Protein AF-0000000080645597 (afdb_homodimer)

Solvent-accessible surface area (backbone atoms only — not comparable to full-atom values): 33703 Å² total; per-residue (Å²): 128,81,54,44,60,58,53,28,8,61,67,39,71,46,52,50,67,54,40,44,36,46,75,49,62,45,82,84,56,52,69,70,58,40,49,38,37,52,50,28,21,60,74,56,63,38,64,78,47,47,56,56,41,21,63,64,55,66,47,58,47,24,31,34,35,38,33,44,50,39,87,51,58,61,46,29,52,44,52,50,30,33,41,57,42,24,50,77,69,70,30,45,57,34,36,27,65,21,68,76,33,64,70,45,35,50,50,46,50,50,48,41,57,36,56,40,41,46,17,38,36,39,34,79,70,78,68,50,46,68,58,49,38,57,47,26,73,78,35,38,34,26,26,34,60,40,81,61,46,87,50,55,33,25,25,36,34,52,45,40,29,58,35,30,24,53,56,48,51,47,45,50,72,49,62,42,67,31,41,34,34,42,35,50,80,54,37,80,42,84,75,33,55,44,20,33,27,51,50,14,38,53,50,41,30,48,74,70,73,41,52,88,39,47,48,77,45,71,47,86,66,60,47,56,58,53,53,53,49,53,35,60,75,65,72,46,62,54,34,24,38,43,24,65,26,37,68,57,26,50,47,40,49,46,41,44,37,74,72,74,44,46,62,6,68,50,30,30,38,27,24,27,57,52,43,73,74,26,64,35,78,83,54,23,35,15,18,26,32,51,44,56,60,61,45,23,40,51,43,50,50,51,30,54,50,35,70,74,66,55,79,54,72,37,50,76,46,77,33,75,44,44,79,44,85,38,49,9,45,48,34,75,72,70,76,128,128,80,53,44,60,58,54,31,7,62,68,40,73,46,51,49,65,54,40,44,36,49,74,47,62,46,82,85,54,52,68,70,59,41,50,37,36,52,50,28,22,61,76,56,62,37,64,77,46,46,57,55,39,22,63,65,54,66,48,59,47,25,32,35,35,39,34,43,51,40,88,52,58,61,46,32,55,44,52,50,31,32,40,56,42,24,49,78,69,69,30,44,56,34,34,29,64,20,68,77,33,64,70,46,36,51,50,48,51,52,49,39,58,38,58,41,40,46,17,38,37,39,32,79,68,78,69,50,46,68,58,51,38,58,48,26,74,75,36,38,34,26,27,35,60,40,83,61,45,88,50,55,33,25,24,36,34,52,44,38,28,59,36,28,22,52,54,49,49,50,44,50,72,50,62,44,67,30,41,35,35,42,35,49,81,53,36,82,41,83,74,32,56,43,20,34,26,52,50,15,38,54,48,41,30,48,75,70,72,40,52,89,38,48,49,77,45,70,48,85,66,61,49,56,59,53,55,52,48,52,34,61,74,64,71,45,62,54,34,25,40,42,24,64,25,36,68,58,26,48,47,40,51,48,39,44,37,74,72,75,44,45,63,7,69,50,31,28,40,26,24,27,57,52,44,73,73,26,66,36,80,84,55,23,33,14,18,24,32,49,43,56,60,60,47,23,40,51,42,50,48,51,32,53,48,35,70,74,67,52,80,54,71,36,51,75,45,79,33,76,44,45,79,45,86,39,49,9,45,49,36,73,74,69,76,127

Nearest PDB structures (foldseek):
  5ysz-assembly1_A-2  TM=7.074E-01  e=6.310E-23  Thermobifida fusca YX
  1efa-assembly1_B  TM=7.890E-01  e=2.434E-20  Escherichia coli
  2pe5-assembly2_C-2  TM=7.748E-01  e=1.812E-18  Escherichia coli
  4rzs-assembly1_B  TM=7.051E-01  e=6.311E-18  Escherichia coli DH1
  3h5o-assembly1_A  TM=8.165E-01  e=1.334E-14  Chromobacterium violaceum

pLDDT: mean 86.82, std 13.73, range [28.69, 98.63]

Sequence (672 aa):
MQPTQQDVADLAGVSRQLVSLVVRGDKHVSPTKRRAVQEAMASLGYRPNAAARALVERRTRTIGLVTPGFSNPFFGDLADAIRVAASERNLTPLIGSSASVLEVERSVIDRFIEMGVDGLILTGSLLSPETIAKIGEQVPVCMLNRPPAKGVVDAVLCDDARGQQLATEHAVEAGYKHIVFLEDEDADIPQTSAHRRQTGFLAAMEAMGRADEAVTITVTGRVSEAVLQAFDIFNSTDVAFICHNDQIAFEAAVEIMSRGMSLGVDVGVTGYDNTALASFYSLELTSIDQGLARMARGAVAMIESRQHGHHEAGRTQMIDPTLVTRRSTRRRVWKKMQPTQQDVADLAGVSRQLVSLVVRGDKHVSPTKRRAVQEAMASLGYRPNAAARALVERRTRTIGLVTPGFSNPFFGDLADAIRVAASERNLTPLIGSSASVLEVERSVIDRFIEMGVDGLILTGSLLSPETIAKIGEQVPVCMLNRPPAKGVVDAVLCDDARGQQLATEHAVEAGYKHIVFLEDEDADIPQTSAHRRQTGFLAAMEAMGRADEAVTITVTGRVSEAVLQAFDIFNSTDVAFICHNDQIAFEAAVEIMSRGMSLGVDVGVTGYDNTALASFYSLELTSIDQGLARMARGAVAMIESRQHGHHEAGRTQMIDPTLVTRRSTRRRVWKK

Organism: NCBI:txid888439

Secondary structure (DSSP, 8-state):
-PPPHHHHHHHHTS-HHHHHHHHTT-TTS-HHHHHHHHHHHHHHT----HHHHHHHH---SEEEEEES-SSSHHHHHHHHHHHHHHHTTT-EEEEEE-TT-HHHHHHHHHHHHHTT-SEEEEES--S-HHHHHHHHTTS-EEEESSPPPSSS-EEEEE-HHHHHHHHHHHHHHTT-SEEEEEE-GGGGSTTSHHHHHHHHHHHHHHHTT-GGGEEEEE-SS-HHHHHHHHHHHHTSS-EEEEESSHHHHHHHHHHHHHTTPPBTTTBEEEEES--GGGG-TTT--EEEE--HHHHHHHHHHHHHHHHTT--PPPPEEEEPPEEE--GGG-------/-PPPHHHHHHHHTS-HHHHHHHHTT-TTS-HHHHHHHHHHHHHHT----HHHHHHHH---SEEEEEES-SSSHHHHHHHHHHHHHHHTTT-EEEEEE-TT-HHHHHHHHHHHHHTT-SEEEEES--S-HHHHHHHHTTS-EEEESSPPPSSS-EEEEE-HHHHHHHHHHHHHHTT-SEEEEEE-GGGGSTTSHHHHHHHHHHHHHHHTT-GGGEEEEE-SS-HHHHHHHHHHHHTSS-EEEEESSHHHHHHHHHHHHHTTPPBTTTBEEEEES--GGGG-TTT--EEEE--HHHHHHHHHHHHHHHHTT--PPPPEEEEPPEEE--GGG-------

Radius of gyration: 28.08 Å; Cα contacts (8 Å, |Δi|>4): 1427; chains: 2; bounding box: 67×92×71 Å

InterPro domains:
  IPR000843 LacI-type HTH domain [PF00356] (6-49)
  IPR000843 LacI-type HTH domain [PS50932] (3-57)
  IPR000843 LacI-type HTH domain [SM00354] (2-72)
  IPR000843 LacI-type HTH domain [cd01392] (6-56)
  IPR010982 Lambda repressor-like, DNA-binding domain superfamily [G3DSA:1.10.260.40] (1-58)
  IPR010982 Lambda repressor-like, DNA-binding domain superfamily [SSF47413] (2-60)
  IPR028082 Periplasmic binding protein-like I [SSF53822] (61-331)
  IPR046335 Transcriptional regulator LacI/GalR-like, sensor domain [PF13377] (169-329)

Structure (mmCIF, N/CA/C/O backbone):
data_AF-0000000080645597-model_v1
#
loop_
_entity.id
_entity.type
_entity.pdbx_description
1 polymer 'HTH lacI-type domain-containing protein'
#
loop_
_atom_site.group_PDB
_atom_site.id
_atom_site.type_symbol
_atom_site.label_atom_id
_atom_site.label_alt_id
_atom_site.label_comp_id
_atom_site.label_asym_id
_atom_site.label_entity_id
_atom_site.label_seq_id
_atom_site.pdbx_PDB_ins_code
_atom_site.Cartn_x
_atom_site.Cartn_y
_atom_site.Cartn_z
_atom_site.occupancy
_atom_site.B_iso_or_equiv
_atom_site.auth_seq_id
_atom_site.auth_comp_id
_atom_site.auth_asym_id
_atom_site.auth_atom_id
_atom_site.pdbx_PDB_model_num
ATOM 1 N N . MET A 1 1 ? 18.147 -38.723 -13.08 1 44.56 1 MET A N 1
ATOM 2 C CA . MET A 1 1 ? 16.706 -38.759 -13.307 1 44.56 1 MET A CA 1
ATOM 3 C C . MET A 1 1 ? 15.944 -38.451 -12.022 1 44.56 1 MET A C 1
ATOM 5 O O . MET A 1 1 ? 16.264 -38.992 -10.961 1 44.56 1 MET A O 1
ATOM 9 N N . GLN A 1 2 ? 15.279 -37.401 -12.004 1 57.14 2 GLN A N 1
ATOM 10 C CA . GLN A 1 2 ? 14.515 -37.129 -10.791 1 57.14 2 GLN A CA 1
ATOM 11 C C . GLN A 1 2 ? 13.492 -38.229 -10.527 1 57.14 2 GLN A C 1
ATOM 13 O O . GLN A 1 2 ? 12.84 -38.714 -11.455 1 57.14 2 GLN A O 1
ATOM 18 N N . PRO A 1 3 ? 13.535 -38.76 -9.365 1 71.42 3 PRO A N 1
ATOM 19 C CA . PRO A 1 3 ? 12.609 -39.859 -9.082 1 71.42 3 PRO A CA 1
ATOM 20 C C . PRO A 1 3 ? 11.156 -39.498 -9.38 1 71.42 3 PRO A C 1
ATOM 22 O O . PRO A 1 3 ? 10.749 -38.349 -9.187 1 71.42 3 PRO A O 1
ATOM 25 N N . THR A 1 4 ? 10.486 -40.359 -10.062 1 70.59 4 THR A N 1
ATOM 26 C CA . THR A 1 4 ? 9.076 -40.204 -10.403 1 70.59 4 THR A CA 1
ATOM 27 C C . THR A 1 4 ? 8.192 -40.921 -9.387 1 70.59 4 THR A C 1
ATOM 29 O O . THR A 1 4 ? 8.69 -41.658 -8.533 1 70.59 4 THR A O 1
ATOM 32 N N . GLN A 1 5 ? 6.88 -40.612 -9.582 1 76.05 5 GLN A N 1
ATOM 33 C CA . GLN A 1 5 ? 5.936 -41.338 -8.739 1 76.05 5 GLN A CA 1
ATOM 34 C C . GLN A 1 5 ? 6.025 -42.842 -8.982 1 76.05 5 GLN A C 1
ATOM 36 O O . GLN A 1 5 ? 5.813 -43.638 -8.065 1 76.05 5 GLN A O 1
ATOM 41 N N . GLN A 1 6 ? 6.369 -43.148 -10.208 1 81.01 6 GLN A N 1
ATOM 42 C CA . GLN A 1 6 ? 6.505 -44.565 -10.526 1 81.01 6 GLN A CA 1
ATOM 43 C C . GLN A 1 6 ? 7.72 -45.172 -9.83 1 81.01 6 GLN A C 1
ATOM 45 O O . GLN A 1 6 ? 7.66 -46.299 -9.335 1 81.01 6 GLN A O 1
ATOM 50 N N . ASP A 1 7 ? 8.76 -44.381 -9.764 1 82.84 7 ASP A N 1
ATOM 51 C CA . ASP A 1 7 ? 9.95 -44.865 -9.071 1 82.84 7 ASP A CA 1
ATOM 52 C C . ASP A 1 7 ? 9.659 -45.122 -7.594 1 82.84 7 ASP A C 1
ATOM 54 O O . ASP A 1 7 ? 10.117 -46.118 -7.031 1 82.84 7 ASP A O 1
ATOM 58 N N . VAL A 1 8 ? 8.892 -44.186 -7.056 1 84.26 8 VAL A N 1
ATOM 59 C CA . VAL A 1 8 ? 8.495 -44.315 -5.658 1 84.26 8 VAL A CA 1
ATOM 60 C C . VAL A 1 8 ? 7.605 -45.543 -5.485 1 84.26 8 VAL A C 1
ATOM 62 O O . VAL A 1 8 ? 7.782 -46.318 -4.541 1 84.26 8 VAL A O 1
ATOM 65 N N . ALA A 1 9 ? 6.741 -45.682 -6.393 1 86.53 9 ALA A N 1
ATOM 66 C CA . ALA A 1 9 ? 5.828 -46.822 -6.362 1 86.53 9 ALA A CA 1
ATOM 67 C C . ALA A 1 9 ? 6.594 -48.14 -6.435 1 86.53 9 ALA A C 1
ATOM 69 O O . ALA A 1 9 ? 6.313 -49.071 -5.676 1 86.53 9 ALA A O 1
ATOM 70 N N . ASP A 1 10 ? 7.497 -48.15 -7.27 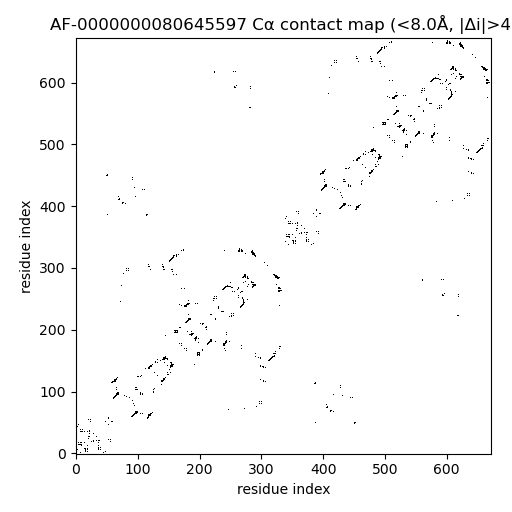1 86.71 10 ASP A N 1
ATOM 71 C CA . ASP A 1 10 ? 8.29 -49.358 -7.476 1 86.71 10 ASP A CA 1
ATOM 72 C C . ASP A 1 10 ? 9.101 -49.702 -6.229 1 86.71 10 ASP A C 1
ATOM 74 O O . ASP A 1 10 ? 9.182 -50.868 -5.836 1 86.71 10 ASP A O 1
ATOM 78 N N . LEU A 1 11 ? 9.585 -48.653 -5.682 1 86.32 11 LEU A N 1
ATOM 79 C CA . LEU A 1 11 ? 10.423 -48.88 -4.51 1 86.32 11 LEU A CA 1
ATOM 80 C C . LEU A 1 11 ? 9.576 -49.272 -3.304 1 86.32 11 LEU A C 1
ATOM 82 O O . LEU A 1 11 ? 9.98 -50.121 -2.506 1 86.32 11 LEU A O 1
ATOM 86 N N . ALA A 1 12 ? 8.454 -48.71 -3.19 1 85.39 12 ALA A N 1
ATOM 87 C CA . ALA A 1 12 ? 7.571 -48.936 -2.049 1 85.39 12 ALA A CA 1
ATOM 88 C C . ALA A 1 12 ? 6.73 -50.194 -2.247 1 85.39 12 ALA A C 1
ATOM 90 O O . ALA A 1 12 ? 6.082 -50.668 -1.311 1 85.39 12 ALA A O 1
ATOM 91 N N . GLY A 1 13 ? 6.746 -50.749 -3.479 1 87.16 13 GLY A N 1
ATOM 92 C CA . GLY A 1 13 ? 5.961 -51.935 -3.785 1 87.16 13 GLY A CA 1
ATOM 93 C C . GLY A 1 13 ? 4.469 -51.666 -3.835 1 87.16 13 GLY A C 1
ATOM 94 O O . GLY A 1 13 ? 3.668 -52.5 -3.409 1 87.16 13 GLY A O 1
ATOM 95 N N . VAL A 1 14 ? 4.152 -50.467 -4.098 1 84.75 14 VAL A N 1
ATOM 96 C CA . VAL A 1 14 ? 2.745 -50.092 -4.185 1 84.75 14 VAL A CA 1
ATOM 97 C C . VAL A 1 14 ? 2.435 -49.565 -5.584 1 84.75 14 VAL A C 1
ATOM 99 O O . VAL A 1 14 ? 3.34 -49.397 -6.405 1 84.75 14 VAL A O 1
ATOM 102 N N . SER A 1 15 ? 1.189 -49.459 -5.858 1 80.45 15 SER A N 1
ATOM 103 C CA . SER A 1 15 ? 0.791 -48.892 -7.143 1 80.45 15 SER A CA 1
ATOM 104 C C . SER A 1 15 ? 1.128 -47.407 -7.219 1 80.45 15 SER A C 1
ATOM 106 O O . SER A 1 15 ? 1.268 -46.743 -6.19 1 80.45 15 SER A O 1
ATOM 108 N N . ARG A 1 16 ? 1.268 -46.885 -8.371 1 79.98 16 ARG A N 1
ATOM 109 C CA . ARG A 1 16 ? 1.468 -45.457 -8.591 1 79.98 16 ARG A CA 1
ATOM 110 C C . ARG A 1 16 ? 0.313 -44.646 -8.013 1 79.98 16 ARG A C 1
ATOM 112 O O . ARG A 1 16 ? 0.521 -43.558 -7.472 1 79.98 16 ARG A O 1
ATOM 119 N N . GLN A 1 17 ? -0.848 -45.245 -8.007 1 78 17 GLN A N 1
ATOM 120 C CA . GLN A 1 17 ? -2.039 -44.606 -7.457 1 78 17 GLN A CA 1
ATOM 121 C C . GLN A 1 17 ? -1.934 -44.456 -5.942 1 78 17 GLN A C 1
ATOM 123 O O . GLN A 1 17 ? -2.32 -43.425 -5.387 1 78 17 GLN A O 1
ATOM 128 N N . LEU A 1 18 ? -1.41 -45.465 -5.355 1 79.17 18 LEU A N 1
ATOM 129 C CA . LEU A 1 18 ? -1.271 -45.427 -3.903 1 79.17 18 LEU A CA 1
ATOM 130 C C . LEU A 1 18 ? -0.219 -44.407 -3.483 1 79.17 18 LEU A C 1
ATOM 132 O O . LEU A 1 18 ? -0.381 -43.722 -2.471 1 79.17 18 LEU A O 1
ATOM 136 N N . VAL A 1 19 ? 0.845 -44.24 -4.291 1 78.53 19 VAL A N 1
ATOM 137 C CA . VAL A 1 19 ? 1.849 -43.213 -4.035 1 78.53 19 VAL A CA 1
ATOM 138 C C . VAL A 1 19 ? 1.209 -41.83 -4.135 1 78.53 19 VAL A C 1
ATOM 140 O O . VAL A 1 19 ? 1.443 -40.968 -3.284 1 78.53 19 VAL A O 1
ATOM 143 N N . SER A 1 20 ? 0.391 -41.738 -4.99 1 73.37 20 SER A N 1
ATOM 144 C CA . SER A 1 20 ? -0.332 -40.484 -5.172 1 73.37 20 SER A CA 1
ATOM 145 C C . SER A 1 20 ? -1.233 -40.187 -3.978 1 73.37 20 SER A C 1
ATOM 147 O O . SER A 1 20 ? -1.291 -39.049 -3.505 1 73.37 20 SER A O 1
ATOM 149 N N . LEU A 1 21 ? -1.805 -41.229 -3.523 1 73.55 21 LEU A N 1
ATOM 150 C CA . LEU A 1 21 ? -2.693 -41.096 -2.373 1 73.55 21 LEU A CA 1
ATOM 151 C C . LEU A 1 21 ? -1.907 -40.719 -1.121 1 73.55 21 LEU A C 1
ATOM 153 O O . LEU A 1 21 ? -2.356 -39.887 -0.329 1 73.55 21 LEU A O 1
ATOM 157 N N . VAL A 1 22 ? -0.774 -41.244 -0.971 1 74.52 22 VAL A N 1
ATOM 158 C CA . VAL A 1 22 ? 0.072 -40.964 0.184 1 74.52 22 VAL A CA 1
ATOM 159 C C . VAL A 1 22 ? 0.61 -39.537 0.097 1 74.52 22 VAL A C 1
ATOM 161 O O . VAL A 1 22 ? 0.618 -38.808 1.092 1 74.52 22 VAL A O 1
ATOM 164 N N . VAL A 1 23 ? 0.955 -39.168 -1.064 1 69.84 23 VAL A N 1
ATOM 165 C CA . VAL A 1 23 ? 1.524 -37.844 -1.296 1 69.84 23 VAL A CA 1
ATOM 166 C C . VAL A 1 23 ? 0.454 -36.777 -1.078 1 69.84 23 VAL A C 1
ATOM 168 O O . VAL A 1 23 ? 0.748 -35.687 -0.582 1 69.84 23 VAL A O 1
ATOM 171 N N . ARG A 1 24 ? -0.814 -37.246 -1.236 1 63.57 24 ARG A N 1
ATOM 172 C CA . ARG A 1 24 ? -1.978 -36.378 -1.085 1 63.57 24 ARG A CA 1
ATOM 173 C C . ARG A 1 24 ? -2.471 -36.368 0.358 1 63.57 24 ARG A C 1
ATOM 175 O O . ARG A 1 24 ? -3.472 -35.722 0.673 1 63.57 24 ARG A O 1
ATOM 182 N N . GLY A 1 25 ? -1.844 -37.042 1.102 1 64.26 25 GLY A N 1
ATOM 183 C CA . GLY A 1 25 ? -2.229 -37.163 2.499 1 64.26 25 GLY A CA 1
ATOM 184 C C . GLY A 1 25 ? -3.561 -37.862 2.693 1 64.26 25 GLY A C 1
ATOM 185 O O . GLY A 1 25 ? -4.276 -37.59 3.66 1 64.26 25 GLY A O 1
ATOM 186 N N . ASP A 1 26 ? -3.967 -38.773 1.848 1 61.95 26 ASP A N 1
ATOM 187 C CA . ASP A 1 26 ? -5.239 -39.487 1.923 1 61.95 26 ASP A CA 1
ATOM 188 C C . ASP A 1 26 ? -5.315 -40.342 3.185 1 61.95 26 ASP A C 1
ATOM 190 O O . ASP A 1 26 ? -4.399 -41.115 3.474 1 61.95 26 ASP A O 1
ATOM 194 N N . LYS A 1 27 ? -6.28 -40.072 3.927 1 65.94 27 LYS A N 1
ATOM 195 C CA . LYS A 1 27 ? -6.451 -40.721 5.223 1 65.94 27 LYS A CA 1
ATOM 196 C C . LYS A 1 27 ? -6.802 -42.197 5.058 1 65.94 27 LYS A C 1
ATOM 198 O O . LYS A 1 27 ? -6.716 -42.972 6.012 1 65.94 27 LYS A O 1
ATOM 203 N N . HIS A 1 28 ? -7.157 -42.61 3.92 1 70.81 28 HIS A N 1
ATOM 204 C CA . HIS A 1 28 ? -7.615 -43.984 3.752 1 70.81 28 HIS A CA 1
ATOM 205 C C . HIS A 1 28 ? -6.452 -44.919 3.441 1 70.81 28 HIS A C 1
ATOM 207 O O . HIS A 1 28 ? -6.634 -46.136 3.35 1 70.81 28 HIS A O 1
ATOM 213 N N . VAL A 1 29 ? -5.331 -44.386 3.399 1 76.58 29 VAL A N 1
ATOM 214 C CA . VAL A 1 29 ? -4.163 -45.225 3.152 1 76.58 29 VAL A CA 1
ATOM 215 C C . VAL A 1 29 ? -3.657 -45.807 4.47 1 76.58 29 VAL A C 1
ATOM 217 O O . VAL A 1 29 ? -3.536 -45.09 5.466 1 76.58 29 VAL A O 1
ATOM 220 N N . SER A 1 30 ? -3.464 -47.076 4.545 1 79.49 30 SER A N 1
ATOM 221 C CA . SER A 1 30 ? -3.005 -47.746 5.757 1 79.49 30 SER A CA 1
ATOM 222 C C . SER A 1 30 ? -1.673 -47.175 6.233 1 79.49 30 SER A C 1
ATOM 224 O O . SER A 1 30 ? -0.839 -46.771 5.42 1 79.49 30 SER A O 1
ATOM 226 N N . PRO A 1 31 ? -1.532 -47.051 7.486 1 80.45 31 PRO A N 1
ATOM 227 C CA . PRO A 1 31 ? -0.292 -46.501 8.037 1 80.45 31 PRO A CA 1
ATOM 228 C C . PRO A 1 31 ? 0.953 -47.221 7.523 1 80.45 31 PRO A C 1
ATOM 230 O O . PRO A 1 31 ? 1.995 -46.592 7.321 1 80.45 31 PRO A O 1
ATOM 233 N N . THR A 1 32 ? 0.85 -48.485 7.331 1 81.06 32 THR A N 1
ATOM 234 C CA . THR A 1 32 ? 1.983 -49.282 6.872 1 81.06 32 THR A CA 1
ATOM 235 C C . THR A 1 32 ? 2.387 -48.882 5.456 1 81.06 32 THR A C 1
ATOM 237 O O . THR A 1 32 ? 3.574 -48.726 5.164 1 81.06 32 THR A O 1
ATOM 240 N N . LYS A 1 33 ? 1.409 -48.621 4.607 1 82.1 33 LYS A N 1
ATOM 241 C CA . LYS A 1 33 ? 1.685 -48.248 3.222 1 82.1 33 LYS A CA 1
ATOM 242 C C . LYS A 1 33 ? 2.179 -46.808 3.128 1 82.1 33 LYS A C 1
ATOM 244 O O . LYS A 1 33 ? 3.081 -46.505 2.344 1 82.1 33 LYS A O 1
ATOM 249 N N . ARG A 1 34 ? 1.666 -45.996 3.951 1 82.26 34 ARG A N 1
ATOM 250 C CA . ARG A 1 34 ? 2.088 -44.6 4.011 1 82.26 34 ARG A CA 1
ATOM 251 C C . ARG A 1 34 ? 3.562 -44.489 4.384 1 82.26 34 ARG A C 1
ATOM 253 O O . ARG A 1 34 ? 4.312 -43.739 3.755 1 82.26 34 ARG A O 1
ATOM 260 N N . ARG A 1 35 ? 3.871 -45.216 5.382 1 81.85 35 ARG A N 1
ATOM 261 C CA . ARG A 1 35 ? 5.261 -45.214 5.828 1 81.85 35 ARG A CA 1
ATOM 262 C C . ARG A 1 35 ? 6.189 -45.722 4.729 1 81.85 35 ARG A C 1
ATOM 264 O O . ARG A 1 35 ? 7.269 -45.167 4.516 1 81.85 35 ARG A O 1
ATOM 271 N N . ALA A 1 36 ? 5.819 -46.805 4.052 1 83.08 36 ALA A N 1
ATOM 272 C CA . ALA A 1 36 ? 6.63 -47.387 2.986 1 83.08 36 ALA A CA 1
ATOM 273 C C . ALA A 1 36 ? 6.863 -46.382 1.862 1 83.08 36 ALA A C 1
ATOM 275 O O . ALA A 1 36 ? 7.979 -46.257 1.354 1 83.08 36 ALA A O 1
ATOM 276 N N . VAL A 1 37 ? 5.806 -45.618 1.582 1 84.3 37 VAL A N 1
ATOM 277 C CA . VAL A 1 37 ? 5.888 -44.632 0.51 1 84.3 37 VAL A CA 1
ATOM 278 C C . VAL A 1 37 ? 6.758 -43.457 0.953 1 84.3 37 VAL A C 1
ATOM 280 O O . VAL A 1 37 ? 7.614 -42.991 0.198 1 84.3 37 VAL A O 1
ATOM 283 N N . GLN A 1 38 ? 6.552 -43.031 2.151 1 80.59 38 GLN A N 1
ATOM 284 C CA . GLN A 1 38 ? 7.316 -41.907 2.682 1 80.59 38 GLN A CA 1
ATOM 285 C C . GLN A 1 38 ? 8.802 -42.243 2.766 1 80.59 38 GLN A C 1
ATOM 287 O O . GLN A 1 38 ? 9.652 -41.406 2.454 1 80.59 38 GLN A O 1
ATOM 292 N N . GLU A 1 39 ? 9.064 -43.451 3.169 1 80.87 39 GLU A N 1
ATOM 293 C CA . GLU A 1 39 ? 10.446 -43.919 3.239 1 80.87 39 GLU A CA 1
ATOM 294 C C . GLU A 1 39 ? 11.07 -44.007 1.849 1 80.87 39 GLU A C 1
ATOM 296 O O . GLU A 1 39 ? 12.232 -43.643 1.661 1 80.87 39 GLU A O 1
ATOM 301 N N . ALA A 1 40 ? 10.323 -44.483 0.887 1 83.53 40 ALA A N 1
ATOM 302 C CA . ALA A 1 40 ? 10.798 -44.573 -0.491 1 83.53 40 ALA A CA 1
ATOM 303 C C . ALA A 1 40 ? 11.058 -43.187 -1.074 1 83.53 40 ALA A C 1
ATOM 305 O O . ALA A 1 40 ? 12.057 -42.974 -1.765 1 83.53 40 ALA A O 1
ATOM 306 N N . MET A 1 41 ? 10.14 -42.272 -0.742 1 78.5 41 MET A N 1
ATOM 307 C CA . MET A 1 41 ? 10.308 -40.896 -1.199 1 78.5 41 MET A CA 1
ATOM 308 C C . MET A 1 41 ? 11.595 -40.292 -0.647 1 78.5 41 MET A C 1
ATOM 310 O O . MET A 1 41 ? 12.349 -39.651 -1.38 1 78.5 41 MET A O 1
ATOM 314 N N . ALA A 1 42 ? 11.819 -40.498 0.554 1 75.77 42 ALA A N 1
ATOM 315 C CA . ALA A 1 42 ? 13.013 -39.998 1.23 1 75.77 42 ALA A CA 1
ATOM 316 C C . ALA A 1 42 ? 14.277 -40.619 0.643 1 75.77 42 ALA A C 1
ATOM 318 O O . ALA A 1 42 ? 15.269 -39.923 0.413 1 75.77 42 ALA A O 1
ATOM 319 N N . SER A 1 43 ? 14.207 -41.904 0.408 1 78.13 43 SER A N 1
ATOM 320 C CA . SER A 1 43 ? 15.365 -42.642 -0.085 1 78.13 43 SER A CA 1
ATOM 321 C C . SER A 1 43 ? 15.727 -42.217 -1.504 1 78.13 43 SER A C 1
ATOM 323 O O . SER A 1 43 ? 16.906 -42.163 -1.86 1 78.13 43 SER A O 1
ATOM 325 N N . LEU A 1 44 ? 14.627 -41.836 -2.247 1 77.11 44 LEU A N 1
ATOM 326 C CA . LEU A 1 44 ? 14.858 -41.483 -3.644 1 77.11 44 LEU A CA 1
ATOM 327 C C . LEU A 1 44 ? 15.037 -39.977 -3.801 1 77.11 44 LEU A C 1
ATOM 329 O O . LEU A 1 44 ? 15.388 -39.499 -4.882 1 77.11 44 LEU A O 1
ATOM 333 N N . GLY A 1 45 ? 14.804 -39.354 -2.665 1 69.92 45 GLY A N 1
ATOM 334 C CA . GLY A 1 45 ? 14.825 -37.902 -2.742 1 69.92 45 GLY A CA 1
ATOM 335 C C . GLY A 1 45 ? 13.681 -37.332 -3.56 1 69.92 45 GLY A C 1
ATOM 336 O O . GLY A 1 45 ? 13.835 -36.3 -4.216 1 69.92 45 GLY A O 1
ATOM 337 N N . TYR A 1 46 ? 12.671 -38.14 -3.612 1 63.1 46 TYR A N 1
ATOM 338 C CA . TYR A 1 46 ? 11.5 -37.738 -4.385 1 63.1 46 TYR A CA 1
ATOM 339 C C . TYR A 1 46 ? 10.727 -36.637 -3.67 1 63.1 46 TYR A C 1
ATOM 341 O O . TYR A 1 46 ? 10.333 -36.797 -2.512 1 63.1 46 TYR A O 1
ATOM 349 N N . ARG A 1 47 ? 10.711 -35.497 -4.244 1 57.04 47 ARG A N 1
ATOM 350 C CA . ARG A 1 47 ? 9.842 -34.412 -3.8 1 57.04 47 ARG A CA 1
ATOM 351 C C . ARG A 1 47 ? 8.633 -34.268 -4.718 1 57.04 47 ARG A C 1
ATOM 353 O O . ARG A 1 47 ? 8.785 -34.088 -5.929 1 57.04 47 ARG A O 1
ATOM 360 N N . PRO A 1 48 ? 7.471 -34.725 -4.19 1 49.44 48 PRO A N 1
ATOM 361 C CA . PRO A 1 48 ? 6.299 -34.564 -5.054 1 49.44 48 PRO A CA 1
ATOM 362 C C . PRO A 1 48 ? 6.224 -33.18 -5.695 1 49.44 48 PRO A C 1
ATOM 364 O O . PRO A 1 48 ? 6.527 -32.177 -5.045 1 49.44 48 PRO A O 1
ATOM 367 N N . ASN A 1 49 ? 6.569 -33.023 -6.895 1 43.67 49 ASN A N 1
ATOM 368 C CA . ASN A 1 49 ? 6.453 -31.733 -7.566 1 43.67 49 ASN A CA 1
ATOM 369 C C . ASN A 1 49 ? 5.142 -31.035 -7.216 1 43.67 49 ASN A C 1
ATOM 371 O O . ASN A 1 49 ? 4.097 -31.681 -7.115 1 43.67 49 ASN A O 1
ATOM 375 N N . ALA A 1 50 ? 5.134 -30.045 -6.553 1 43.13 50 ALA A N 1
ATOM 376 C CA . ALA A 1 50 ? 3.918 -29.315 -6.202 1 43.13 50 ALA A CA 1
ATOM 377 C C . ALA A 1 50 ? 2.907 -29.352 -7.345 1 43.13 50 ALA A C 1
ATOM 379 O O . ALA A 1 50 ? 1.703 -29.478 -7.113 1 43.13 50 ALA A O 1
ATOM 380 N N . ALA A 1 51 ? 3.341 -29.279 -8.611 1 41.72 51 ALA A N 1
ATOM 381 C CA . ALA A 1 51 ? 2.459 -29.372 -9.772 1 41.72 51 ALA A CA 1
ATOM 382 C C . ALA A 1 51 ? 1.843 -30.763 -9.883 1 41.72 51 ALA A C 1
ATOM 384 O O . ALA A 1 51 ? 0.653 -30.9 -10.178 1 41.72 51 ALA A O 1
ATOM 385 N N . ALA A 1 52 ? 2.562 -31.787 -9.625 1 42.78 52 ALA A N 1
ATOM 386 C CA . ALA A 1 52 ? 2.064 -33.159 -9.682 1 42.78 52 ALA A CA 1
ATOM 387 C C . ALA A 1 52 ? 1.187 -33.475 -8.474 1 42.78 52 ALA A C 1
ATOM 389 O O . ALA A 1 52 ? 0.163 -34.149 -8.602 1 42.78 52 ALA A O 1
ATOM 390 N N . ARG A 1 53 ? 1.619 -33.122 -7.342 1 43.41 53 ARG A N 1
ATOM 391 C CA . ARG A 1 53 ? 0.752 -33.286 -6.18 1 43.41 53 ARG A CA 1
ATOM 392 C C . ARG A 1 53 ? -0.551 -32.512 -6.356 1 43.41 53 ARG A C 1
ATOM 394 O O . ARG A 1 53 ? -1.615 -32.973 -5.937 1 43.41 53 ARG A O 1
ATOM 401 N N . ALA A 1 54 ? -0.414 -31.216 -6.815 1 42.41 54 ALA A N 1
ATOM 402 C CA . ALA A 1 54 ? -1.591 -30.446 -7.212 1 42.41 54 ALA A CA 1
ATOM 403 C C . ALA A 1 54 ? -2.437 -31.218 -8.221 1 42.41 54 ALA A C 1
ATOM 405 O O . ALA A 1 54 ? -3.667 -31.134 -8.202 1 42.41 54 ALA A O 1
ATOM 406 N N . LEU A 1 55 ? -1.862 -32.009 -9.082 1 39.29 55 LEU A N 1
ATOM 407 C CA . LEU A 1 55 ? -2.608 -32.87 -9.993 1 39.29 55 LEU A CA 1
ATOM 408 C C . LEU A 1 55 ? -3.377 -33.939 -9.224 1 39.29 55 LEU A C 1
ATOM 410 O O . LEU A 1 55 ? -4.513 -34.266 -9.574 1 39.29 55 LEU A O 1
ATOM 414 N N . VAL A 1 56 ? -2.686 -34.557 -8.303 1 40.86 56 VAL A N 1
ATOM 415 C CA . VAL A 1 56 ? -3.399 -35.61 -7.586 1 40.86 56 VAL A CA 1
ATOM 416 C C . VAL A 1 56 ? -4.328 -34.988 -6.546 1 40.86 56 VAL A C 1
ATOM 418 O O . VAL A 1 56 ? -5.483 -35.399 -6.413 1 40.86 56 VAL A O 1
ATOM 421 N N . GLU A 1 57 ? -3.808 -34.258 -5.573 1 47.02 57 GLU A N 1
ATOM 422 C CA . GLU A 1 57 ? -4.682 -33.683 -4.555 1 47.02 57 GLU A CA 1
ATOM 423 C C . GLU A 1 57 ? -5.437 -32.472 -5.095 1 47.02 57 GLU A C 1
ATOM 425 O O . GLU A 1 57 ? -6.421 -32.03 -4.498 1 47.02 57 GLU A O 1
ATOM 430 N N . ARG A 1 58 ? -5.372 -32.17 -6.329 1 54.68 58 ARG A N 1
ATOM 431 C CA . ARG A 1 58 ? -6.022 -31.128 -7.117 1 54.68 58 ARG A CA 1
ATOM 432 C C . ARG A 1 58 ? -5.982 -29.787 -6.391 1 54.68 58 ARG A C 1
ATOM 434 O O . ARG A 1 58 ? -6.922 -28.995 -6.487 1 54.68 58 ARG A O 1
ATOM 441 N N . ARG A 1 59 ? -4.968 -29.686 -5.126 1 73.3 59 ARG A N 1
ATOM 442 C CA . ARG A 1 59 ? -4.992 -28.422 -4.395 1 73.3 59 ARG A CA 1
ATOM 443 C C . ARG A 1 59 ? -3.596 -27.816 -4.304 1 73.3 59 ARG A C 1
ATOM 445 O O . ARG A 1 59 ? -2.625 -28.519 -4.017 1 73.3 59 ARG A O 1
ATOM 452 N N . THR A 1 60 ? -3.331 -26.594 -4.535 1 80.58 60 THR A N 1
ATOM 453 C CA . THR A 1 60 ? -2.065 -25.871 -4.487 1 80.58 60 THR A CA 1
ATOM 454 C C . THR A 1 60 ? -1.904 -25.151 -3.15 1 80.58 60 THR A C 1
ATOM 456 O O . THR A 1 60 ? -0.826 -24.64 -2.841 1 80.58 60 THR A O 1
ATOM 459 N N . ARG A 1 61 ? -2.943 -25.161 -2.313 1 88.26 61 ARG A N 1
ATOM 460 C CA . ARG A 1 61 ? -2.983 -24.454 -1.037 1 88.26 61 ARG A CA 1
ATOM 461 C C . ARG A 1 61 ? -2.709 -22.966 -1.226 1 88.26 61 ARG A C 1
ATOM 463 O O . ARG A 1 61 ? -2.054 -22.339 -0.391 1 88.26 61 ARG A O 1
ATOM 470 N N . THR A 1 62 ? -3.101 -22.516 -2.339 1 93.01 62 THR A N 1
ATOM 471 C CA . THR A 1 62 ? -2.941 -21.096 -2.634 1 93.01 62 THR A CA 1
ATOM 472 C C . THR A 1 62 ? -4.29 -20.453 -2.943 1 93.01 62 THR A C 1
ATOM 474 O O . THR A 1 62 ? -5.196 -21.114 -3.455 1 93.01 62 THR A O 1
ATOM 477 N N . ILE A 1 63 ? -4.391 -19.242 -2.503 1 95.96 63 ILE A N 1
ATOM 478 C CA . ILE A 1 63 ? -5.548 -18.417 -2.836 1 95.96 63 ILE A CA 1
ATOM 479 C C . ILE A 1 63 ? -5.094 -17.181 -3.61 1 95.96 63 ILE A C 1
ATOM 481 O O . ILE A 1 63 ? -4.098 -16.549 -3.252 1 95.96 63 ILE A O 1
ATOM 485 N N . GLY A 1 64 ? -5.796 -16.889 -4.719 1 97.13 64 GLY A N 1
ATOM 486 C CA . GLY A 1 64 ? -5.524 -15.661 -5.449 1 97.13 64 GLY A CA 1
ATOM 487 C C . GLY A 1 64 ? -6.347 -14.483 -4.963 1 97.13 64 GLY A C 1
ATOM 488 O O . GLY A 1 64 ? -7.572 -14.573 -4.866 1 97.13 64 GLY A O 1
ATOM 489 N N . LEU A 1 65 ? -5.697 -13.473 -4.614 1 97.66 65 LEU A N 1
ATOM 490 C CA . LEU A 1 65 ? -6.345 -12.203 -4.306 1 97.66 65 LEU A CA 1
ATOM 491 C C . LEU A 1 65 ? -6.119 -11.192 -5.425 1 97.66 65 LEU A C 1
ATOM 493 O O . LEU A 1 65 ? -4.976 -10.883 -5.766 1 97.66 65 LEU A O 1
ATOM 497 N N . VAL A 1 66 ? -7.168 -10.698 -6.024 1 97.18 66 VAL A N 1
ATOM 498 C CA . VAL A 1 66 ? -7.065 -9.681 -7.065 1 97.18 66 VAL A CA 1
ATOM 499 C C . VAL A 1 66 ? -7.526 -8.332 -6.517 1 97.18 66 VAL A C 1
ATOM 501 O O . VAL A 1 66 ? -8.667 -8.195 -6.067 1 97.18 66 VAL A O 1
ATOM 504 N N . THR A 1 67 ? -6.624 -7.391 -6.546 1 95.67 67 THR A N 1
ATOM 505 C CA . THR A 1 67 ? -6.911 -6.059 -6.027 1 95.67 67 THR A CA 1
ATOM 506 C C . THR A 1 67 ? -6.669 -4.998 -7.096 1 95.67 67 THR A C 1
ATOM 508 O O . THR A 1 67 ? -5.924 -5.229 -8.051 1 95.67 67 THR A O 1
ATOM 511 N N . PRO A 1 68 ? -7.272 -3.81 -6.986 1 92.6 68 PRO A N 1
ATOM 512 C CA . PRO A 1 68 ? -7.014 -2.724 -7.935 1 92.6 68 PRO A CA 1
ATOM 513 C C . PRO A 1 68 ? -5.576 -2.214 -7.871 1 92.6 68 PRO A C 1
ATOM 515 O O . PRO A 1 68 ? -5.04 -1.739 -8.875 1 92.6 68 PRO A O 1
ATOM 518 N N . GLY A 1 69 ? -5.023 -2.251 -6.711 1 90.89 69 GLY A N 1
ATOM 519 C CA . GLY A 1 69 ? -3.677 -1.751 -6.477 1 90.89 69 GLY A CA 1
ATOM 520 C C . GLY A 1 69 ? -3.403 -1.434 -5.019 1 90.89 69 GLY A C 1
ATOM 521 O O . GLY A 1 69 ? -4.154 -1.854 -4.135 1 90.89 69 GLY A O 1
ATOM 522 N N . PHE A 1 70 ? -2.31 -0.639 -4.802 1 89.48 70 PHE A N 1
ATOM 523 C CA . PHE A 1 70 ? -1.931 -0.444 -3.408 1 89.48 70 PHE A CA 1
ATOM 524 C C . PHE A 1 70 ? -1.766 1.038 -3.093 1 89.48 70 PHE A C 1
ATOM 526 O O . PHE A 1 70 ? -1.175 1.4 -2.073 1 89.48 70 PHE A O 1
ATOM 533 N N . SER A 1 71 ? -2.217 1.886 -4.004 1 84.32 71 SER A N 1
ATOM 534 C CA . SER A 1 71 ? -2.2 3.319 -3.728 1 84.32 71 SER A CA 1
ATOM 535 C C . SER A 1 71 ? -3.143 3.674 -2.583 1 84.32 71 SER A C 1
ATOM 537 O O . SER A 1 71 ? -2.884 4.613 -1.828 1 84.32 71 SER A O 1
ATOM 539 N N . ASN A 1 72 ? -4.208 2.995 -2.529 1 88.28 72 ASN A N 1
ATOM 540 C CA . ASN A 1 72 ? -5.105 3.053 -1.379 1 88.28 72 ASN A CA 1
ATOM 541 C C . ASN A 1 72 ? -4.704 2.046 -0.305 1 88.28 72 ASN A C 1
ATOM 543 O O . ASN A 1 72 ? -4.739 0.837 -0.538 1 88.28 72 ASN A O 1
ATOM 547 N N . PRO A 1 73 ? -4.359 2.586 0.899 1 89.59 73 PRO A N 1
ATOM 548 C CA . PRO A 1 73 ? -3.85 1.703 1.951 1 89.59 73 PRO A CA 1
ATOM 549 C C . PRO A 1 73 ? -4.854 0.624 2.352 1 89.59 73 PRO A C 1
ATOM 551 O O . PRO A 1 73 ? -4.467 -0.411 2.902 1 89.59 73 PRO A O 1
ATOM 554 N N . PHE A 1 74 ? -6.066 0.814 2.036 1 92.52 74 PHE A N 1
ATOM 555 C CA . PHE A 1 74 ? -7.099 -0.165 2.354 1 92.52 74 PHE A CA 1
ATOM 556 C C . PHE A 1 74 ? -6.739 -1.535 1.792 1 92.52 74 PHE A C 1
ATOM 558 O O . PHE A 1 74 ? -6.907 -2.552 2.467 1 92.52 74 PHE A O 1
ATOM 565 N N . PHE A 1 75 ? -6.212 -1.59 0.658 1 94.15 75 PHE A N 1
ATOM 566 C CA . PHE A 1 75 ? -5.974 -2.857 -0.022 1 94.15 75 PHE A CA 1
ATOM 567 C C . PHE A 1 75 ? -4.752 -3.561 0.556 1 94.15 75 PHE A C 1
ATOM 569 O O . PHE A 1 75 ? -4.698 -4.792 0.592 1 94.15 75 PHE A O 1
ATOM 576 N N . GLY A 1 76 ? -3.77 -2.796 0.962 1 93.09 76 GLY A N 1
ATOM 577 C CA . GLY A 1 76 ? -2.677 -3.408 1.7 1 93.09 76 GLY A CA 1
ATOM 578 C C . GLY A 1 76 ? -3.118 -4.033 3.01 1 93.09 76 GLY A C 1
ATOM 579 O O . GLY A 1 76 ? -2.722 -5.155 3.334 1 93.09 76 GLY A O 1
ATOM 580 N N . ASP A 1 77 ? -3.935 -3.299 3.756 1 93.88 77 ASP A N 1
ATOM 581 C CA . ASP A 1 77 ? -4.477 -3.81 5.011 1 93.88 77 ASP A CA 1
ATOM 582 C C . ASP A 1 77 ? -5.31 -5.068 4.778 1 93.88 77 ASP A C 1
ATOM 584 O O . ASP A 1 77 ? -5.244 -6.018 5.562 1 93.88 77 ASP A O 1
ATOM 588 N N . LEU A 1 78 ? -6.047 -5.014 3.728 1 95.06 78 LEU A N 1
ATOM 589 C CA . LEU A 1 78 ? -6.865 -6.168 3.373 1 95.06 78 LEU A CA 1
ATOM 590 C C . LEU A 1 78 ? -5.991 -7.379 3.064 1 95.06 78 LEU A C 1
ATOM 592 O O . LEU A 1 78 ? -6.27 -8.486 3.53 1 95.06 78 LEU A O 1
ATOM 596 N N . ALA A 1 79 ? -4.989 -7.194 2.277 1 95.08 79 ALA A N 1
ATOM 597 C CA . ALA A 1 79 ? -4.059 -8.27 1.942 1 95.08 79 ALA A CA 1
ATOM 598 C C . ALA A 1 79 ? -3.45 -8.88 3.201 1 95.08 79 ALA A C 1
ATOM 600 O O . ALA A 1 79 ? -3.325 -10.102 3.309 1 95.08 79 ALA A O 1
ATOM 601 N N . ASP A 1 80 ? -3.111 -8.053 4.113 1 94.3 80 ASP A N 1
ATOM 602 C CA . ASP A 1 80 ? -2.541 -8.534 5.368 1 94.3 80 ASP A CA 1
ATOM 603 C C . ASP A 1 80 ? -3.563 -9.346 6.16 1 94.3 80 ASP A C 1
ATOM 605 O O . ASP A 1 80 ? -3.231 -10.39 6.726 1 94.3 80 ASP A O 1
ATOM 609 N N . ALA A 1 81 ? -4.752 -8.817 6.245 1 95.76 81 ALA A N 1
ATOM 610 C CA . ALA A 1 81 ? -5.814 -9.529 6.951 1 95.76 81 ALA A CA 1
ATOM 611 C C . ALA A 1 81 ? -6.061 -10.901 6.329 1 95.76 81 ALA A C 1
ATOM 613 O O . ALA A 1 81 ? -6.252 -11.888 7.044 1 95.76 81 ALA A O 1
ATOM 614 N N . ILE A 1 82 ? -6.042 -10.973 5.012 1 96.85 82 ILE A N 1
ATOM 615 C CA . ILE A 1 82 ? -6.259 -12.232 4.308 1 96.85 82 ILE A CA 1
ATOM 616 C C . ILE A 1 82 ? -5.093 -13.181 4.576 1 96.85 82 ILE A C 1
ATOM 618 O O . ILE A 1 82 ? -5.293 -14.386 4.751 1 96.85 82 ILE A O 1
ATOM 622 N N . ARG A 1 83 ? -3.898 -12.629 4.545 1 94.82 83 ARG A N 1
ATOM 623 C CA . ARG A 1 83 ? -2.725 -13.439 4.856 1 94.82 83 ARG A CA 1
ATOM 624 C C . ARG A 1 83 ? -2.868 -14.11 6.218 1 94.82 83 ARG A C 1
ATOM 626 O O . ARG A 1 83 ? -2.635 -15.313 6.351 1 94.82 83 ARG A O 1
ATOM 633 N N . VAL A 1 84 ? -3.259 -13.368 7.218 1 94.78 84 VAL A N 1
ATOM 634 C CA . VAL A 1 84 ? -3.408 -13.88 8.576 1 94.78 84 VAL A CA 1
ATOM 635 C C . VAL A 1 84 ? -4.484 -14.963 8.605 1 94.78 84 VAL A C 1
ATOM 637 O O . VAL A 1 84 ? -4.259 -16.057 9.127 1 94.78 84 VAL A O 1
ATOM 640 N N . ALA A 1 85 ? -5.608 -14.687 7.978 1 96.64 85 ALA A N 1
ATOM 641 C CA . ALA A 1 85 ? -6.713 -15.641 7.947 1 96.64 85 ALA A CA 1
ATOM 642 C C . ALA A 1 85 ? -6.316 -16.915 7.206 1 96.64 85 ALA A C 1
ATOM 644 O O . ALA A 1 85 ? -6.676 -18.02 7.621 1 96.64 85 ALA A O 1
ATOM 645 N N . ALA A 1 86 ? -5.607 -16.764 6.083 1 95.16 86 ALA A N 1
ATOM 646 C CA . ALA A 1 86 ? -5.186 -17.898 5.264 1 95.16 86 ALA A CA 1
ATOM 647 C C . ALA A 1 86 ? -4.172 -18.764 6.007 1 95.16 86 ALA A C 1
ATOM 649 O O . ALA A 1 86 ? -4.215 -19.994 5.919 1 95.16 86 ALA A O 1
ATOM 650 N N . SER A 1 87 ? -3.296 -18.112 6.684 1 91.25 87 SER A N 1
ATOM 651 C CA . SER A 1 87 ? -2.261 -18.834 7.417 1 91.25 87 SER A CA 1
ATOM 652 C C . SER A 1 87 ? -2.871 -19.787 8.439 1 91.25 87 SER A C 1
ATOM 654 O O . SER A 1 87 ? -2.335 -20.87 8.683 1 91.25 87 SER A O 1
ATOM 656 N N . GLU A 1 88 ? -3.949 -19.415 9.007 1 91.63 88 GLU A N 1
ATOM 657 C CA . GLU A 1 88 ? -4.651 -20.24 9.985 1 91.63 88 GLU A CA 1
ATOM 658 C C . GLU A 1 88 ? -5.171 -21.526 9.35 1 91.63 88 GLU A C 1
ATOM 660 O O . GLU A 1 88 ? -5.487 -22.488 10.054 1 91.63 88 GLU A O 1
ATOM 665 N N . ARG A 1 89 ? -5.214 -21.586 8.067 1 89.97 89 ARG A N 1
ATOM 666 C CA . ARG A 1 89 ? -5.757 -22.731 7.344 1 89.97 89 ARG A CA 1
ATOM 667 C C . ARG A 1 89 ? -4.704 -23.35 6.43 1 89.97 89 ARG A C 1
ATOM 669 O O . ARG A 1 89 ? -5.037 -24.106 5.514 1 89.97 89 ARG A O 1
ATOM 676 N N . ASN A 1 90 ? -3.45 -22.924 6.637 1 88.82 90 ASN A N 1
ATOM 677 C CA . ASN A 1 90 ? -2.303 -23.409 5.876 1 88.82 90 ASN A CA 1
ATOM 678 C C . ASN A 1 90 ? -2.442 -23.092 4.39 1 88.82 90 ASN A C 1
ATOM 680 O O . ASN A 1 90 ? -2.161 -23.94 3.541 1 88.82 90 ASN A O 1
ATOM 684 N N . LEU A 1 91 ? -3.062 -21.989 4.125 1 92.43 91 LEU A N 1
ATOM 685 C CA . LEU A 1 91 ? -3.16 -21.447 2.775 1 92.43 91 LEU A CA 1
ATOM 686 C C . LEU A 1 91 ? -2.235 -20.247 2.602 1 92.43 91 LEU A C 1
ATOM 688 O O . LEU A 1 91 ? -1.917 -19.558 3.574 1 92.43 91 LEU A O 1
ATOM 692 N N . THR A 1 92 ? -1.769 -20.052 1.398 1 93.04 92 THR A N 1
ATOM 693 C CA . THR A 1 92 ? -0.93 -18.904 1.073 1 93.04 92 THR A CA 1
ATOM 694 C C . THR A 1 92 ? -1.608 -18.015 0.034 1 93.04 92 THR A C 1
ATOM 696 O O . THR A 1 92 ? -1.871 -18.453 -1.088 1 93.04 92 THR A O 1
ATOM 699 N N . PRO A 1 93 ? -1.843 -16.837 0.415 1 95.78 93 PRO A N 1
ATOM 700 C CA . PRO A 1 93 ? -2.407 -15.933 -0.59 1 95.78 93 PRO A CA 1
ATOM 701 C C . PRO A 1 93 ? -1.346 -15.348 -1.519 1 95.78 93 PRO A C 1
ATOM 703 O O . PRO A 1 93 ? -0.247 -15.01 -1.071 1 95.78 93 PRO A O 1
ATOM 706 N N . LEU A 1 94 ? -1.67 -15.311 -2.765 1 95.69 94 LEU A N 1
ATOM 707 C CA . LEU A 1 94 ? -0.915 -14.601 -3.792 1 95.69 94 LEU A CA 1
ATOM 708 C C . LEU A 1 94 ? -1.73 -13.445 -4.363 1 95.69 94 LEU A C 1
ATOM 710 O O . LEU A 1 94 ? -2.936 -13.578 -4.58 1 95.69 94 LEU A O 1
ATOM 714 N N . ILE A 1 95 ? -1.024 -12.379 -4.593 1 97.26 95 ILE A N 1
ATOM 715 C CA . ILE A 1 95 ? -1.758 -11.167 -4.937 1 97.26 95 ILE A CA 1
ATOM 716 C C . ILE A 1 95 ? -1.468 -10.781 -6.386 1 97.26 95 ILE A C 1
ATOM 718 O O . ILE A 1 95 ? -0.319 -10.834 -6.83 1 97.26 95 ILE A O 1
ATOM 722 N N . GLY A 1 96 ? -2.507 -10.497 -7.111 1 96.06 96 GLY A N 1
ATOM 723 C CA . GLY A 1 96 ? -2.429 -9.853 -8.413 1 96.06 96 GLY A CA 1
ATOM 724 C C . GLY A 1 96 ? -3.12 -8.503 -8.452 1 96.06 96 GLY A C 1
ATOM 725 O O . GLY A 1 96 ? -4.228 -8.352 -7.933 1 96.06 96 GLY A O 1
ATOM 726 N N . SER A 1 97 ? -2.437 -7.582 -9.016 1 94.74 97 SER A N 1
ATOM 727 C CA . SER A 1 97 ? -3.023 -6.253 -9.163 1 94.74 97 SER A CA 1
ATOM 728 C C . SER A 1 97 ? -3.65 -6.075 -10.542 1 94.74 97 SER A C 1
ATOM 730 O O . SER A 1 97 ? -3.004 -6.329 -11.561 1 94.74 97 SER A O 1
ATOM 732 N N . SER A 1 98 ? -4.851 -5.553 -10.57 1 94.01 98 SER A N 1
ATOM 733 C CA . SER A 1 98 ? -5.546 -5.31 -11.83 1 94.01 98 SER A CA 1
ATOM 734 C C . SER A 1 98 ? -5.266 -3.905 -12.353 1 94.01 98 SER A C 1
ATOM 736 O O . SER A 1 98 ? -5.574 -3.593 -13.505 1 94.01 98 SER A O 1
ATOM 738 N N . ALA A 1 99 ? -4.732 -3.005 -11.518 1 89.85 99 ALA A N 1
ATOM 739 C CA . ALA A 1 99 ? -4.509 -1.598 -11.836 1 89.85 99 ALA A CA 1
ATOM 740 C C . ALA A 1 99 ? -5.802 -0.927 -12.292 1 89.85 99 ALA A C 1
ATOM 742 O O . ALA A 1 99 ? -5.773 0.009 -13.095 1 89.85 99 ALA A O 1
ATOM 743 N N . SER A 1 100 ? -6.891 -1.54 -11.939 1 90.29 100 SER A N 1
ATOM 744 C CA . SER A 1 100 ? -8.219 -1.056 -12.303 1 90.29 100 SER A CA 1
ATOM 745 C C . SER A 1 100 ? -8.398 -1.016 -13.817 1 90.29 100 SER A C 1
ATOM 747 O O . SER A 1 100 ? -9.01 -0.089 -14.351 1 90.29 100 SER A O 1
ATOM 749 N N . VAL A 1 101 ? -7.788 -1.938 -14.45 1 91.96 101 VAL A N 1
ATOM 750 C CA . VAL A 1 101 ? -7.935 -2.131 -15.889 1 91.96 101 VAL A CA 1
ATOM 751 C C . VAL A 1 101 ? -8.533 -3.509 -16.166 1 91.96 101 VAL A C 1
ATOM 753 O O . VAL A 1 101 ? -7.997 -4.526 -15.722 1 91.96 101 VAL A O 1
ATOM 756 N N . LEU A 1 102 ? -9.559 -3.557 -16.912 1 93.88 102 LEU A N 1
ATOM 757 C CA . LEU A 1 102 ? -10.338 -4.77 -17.136 1 93.88 102 LEU A CA 1
ATOM 758 C C . LEU A 1 102 ? -9.473 -5.867 -17.748 1 93.88 102 LEU A C 1
ATOM 760 O O . LEU A 1 102 ? -9.491 -7.009 -17.283 1 93.88 102 LEU A O 1
ATOM 764 N N . GLU A 1 103 ? -8.706 -5.519 -18.754 1 92.39 103 GLU A N 1
ATOM 765 C CA . GLU A 1 103 ? -7.888 -6.504 -19.456 1 92.39 103 GLU A CA 1
ATOM 766 C C . GLU A 1 103 ? -6.814 -7.083 -18.541 1 92.39 103 GLU A C 1
ATOM 768 O O . GLU A 1 103 ? -6.504 -8.274 -18.615 1 92.39 103 GLU A O 1
ATOM 773 N N . VAL A 1 104 ? -6.302 -6.246 -17.727 1 92.6 104 VAL A N 1
ATOM 774 C CA . VAL A 1 104 ? -5.28 -6.695 -16.788 1 92.6 104 VAL A CA 1
ATOM 775 C C . VAL A 1 104 ? -5.903 -7.626 -15.751 1 92.6 104 VAL A C 1
ATOM 777 O O . VAL A 1 104 ? -5.33 -8.665 -15.416 1 92.6 104 VAL A O 1
ATOM 780 N N . GLU A 1 105 ? -7.049 -7.228 -15.282 1 94.64 105 GLU A N 1
ATOM 781 C CA . GLU A 1 105 ? -7.757 -8.065 -14.317 1 94.64 105 GLU A CA 1
ATOM 782 C C . GLU A 1 105 ? -8.008 -9.461 -14.878 1 94.64 105 GLU A C 1
ATOM 784 O O . GLU A 1 105 ? -7.751 -10.462 -14.205 1 94.64 105 GLU A O 1
ATOM 789 N N . ARG A 1 106 ? -8.489 -9.513 -16.064 1 93.6 106 ARG A N 1
ATOM 790 C CA . ARG A 1 106 ? -8.756 -10.791 -16.716 1 93.6 106 ARG A CA 1
ATOM 791 C C . ARG A 1 106 ? -7.484 -11.625 -16.828 1 93.6 106 ARG A C 1
ATOM 793 O O . ARG A 1 106 ? -7.496 -12.826 -16.55 1 93.6 106 ARG A O 1
ATOM 800 N N . SER A 1 107 ? -6.48 -10.952 -17.234 1 91.66 107 SER A N 1
ATOM 801 C CA . SER A 1 107 ? -5.209 -11.647 -17.408 1 91.66 107 SER A CA 1
ATOM 802 C C . SER A 1 107 ? -4.72 -12.243 -16.092 1 91.66 107 SER A C 1
ATOM 804 O O . SER A 1 107 ? -4.253 -13.383 -16.056 1 91.66 107 SER A O 1
ATOM 806 N N . VAL A 1 108 ? -4.805 -11.52 -15.041 1 94.79 108 VAL A N 1
ATOM 807 C CA . VAL A 1 108 ? -4.365 -11.972 -13.726 1 94.79 108 VAL A CA 1
ATOM 808 C C . VAL A 1 108 ? -5.203 -13.168 -13.283 1 94.79 108 VAL A C 1
ATOM 810 O O . VAL A 1 108 ? -4.663 -14.174 -12.817 1 94.79 108 VAL A O 1
ATOM 813 N N . ILE A 1 109 ? -6.477 -13.07 -13.456 1 95.61 109 ILE A N 1
ATOM 814 C CA . ILE A 1 109 ? -7.392 -14.134 -13.056 1 95.61 109 ILE A CA 1
ATOM 815 C C . ILE A 1 109 ? -7.096 -15.398 -13.86 1 95.61 109 ILE A C 1
ATOM 817 O O . ILE A 1 109 ? -7.003 -16.491 -13.297 1 95.61 109 ILE A O 1
ATOM 821 N N . ASP A 1 110 ? -6.922 -15.204 -15.135 1 92.06 110 ASP A N 1
ATOM 822 C CA . ASP A 1 110 ? -6.602 -16.339 -15.995 1 92.06 110 ASP A CA 1
ATOM 823 C C . ASP A 1 110 ? -5.315 -17.025 -15.542 1 92.06 110 ASP A C 1
ATOM 825 O O . ASP A 1 110 ? -5.243 -18.255 -15.498 1 92.06 110 ASP A O 1
ATOM 829 N N . ARG A 1 111 ? -4.367 -16.273 -15.189 1 90.97 111 ARG A N 1
ATOM 830 C CA . ARG A 1 111 ? -3.099 -16.831 -14.731 1 90.97 111 ARG A CA 1
ATOM 831 C C . ARG A 1 111 ? -3.281 -17.609 -13.432 1 90.97 111 ARG A C 1
ATOM 833 O O . ARG A 1 111 ? -2.721 -18.695 -13.27 1 90.97 111 ARG A O 1
ATOM 840 N N . PHE A 1 112 ? -4.022 -17.054 -12.516 1 93.34 112 PHE A N 1
ATOM 841 C CA . PHE A 1 112 ? -4.292 -17.743 -11.26 1 93.34 112 PHE A CA 1
ATOM 842 C C . PHE A 1 112 ? -4.959 -19.09 -11.514 1 93.34 112 PHE A C 1
ATOM 844 O O . PHE A 1 112 ? -4.574 -20.1 -10.922 1 93.34 112 PHE A O 1
ATOM 851 N N . ILE A 1 113 ? -5.927 -19.083 -12.392 1 90.4 113 ILE A N 1
ATOM 852 C CA . ILE A 1 113 ? -6.651 -20.31 -12.706 1 90.4 113 ILE A CA 1
ATOM 853 C C . ILE A 1 113 ? -5.704 -21.317 -13.354 1 90.4 113 ILE A C 1
ATOM 855 O O . ILE A 1 113 ? -5.691 -22.493 -12.984 1 90.4 113 ILE A O 1
ATOM 859 N N . GLU A 1 114 ? -4.899 -20.822 -14.257 1 85.82 114 GLU A N 1
ATOM 860 C CA . GLU A 1 114 ? -3.933 -21.673 -14.945 1 85.82 114 GLU A CA 1
ATOM 861 C C . GLU A 1 114 ? -2.934 -22.28 -13.964 1 85.82 114 GLU A C 1
ATOM 863 O O . GLU A 1 114 ? -2.47 -23.405 -14.158 1 85.82 114 GLU A O 1
ATOM 868 N N . MET A 1 115 ? -2.657 -21.567 -12.968 1 86.46 115 MET A N 1
ATOM 869 C CA . MET A 1 115 ? -1.674 -22.015 -11.986 1 86.46 115 MET A CA 1
ATOM 870 C C . MET A 1 115 ? -2.318 -22.928 -10.948 1 86.46 115 MET A C 1
ATOM 872 O O . MET A 1 115 ? -1.626 -23.495 -10.1 1 86.46 115 MET A O 1
ATOM 876 N N . GLY A 1 116 ? -3.633 -22.995 -10.979 1 87.41 116 GLY A N 1
ATOM 877 C CA . GLY A 1 116 ? -4.336 -23.973 -10.165 1 87.41 116 GLY A CA 1
ATOM 878 C C . GLY A 1 116 ? -4.581 -23.503 -8.744 1 87.41 116 GLY A C 1
ATOM 879 O O . GLY A 1 116 ? -4.529 -24.298 -7.803 1 87.41 116 GLY A O 1
ATOM 880 N N . VAL A 1 117 ? -4.829 -22.203 -8.55 1 91.85 117 VAL A N 1
ATOM 881 C CA . VAL A 1 117 ? -5.137 -21.729 -7.205 1 91.85 117 VAL A CA 1
ATOM 882 C C . VAL A 1 117 ? -6.41 -22.403 -6.698 1 91.85 117 VAL A C 1
ATOM 884 O O . VAL A 1 117 ? -7.277 -22.781 -7.49 1 91.85 117 VAL A O 1
ATOM 887 N N . ASP A 1 118 ? -6.503 -22.5 -5.392 1 92.14 118 ASP A N 1
ATOM 888 C CA . ASP A 1 118 ? -7.618 -23.202 -4.765 1 92.14 118 ASP A CA 1
ATOM 889 C C . ASP A 1 118 ? -8.853 -22.308 -4.682 1 92.14 118 ASP A C 1
ATOM 891 O O . ASP A 1 118 ? -9.959 -22.789 -4.427 1 92.14 118 ASP A O 1
ATOM 895 N N . GLY A 1 119 ? -8.741 -21.109 -4.904 1 95.11 119 GLY A N 1
ATOM 896 C CA . GLY A 1 119 ? -9.829 -20.144 -4.886 1 95.11 119 GLY A CA 1
ATOM 897 C C . GLY A 1 119 ? -9.378 -18.731 -5.202 1 95.11 119 GLY A C 1
ATOM 898 O O . GLY A 1 119 ? -8.179 -18.447 -5.229 1 95.11 119 GLY A O 1
ATOM 899 N N . LEU A 1 120 ? -10.392 -17.884 -5.51 1 96.26 120 LEU A N 1
ATOM 900 C CA . LEU A 1 120 ? -10.14 -16.486 -5.842 1 96.26 120 LEU A CA 1
ATOM 901 C C . LEU A 1 120 ? -10.928 -15.558 -4.922 1 96.26 120 LEU A C 1
ATOM 903 O O . LEU A 1 120 ? -12.101 -15.809 -4.638 1 96.26 120 LEU A O 1
ATOM 907 N N . ILE A 1 121 ? -10.248 -14.592 -4.446 1 97.13 121 ILE A N 1
ATOM 908 C CA . ILE A 1 121 ? -10.893 -13.462 -3.786 1 97.13 121 ILE A CA 1
ATOM 909 C C . ILE A 1 121 ? -10.762 -12.213 -4.654 1 97.13 121 ILE A C 1
ATOM 911 O O . ILE A 1 121 ? -9.65 -11.776 -4.96 1 97.13 121 ILE A O 1
ATOM 915 N N . LEU A 1 122 ? -11.868 -11.657 -5.045 1 95.83 122 LEU A N 1
ATOM 916 C CA . LEU A 1 122 ? -11.879 -10.5 -5.933 1 95.83 122 LEU A CA 1
ATOM 917 C C . LEU A 1 122 ? -12.399 -9.264 -5.208 1 95.83 122 LEU A C 1
ATOM 919 O O . LEU A 1 122 ? -13.46 -9.306 -4.582 1 95.83 122 LEU A O 1
ATOM 923 N N . THR A 1 123 ? -11.65 -8.229 -5.27 1 93.12 123 THR A N 1
ATOM 924 C CA . THR A 1 123 ? -12.07 -6.968 -4.669 1 93.12 123 THR A CA 1
ATOM 925 C C . THR A 1 123 ? -12.066 -5.847 -5.705 1 93.12 123 THR A C 1
ATOM 927 O O . THR A 1 123 ? -11.089 -5.674 -6.437 1 93.12 123 THR A O 1
ATOM 930 N N . GLY A 1 124 ? -13.182 -5.095 -5.816 1 85.67 124 GLY A N 1
ATOM 931 C CA . GLY A 1 124 ? -13.274 -4 -6.769 1 85.67 124 GLY A CA 1
ATOM 932 C C . GLY A 1 124 ? -13.237 -4.462 -8.213 1 85.67 124 GLY A C 1
ATOM 933 O O . GLY A 1 124 ? -12.65 -3.795 -9.069 1 85.67 124 GLY A O 1
ATOM 934 N N . SER A 1 125 ? -13.765 -5.576 -8.496 1 89.03 125 SER A N 1
ATOM 935 C CA . SER A 1 125 ? -13.675 -6.162 -9.829 1 89.03 125 SER A CA 1
ATOM 936 C C . SER A 1 125 ? -14.481 -5.357 -10.843 1 89.03 125 SER A C 1
ATOM 938 O O . SER A 1 125 ? -15.583 -4.894 -10.542 1 89.03 125 SER A O 1
ATOM 940 N N . LEU A 1 126 ? -13.942 -5.301 -12.006 1 87.62 126 LEU A N 1
ATOM 941 C CA . LEU A 1 126 ? -14.589 -4.62 -13.122 1 87.62 126 LEU A CA 1
ATOM 942 C C . LEU A 1 126 ? -15.334 -5.613 -14.007 1 87.62 126 LEU A C 1
ATOM 944 O O . LEU A 1 126 ? -16.027 -5.216 -14.947 1 87.62 126 LEU A O 1
ATOM 948 N N . LEU A 1 127 ? -15.227 -6.869 -13.695 1 89.38 127 LEU A N 1
ATOM 949 C CA . LEU A 1 127 ? -15.858 -7.905 -14.505 1 89.38 127 LEU A CA 1
ATOM 950 C C . LEU A 1 127 ? -17.371 -7.903 -14.309 1 89.38 127 LEU A C 1
ATOM 952 O O . LEU A 1 127 ? -17.859 -7.582 -13.223 1 89.38 127 LEU A O 1
ATOM 956 N N . SER A 1 128 ? -18.046 -8.322 -15.286 1 87.9 128 SER A N 1
ATOM 957 C CA . SER A 1 128 ? -19.498 -8.431 -15.192 1 87.9 128 SER A CA 1
ATOM 958 C C . SER A 1 128 ? -19.908 -9.596 -14.299 1 87.9 128 SER A C 1
ATOM 960 O O . SER A 1 128 ? -19.158 -10.563 -14.147 1 87.9 128 SER A O 1
ATOM 962 N N . PRO A 1 129 ? -21.061 -9.513 -13.787 1 87.21 129 PRO A N 1
ATOM 963 C CA . PRO A 1 129 ? -21.558 -10.622 -12.969 1 87.21 129 PRO A CA 1
ATOM 964 C C . PRO A 1 129 ? -21.582 -11.948 -13.725 1 87.21 129 PRO A C 1
ATOM 966 O O . PRO A 1 129 ? -21.311 -13.001 -13.141 1 87.21 129 PRO A O 1
ATOM 969 N N . GLU A 1 130 ? -21.882 -11.903 -14.979 1 86.35 130 GLU A N 1
ATOM 970 C CA . GLU A 1 130 ? -21.924 -13.112 -15.797 1 86.35 130 GLU A CA 1
ATOM 971 C C . GLU A 1 130 ? -20.539 -13.74 -15.925 1 86.35 130 GLU A C 1
ATOM 973 O O . GLU A 1 130 ? -20.394 -14.961 -15.835 1 86.35 130 GLU A O 1
ATOM 978 N N . THR A 1 131 ? -19.611 -12.854 -16.171 1 89.95 131 THR A N 1
ATOM 979 C CA . THR A 1 131 ? -18.241 -13.34 -16.291 1 89.95 131 THR A CA 1
ATOM 980 C C . THR A 1 131 ? -17.764 -13.947 -14.975 1 89.95 131 THR A C 1
ATOM 982 O O . THR A 1 131 ? -17.124 -15 -14.966 1 89.95 131 THR A O 1
ATOM 985 N N . ILE A 1 132 ? -18.114 -13.37 -13.886 1 91.64 132 ILE A N 1
ATOM 986 C CA . ILE A 1 132 ? -17.725 -13.847 -12.563 1 91.64 132 ILE A CA 1
ATOM 987 C C . ILE A 1 132 ? -18.38 -15.198 -12.288 1 91.64 132 ILE A C 1
ATOM 989 O O . ILE A 1 132 ? -17.746 -16.102 -11.738 1 91.64 132 ILE A O 1
ATOM 993 N N . ALA A 1 133 ? -19.594 -15.355 -12.678 1 87.82 133 ALA A N 1
ATOM 994 C CA . ALA A 1 133 ? -20.301 -16.622 -12.506 1 87.82 133 ALA A CA 1
ATOM 995 C C . ALA A 1 133 ? -19.609 -17.744 -13.274 1 87.82 133 ALA A C 1
ATOM 997 O O . ALA A 1 133 ? -19.488 -18.865 -12.774 1 87.82 133 ALA A O 1
ATOM 998 N N . LYS A 1 134 ? -19.187 -17.371 -14.451 1 88.21 134 LYS A N 1
ATOM 999 C CA . LYS A 1 134 ? -18.489 -18.36 -15.268 1 88.21 134 LYS A CA 1
ATOM 1000 C C . LYS A 1 134 ? -17.176 -18.783 -14.617 1 88.21 134 LYS A C 1
ATOM 1002 O O . LYS A 1 134 ? -16.82 -19.964 -14.634 1 88.21 134 LYS A O 1
ATOM 1007 N N . ILE A 1 135 ? -16.536 -17.84 -14.076 1 90.58 135 ILE A N 1
ATOM 1008 C CA . ILE A 1 135 ? -15.296 -18.142 -13.369 1 90.58 135 ILE A CA 1
ATOM 1009 C C . ILE A 1 135 ? -15.594 -19.02 -12.156 1 90.58 135 ILE A C 1
ATOM 1011 O O . ILE A 1 135 ? -14.855 -19.966 -11.87 1 90.58 135 ILE A O 1
ATOM 1015 N N . GLY A 1 136 ? -16.717 -18.702 -11.474 1 89.29 136 GLY A N 1
ATOM 1016 C CA . GLY A 1 136 ? -17.136 -19.437 -10.291 1 89.29 136 GLY A CA 1
ATOM 1017 C C . GLY A 1 136 ? -17.424 -20.9 -10.568 1 89.29 136 GLY A C 1
ATOM 1018 O O . GLY A 1 136 ? -17.466 -21.716 -9.645 1 89.29 136 GLY A O 1
ATOM 1019 N N . GLU A 1 137 ? -17.615 -21.213 -11.784 1 84.38 137 GLU A N 1
ATOM 1020 C CA . GLU A 1 137 ? -17.829 -22.602 -12.179 1 84.38 137 GLU A CA 1
ATOM 1021 C C . GLU A 1 137 ? -16.508 -23.361 -12.271 1 84.38 137 GLU A C 1
ATOM 1023 O O . GLU A 1 137 ? -16.491 -24.593 -12.253 1 84.38 137 GLU A O 1
ATOM 1028 N N . GLN A 1 138 ? -15.453 -22.618 -12.393 1 84.51 138 GLN A N 1
ATOM 1029 C CA . GLN A 1 138 ? -14.145 -23.233 -12.596 1 84.51 138 GLN A CA 1
ATOM 1030 C C . GLN A 1 138 ? -13.36 -23.3 -11.289 1 84.51 138 GLN A C 1
ATOM 1032 O O . GLN A 1 138 ? -12.575 -24.226 -11.077 1 84.51 138 GLN A O 1
ATOM 1037 N N . VAL A 1 139 ? -13.519 -22.318 -10.495 1 90.75 139 VAL A N 1
ATOM 1038 C CA . VAL A 1 139 ? -12.774 -22.18 -9.248 1 90.75 139 VAL A CA 1
ATOM 1039 C C . VAL A 1 139 ? -13.627 -21.447 -8.214 1 90.75 139 VAL A C 1
ATOM 1041 O O . VAL A 1 139 ? -14.388 -20.54 -8.559 1 90.75 139 VAL A O 1
ATOM 1044 N N . PRO A 1 140 ? -13.585 -21.845 -6.936 1 93.07 140 PRO A N 1
ATOM 1045 C CA . PRO A 1 140 ? -14.321 -21.086 -5.922 1 93.07 140 PRO A CA 1
ATOM 1046 C C . PRO A 1 140 ? -13.984 -19.597 -5.939 1 93.07 140 PRO A C 1
ATOM 1048 O O . PRO A 1 140 ? -12.808 -19.228 -5.992 1 93.07 140 PRO A O 1
ATOM 1051 N N . VAL A 1 141 ? -15.041 -18.725 -5.947 1 94.13 141 VAL A N 1
ATOM 1052 C CA . VAL A 1 141 ? -14.854 -17.278 -5.98 1 94.13 141 VAL A CA 1
ATOM 1053 C C . VAL A 1 141 ? -15.599 -16.634 -4.814 1 94.13 141 VAL A C 1
ATOM 1055 O O . VAL A 1 141 ? -16.736 -17.006 -4.513 1 94.13 141 VAL A O 1
ATOM 1058 N N . CYS A 1 142 ? -14.936 -15.769 -4.159 1 95.34 142 CYS A N 1
ATOM 1059 C CA . CYS A 1 142 ? -15.564 -14.911 -3.16 1 95.34 142 CYS A CA 1
ATOM 1060 C C . CYS A 1 142 ? -15.361 -13.44 -3.499 1 95.34 142 CYS A C 1
ATOM 1062 O O . CYS A 1 142 ? -14.225 -12.982 -3.639 1 95.34 142 CYS A O 1
ATOM 1064 N N . MET A 1 143 ? -16.384 -12.684 -3.588 1 94.52 143 MET A N 1
ATOM 1065 C CA . MET A 1 143 ? -16.334 -11.251 -3.864 1 94.52 143 MET A CA 1
ATOM 1066 C C . MET A 1 143 ? -16.306 -10.449 -2.567 1 94.52 143 MET A C 1
ATOM 1068 O O . MET A 1 143 ? -17.014 -10.777 -1.614 1 94.52 143 MET A O 1
ATOM 1072 N N . LEU A 1 144 ? -15.422 -9.449 -2.661 1 92.77 144 LEU A N 1
ATOM 1073 C CA . LEU A 1 144 ? -15.438 -8.482 -1.569 1 92.77 144 LEU A CA 1
ATOM 1074 C C . LEU A 1 144 ? -15.968 -7.134 -2.045 1 92.77 144 LEU A C 1
ATOM 1076 O O . LEU A 1 144 ? -15.6 -6.663 -3.124 1 92.77 144 LEU A O 1
ATOM 1080 N N . ASN A 1 145 ? -16.944 -6.515 -1.42 1 77.19 145 ASN A N 1
ATOM 1081 C CA . ASN A 1 145 ? -17.438 -5.146 -1.515 1 77.19 145 ASN A CA 1
ATOM 1082 C C . ASN A 1 145 ? -18.396 -4.975 -2.69 1 77.19 145 ASN A C 1
ATOM 1084 O O . ASN A 1 145 ? -19.023 -3.925 -2.838 1 77.19 145 ASN A O 1
ATOM 1088 N N . ARG A 1 146 ? -18.466 -6.035 -3.611 1 74.17 146 ARG A N 1
ATOM 1089 C CA . ARG A 1 146 ? -19.462 -5.979 -4.676 1 74.17 146 ARG A CA 1
ATOM 1090 C C . ARG A 1 146 ? -20.32 -7.24 -4.692 1 74.17 146 ARG A C 1
ATOM 1092 O O . ARG A 1 146 ? -19.797 -8.353 -4.606 1 74.17 146 ARG A O 1
ATOM 1099 N N . PRO A 1 147 ? -21.546 -7.023 -4.679 1 65.84 147 PRO A N 1
ATOM 1100 C CA . PRO A 1 147 ? -22.407 -8.208 -4.709 1 65.84 147 PRO A CA 1
ATOM 1101 C C . PRO A 1 147 ? -22.362 -8.936 -6.05 1 65.84 147 PRO A C 1
ATOM 1103 O O . PRO A 1 147 ? -22.274 -8.296 -7.101 1 65.84 147 PRO A O 1
ATOM 1106 N N . PRO A 1 148 ? -22.153 -10.277 -5.864 1 62.81 148 PRO A N 1
ATOM 1107 C CA . PRO A 1 148 ? -22.235 -11.044 -7.109 1 62.81 148 PRO A CA 1
ATOM 1108 C C . PRO A 1 148 ? -23.637 -11.038 -7.714 1 62.81 148 PRO A C 1
ATOM 1110 O O . PRO A 1 148 ? -24.616 -10.777 -7.011 1 62.81 148 PRO A O 1
ATOM 1113 N N . ALA A 1 149 ? -23.575 -11.082 -9.017 1 59.22 149 ALA A N 1
ATOM 1114 C CA . ALA A 1 149 ? -24.866 -11.444 -9.597 1 59.22 149 ALA A CA 1
ATOM 1115 C C . ALA A 1 149 ? -25.336 -12.802 -9.085 1 59.22 149 ALA A C 1
ATOM 1117 O O . ALA A 1 149 ? -24.553 -13.559 -8.507 1 59.22 149 ALA A O 1
ATOM 1118 N N . LYS A 1 150 ? -26.532 -13.202 -9.26 1 60.87 150 LYS A N 1
ATOM 1119 C CA . LYS A 1 150 ? -27.129 -14.507 -8.991 1 60.87 150 LYS A CA 1
ATOM 1120 C C . LYS A 1 150 ? -26.222 -15.636 -9.473 1 60.87 150 LYS A C 1
ATOM 1122 O O . LYS A 1 150 ? -25.437 -15.453 -10.405 1 60.87 150 LYS A O 1
ATOM 1127 N N . GLY A 1 151 ? -25.856 -16.654 -8.484 1 67.21 151 GLY A N 1
ATOM 1128 C CA . GLY A 1 151 ? -25.13 -17.831 -8.933 1 67.21 151 GLY A CA 1
ATOM 1129 C C . GLY A 1 151 ? -24.33 -18.495 -7.829 1 67.21 151 GLY A C 1
ATOM 1130 O O . GLY A 1 151 ? -24.762 -18.527 -6.675 1 67.21 151 GLY A O 1
ATOM 1131 N N . VAL A 1 152 ? -23.177 -19.104 -8.12 1 79.24 152 VAL A N 1
ATOM 1132 C CA . VAL A 1 152 ? -22.399 -19.97 -7.24 1 79.24 152 VAL A CA 1
ATOM 1133 C C . VAL A 1 152 ? -21.262 -19.174 -6.604 1 79.24 152 VAL A C 1
ATOM 1135 O O . VAL A 1 152 ? -20.392 -19.744 -5.941 1 79.24 152 VAL A O 1
ATOM 1138 N N . VAL A 1 153 ? -21.336 -17.801 -6.689 1 89.54 153 VAL A N 1
ATOM 1139 C CA . VAL A 1 153 ? -20.242 -16.975 -6.189 1 89.54 153 VAL A CA 1
ATOM 1140 C C . VAL A 1 153 ? -20.595 -16.432 -4.806 1 89.54 153 VAL A C 1
ATOM 1142 O O . VAL A 1 153 ? -21.701 -15.929 -4.593 1 89.54 153 VAL A O 1
ATOM 1145 N N . ASP A 1 154 ? -19.692 -16.616 -3.841 1 92.57 154 ASP A N 1
ATOM 1146 C CA . ASP A 1 154 ? -19.867 -16.098 -2.488 1 92.57 154 ASP A CA 1
ATOM 1147 C C . ASP A 1 154 ? -19.471 -14.626 -2.407 1 92.57 154 ASP A C 1
ATOM 1149 O O . ASP A 1 154 ? -18.781 -14.114 -3.29 1 92.57 154 ASP A O 1
ATOM 1153 N N . ALA A 1 155 ? -19.98 -13.98 -1.355 1 93.57 155 ALA A N 1
ATOM 1154 C CA . ALA A 1 155 ? -19.631 -12.574 -1.164 1 93.57 155 ALA A CA 1
ATOM 1155 C C . ALA A 1 155 ? -19.553 -12.224 0.319 1 93.57 155 ALA A C 1
ATOM 1157 O O . ALA A 1 155 ? -20.313 -12.758 1.13 1 93.57 155 ALA A O 1
ATOM 1158 N N . VAL A 1 156 ? -18.612 -11.473 0.695 1 94.74 156 VAL A N 1
ATOM 1159 C CA . VAL A 1 156 ? -18.543 -10.787 1.981 1 94.74 156 VAL A CA 1
ATOM 1160 C C . VAL A 1 156 ? -18.591 -9.277 1.764 1 94.74 156 VAL A C 1
ATOM 1162 O O . VAL A 1 156 ? -17.724 -8.712 1.091 1 94.74 156 VAL A O 1
ATOM 1165 N N . LEU A 1 157 ? -19.547 -8.628 2.325 1 93.25 157 LEU A N 1
ATOM 1166 C CA . LEU A 1 157 ? -19.783 -7.205 2.105 1 93.25 157 LEU A CA 1
ATOM 1167 C C . LEU A 1 157 ? -19.791 -6.445 3.427 1 93.25 157 LEU A C 1
ATOM 1169 O O . LEU A 1 157 ? -20.074 -7.023 4.478 1 93.25 157 LEU A O 1
ATOM 1173 N N . CYS A 1 158 ? -19.387 -5.255 3.372 1 94.66 158 CYS A N 1
ATOM 1174 C CA . CYS A 1 158 ? -19.605 -4.312 4.463 1 94.66 158 CYS A CA 1
ATOM 1175 C C . CYS A 1 158 ? -20.806 -3.417 4.178 1 94.66 158 CYS A C 1
ATOM 1177 O O . CYS A 1 158 ? -21.02 -3.004 3.036 1 94.66 158 CYS A O 1
ATOM 1179 N N . ASP A 1 159 ? -21.638 -3.137 5.145 1 95.58 159 ASP A N 1
ATOM 1180 C CA . ASP A 1 159 ? -22.762 -2.223 4.967 1 95.58 159 ASP A CA 1
ATOM 1181 C C . ASP A 1 159 ? -22.281 -0.778 4.853 1 95.58 159 ASP A C 1
ATOM 1183 O O . ASP A 1 159 ? -22.306 -0.031 5.833 1 95.58 159 ASP A O 1
ATOM 1187 N N . ASP A 1 160 ? -21.916 -0.442 3.694 1 95.52 160 ASP A N 1
ATOM 1188 C CA . ASP A 1 160 ? -21.326 0.865 3.423 1 95.52 160 ASP A CA 1
ATOM 1189 C C . ASP A 1 160 ? -22.315 1.988 3.728 1 95.52 160 ASP A C 1
ATOM 1191 O O . ASP A 1 160 ? -21.921 3.064 4.181 1 95.52 160 ASP A O 1
ATOM 1195 N N . ALA A 1 161 ? -23.551 1.76 3.413 1 96.42 161 ALA A N 1
ATOM 1196 C CA . ALA A 1 161 ? -24.564 2.772 3.702 1 96.42 161 ALA A CA 1
ATOM 1197 C C . ALA A 1 161 ? -24.666 3.032 5.202 1 96.42 161 ALA A C 1
ATOM 1199 O O . ALA A 1 161 ? -24.673 4.185 5.64 1 96.42 161 ALA A O 1
ATOM 1200 N N . ARG A 1 162 ? -24.675 2 5.938 1 97.8 162 ARG A N 1
ATOM 1201 C CA . ARG A 1 162 ? -24.736 2.128 7.39 1 97.8 162 ARG A CA 1
ATOM 1202 C C . ARG A 1 162 ? -23.489 2.817 7.933 1 97.8 162 ARG A C 1
ATOM 1204 O O . ARG A 1 162 ? -23.577 3.646 8.841 1 97.8 162 ARG A O 1
ATOM 1211 N N . GLY A 1 163 ? -22.342 2.424 7.414 1 98.27 163 GLY A N 1
ATOM 1212 C CA . GLY A 1 163 ? -21.105 3.058 7.843 1 98.27 163 GLY A CA 1
ATOM 1213 C C . GLY A 1 163 ? -21.115 4.565 7.665 1 98.27 163 GLY A C 1
ATOM 1214 O O . GLY A 1 163 ? -20.741 5.305 8.577 1 98.27 163 GLY A O 1
ATOM 1215 N N . GLN A 1 164 ? -21.574 4.957 6.516 1 97.92 164 GLN A N 1
ATOM 1216 C CA . GLN A 1 164 ? -21.586 6.391 6.246 1 97.92 164 GLN A CA 1
ATOM 1217 C C . GLN A 1 164 ? -22.643 7.1 7.088 1 97.92 164 GLN A C 1
ATOM 1219 O O . GLN A 1 164 ? -22.452 8.247 7.495 1 97.92 164 GLN A O 1
ATOM 1224 N N . GLN A 1 165 ? -23.744 6.436 7.326 1 98.4 165 GLN A N 1
ATOM 1225 C CA . GLN A 1 165 ? -24.758 6.98 8.223 1 98.4 165 GLN A CA 1
ATOM 1226 C C . GLN A 1 165 ? -24.183 7.235 9.613 1 9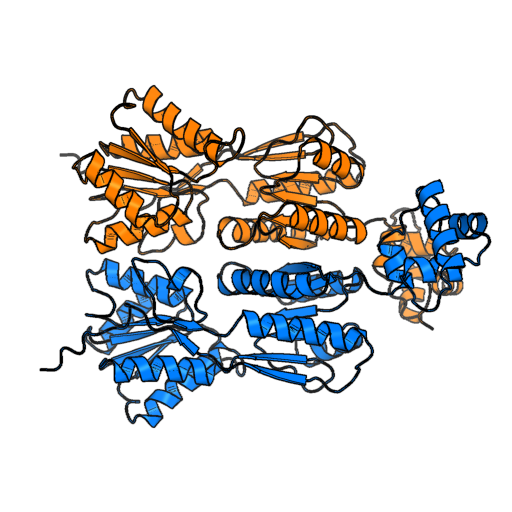8.4 165 GLN A C 1
ATOM 1228 O O . GLN A 1 165 ? -24.408 8.297 10.199 1 98.4 165 GLN A O 1
ATOM 1233 N N . LEU A 1 166 ? -23.422 6.283 10.139 1 98.4 166 LEU A N 1
ATOM 1234 C CA . LEU A 1 166 ? -22.812 6.404 11.459 1 98.4 166 LEU A CA 1
ATOM 1235 C C . LEU A 1 166 ? -21.893 7.619 11.524 1 98.4 166 LEU A C 1
ATOM 1237 O O . LEU A 1 166 ? -21.946 8.391 12.484 1 98.4 166 LEU A O 1
ATOM 1241 N N . ALA A 1 167 ? -21.079 7.767 10.495 1 98.29 167 ALA A N 1
ATOM 1242 C CA . ALA A 1 167 ? -20.144 8.888 10.456 1 98.29 167 ALA A CA 1
ATOM 1243 C C . ALA A 1 167 ? -20.886 10.221 10.409 1 98.29 167 ALA A C 1
ATOM 1245 O O . ALA A 1 167 ? -20.507 11.174 11.093 1 98.29 167 ALA A O 1
ATOM 1246 N N . THR A 1 168 ? -21.901 10.282 9.637 1 98.29 168 THR A N 1
ATOM 1247 C CA . THR A 1 168 ? -22.696 11.492 9.46 1 98.29 168 THR A CA 1
ATOM 1248 C C . THR A 1 168 ? -23.429 11.851 10.75 1 98.29 168 THR A C 1
ATOM 1250 O O . THR A 1 168 ? -23.38 12.998 11.199 1 98.29 168 THR A O 1
ATOM 1253 N N . GLU A 1 169 ? -24.085 10.882 11.308 1 97.74 169 GLU A N 1
ATOM 1254 C CA . GLU A 1 169 ? -24.792 11.082 12.569 1 97.74 169 GLU A CA 1
ATOM 1255 C C . GLU A 1 169 ? -23.847 11.582 13.658 1 97.74 169 GLU A C 1
ATOM 1257 O O . GLU A 1 169 ? -24.193 12.489 14.418 1 97.74 169 GLU A O 1
ATOM 1262 N N . HIS A 1 170 ? -22.724 11.011 13.676 1 97.41 170 HIS A N 1
ATOM 1263 C CA . HIS A 1 170 ? -21.72 11.408 14.656 1 97.41 170 HIS A CA 1
ATOM 1264 C C . HIS A 1 170 ? -21.355 12.881 14.506 1 97.41 170 HIS A C 1
ATOM 1266 O O . HIS A 1 170 ? -21.268 13.607 15.498 1 97.41 170 HIS A O 1
ATOM 1272 N N . ALA A 1 171 ? -21.131 13.311 13.308 1 96.64 171 ALA A N 1
ATOM 1273 C CA . ALA A 1 171 ? -20.751 14.698 13.053 1 96.64 171 ALA A CA 1
ATOM 1274 C C . ALA A 1 171 ? -21.859 15.657 13.479 1 96.64 171 ALA A C 1
ATOM 1276 O O . ALA A 1 171 ? -21.588 16.706 14.069 1 96.64 171 ALA A O 1
ATOM 1277 N N . VAL A 1 172 ? -23.083 15.316 13.213 1 95.82 172 VAL A N 1
ATOM 1278 C CA . VAL A 1 172 ? -24.229 16.139 13.587 1 95.82 172 VAL A CA 1
ATOM 1279 C C . VAL A 1 172 ? -24.358 16.186 15.107 1 95.82 172 VAL A C 1
ATOM 1281 O O . VAL A 1 172 ? -24.553 17.257 15.687 1 95.82 172 VAL A O 1
ATOM 1284 N N . GLU A 1 173 ? -24.192 15.049 15.679 1 94.8 173 GLU A N 1
ATOM 1285 C CA . GLU A 1 173 ? -24.307 14.955 17.131 1 94.8 173 GLU A CA 1
ATOM 1286 C C . GLU A 1 173 ? -23.185 15.721 17.825 1 94.8 173 GLU A C 1
ATOM 1288 O O . GLU A 1 173 ? -23.366 16.231 18.933 1 94.8 173 GLU A O 1
ATOM 1293 N N . ALA A 1 174 ? -22.041 15.799 17.172 1 94.56 174 ALA A N 1
ATOM 1294 C CA . ALA A 1 174 ? -20.901 16.531 17.717 1 94.56 174 ALA A CA 1
ATOM 1295 C C . ALA A 1 174 ? -21.129 18.038 17.639 1 94.56 174 ALA A C 1
ATOM 1297 O O . ALA A 1 174 ? -20.39 18.817 18.245 1 94.56 174 ALA A O 1
ATOM 1298 N N . GLY A 1 175 ? -22.113 18.474 16.799 1 94.13 175 GLY A N 1
ATOM 1299 C CA . GLY A 1 175 ? -22.536 19.864 16.854 1 94.13 175 GLY A CA 1
ATOM 1300 C C . GLY A 1 175 ? -22.125 20.662 15.631 1 94.13 175 GLY A C 1
ATOM 1301 O O . GLY A 1 175 ? -22.29 21.883 15.596 1 94.13 175 GLY A O 1
ATOM 1302 N N . TYR A 1 176 ? -21.645 20.019 14.619 1 95.75 176 TYR A N 1
ATOM 1303 C CA . TYR A 1 176 ? -21.274 20.746 13.41 1 95.75 176 TYR A CA 1
ATOM 1304 C C . TYR A 1 176 ? -22.511 21.191 12.639 1 95.75 176 TYR A C 1
ATOM 1306 O O . TYR A 1 176 ? -23.477 20.435 12.515 1 95.75 176 TYR A O 1
ATOM 1314 N N . LYS A 1 177 ? -22.481 22.321 12.17 1 95.34 177 LYS A N 1
ATOM 1315 C CA . LYS A 1 177 ? -23.644 22.908 11.512 1 95.34 177 LYS A CA 1
ATOM 1316 C C . LYS A 1 177 ? -23.753 22.438 10.065 1 95.34 177 LYS A C 1
ATOM 1318 O O . LYS A 1 177 ? -24.835 22.062 9.609 1 95.34 177 LYS A O 1
ATOM 1323 N N . HIS A 1 178 ? -22.642 22.589 9.323 1 97.36 178 HIS A N 1
ATOM 1324 C CA . HIS A 1 178 ? -22.618 22.212 7.914 1 97.36 178 HIS A CA 1
ATOM 1325 C C . HIS A 1 178 ? -21.861 20.904 7.707 1 97.36 178 HIS A C 1
ATOM 1327 O O . HIS A 1 178 ? -20.8 20.695 8.301 1 97.36 178 HIS A O 1
ATOM 1333 N N . ILE A 1 179 ? -22.441 20.044 6.899 1 98.16 179 ILE A N 1
ATOM 1334 C CA . ILE A 1 179 ? -21.855 18.725 6.687 1 98.16 179 ILE A CA 1
ATOM 1335 C C . ILE A 1 179 ? -21.54 18.531 5.206 1 98.16 179 ILE A C 1
ATOM 1337 O O . ILE A 1 179 ? -22.411 18.711 4.351 1 98.16 179 ILE A O 1
ATOM 1341 N N . VAL A 1 180 ? -20.308 18.193 4.885 1 98.48 180 VAL A N 1
ATOM 1342 C CA . VAL A 1 180 ? -19.864 17.993 3.51 1 98.48 180 VAL A CA 1
ATOM 1343 C C . VAL A 1 180 ? -19.439 16.54 3.309 1 98.48 180 VAL A C 1
ATOM 1345 O O . VAL A 1 180 ? -18.686 15.99 4.116 1 98.48 180 VAL A O 1
ATOM 1348 N N . PHE A 1 181 ? -19.926 15.927 2.281 1 98.58 181 PHE A N 1
ATOM 1349 C CA . PHE A 1 181 ? -19.42 14.62 1.878 1 98.58 181 PHE A CA 1
ATOM 1350 C C . PHE A 1 181 ? -18.456 14.75 0.705 1 98.58 181 PHE A C 1
ATOM 1352 O O . PHE A 1 181 ? -18.845 15.189 -0.379 1 98.58 181 PHE A O 1
ATOM 1359 N N . LEU A 1 182 ? -17.227 14.422 0.983 1 98.01 182 LEU A N 1
ATOM 1360 C CA . LEU A 1 182 ? -16.255 14.339 -0.102 1 98.01 182 LEU A CA 1
ATOM 1361 C C . LEU A 1 182 ? -16.274 12.956 -0.744 1 98.01 182 LEU A C 1
ATOM 1363 O O . LEU A 1 182 ? -15.726 12.001 -0.189 1 98.01 182 LEU A O 1
ATOM 1367 N N . GLU A 1 183 ? -16.857 12.868 -1.871 1 95.84 183 GLU A N 1
ATOM 1368 C CA . GLU A 1 183 ? -17.126 11.566 -2.473 1 95.84 183 GLU A CA 1
ATOM 1369 C C . GLU A 1 183 ? -16.142 11.265 -3.6 1 95.84 183 GLU A C 1
ATOM 1371 O O . GLU A 1 183 ? -15.443 12.162 -4.076 1 95.84 183 GLU A O 1
ATOM 1376 N N . ASP A 1 184 ? -16.068 9.962 -3.912 1 89.81 184 ASP A N 1
ATOM 1377 C CA . ASP A 1 184 ? -15.25 9.458 -5.011 1 89.81 184 ASP A CA 1
ATOM 1378 C C . ASP A 1 184 ? -15.968 9.62 -6.349 1 89.81 184 ASP A C 1
ATOM 1380 O O . ASP A 1 184 ? -17.184 9.82 -6.387 1 89.81 184 ASP A O 1
ATOM 1384 N N . GLU A 1 185 ? -15.256 9.545 -7.454 1 86.21 185 GLU A N 1
ATOM 1385 C CA . GLU A 1 185 ? -15.787 9.765 -8.796 1 86.21 185 GLU A CA 1
ATOM 1386 C C . GLU A 1 185 ? -16.752 8.653 -9.197 1 86.21 185 GLU A C 1
ATOM 1388 O O . GLU A 1 185 ? -17.576 8.834 -10.096 1 86.21 185 GLU A O 1
ATOM 1393 N N . ASP A 1 186 ? -16.734 7.549 -8.465 1 82.75 186 ASP A N 1
ATOM 1394 C CA . ASP A 1 186 ? -17.558 6.405 -8.845 1 82.75 186 ASP A CA 1
ATOM 1395 C C . ASP A 1 186 ? -18.899 6.428 -8.116 1 82.75 186 ASP A C 1
ATOM 1397 O O . ASP A 1 186 ? -19.668 5.468 -8.19 1 82.75 186 ASP A O 1
ATOM 1401 N N . ALA A 1 187 ? -19.243 7.496 -7.498 1 84.87 187 ALA A N 1
ATOM 1402 C CA . ALA A 1 187 ? -20.448 7.578 -6.677 1 84.87 187 ALA A CA 1
ATOM 1403 C C . ALA A 1 187 ? -21.705 7.462 -7.536 1 84.87 187 ALA A C 1
ATOM 1405 O O . ALA A 1 187 ? -22.764 7.064 -7.045 1 84.87 187 ALA A O 1
ATOM 1406 N N . ASP A 1 188 ? -21.585 7.703 -8.805 1 86.29 188 ASP A N 1
ATOM 1407 C CA . ASP A 1 188 ? -22.753 7.677 -9.68 1 86.29 188 ASP A CA 1
ATOM 1408 C C . ASP A 1 188 ? -22.955 6.29 -10.284 1 86.29 188 ASP A C 1
ATOM 1410 O O . ASP A 1 188 ? -23.967 6.034 -10.941 1 86.29 188 ASP A O 1
ATOM 1414 N N . ILE A 1 189 ? -22.049 5.43 -10.099 1 83.04 189 ILE A N 1
ATOM 1415 C CA . ILE A 1 189 ? -22.173 4.065 -10.597 1 83.04 189 ILE A CA 1
ATOM 1416 C C . ILE A 1 189 ? -22.897 3.202 -9.566 1 83.04 189 ILE A C 1
ATOM 1418 O O . ILE A 1 189 ? -22.37 2.949 -8.48 1 83.04 189 ILE A O 1
ATOM 1422 N N . PRO A 1 190 ? -23.988 2.675 -9.937 1 81.51 190 PRO A N 1
ATOM 1423 C CA . PRO A 1 190 ? -24.802 1.934 -8.971 1 81.51 190 PRO A CA 1
ATOM 1424 C C . PRO A 1 190 ? -24.086 0.705 -8.416 1 81.51 190 PRO A C 1
ATOM 1426 O O . PRO A 1 190 ? -23.319 0.056 -9.132 1 81.51 190 PRO A O 1
ATOM 1429 N N . GLN A 1 191 ? -24.318 0.486 -7.134 1 79.35 191 GLN A N 1
ATOM 1430 C CA . GLN A 1 191 ? -23.931 -0.729 -6.425 1 79.35 191 GLN A CA 1
ATOM 1431 C C . GLN A 1 191 ? -22.449 -0.706 -6.062 1 79.35 191 GLN A C 1
ATOM 1433 O O . GLN A 1 191 ? -21.937 -1.651 -5.457 1 79.35 191 GLN A O 1
ATOM 1438 N N . THR A 1 192 ? -21.802 0.36 -6.433 1 84.96 192 THR A N 1
ATOM 1439 C CA . THR A 1 192 ? -20.434 0.502 -5.947 1 84.96 192 THR A CA 1
ATOM 1440 C C . THR A 1 192 ? -20.421 0.923 -4.481 1 84.96 192 THR A C 1
ATOM 1442 O O . THR A 1 192 ? -21.439 1.37 -3.949 1 84.96 192 THR A O 1
ATOM 1445 N N . SER A 1 193 ? -19.342 0.685 -3.838 1 89.9 193 SER A N 1
ATOM 1446 C CA . SER A 1 193 ? -19.177 1.168 -2.471 1 89.9 193 SER A CA 1
ATOM 1447 C C . SER A 1 193 ? -19.37 2.679 -2.392 1 89.9 193 SER A C 1
ATOM 1449 O O . SER A 1 193 ? -19.985 3.183 -1.451 1 89.9 193 SER A O 1
ATOM 1451 N N . ALA A 1 194 ? -18.874 3.368 -3.41 1 91.53 194 ALA A N 1
ATOM 1452 C CA . ALA A 1 194 ? -19.001 4.823 -3.461 1 91.53 194 ALA A CA 1
ATOM 1453 C C . ALA A 1 194 ? -20.467 5.245 -3.485 1 91.53 194 ALA A C 1
ATOM 1455 O O . ALA A 1 194 ? -20.865 6.167 -2.77 1 91.53 194 ALA A O 1
ATOM 1456 N N . HIS A 1 195 ? -21.245 4.559 -4.262 1 92.92 195 HIS A N 1
ATOM 1457 C CA . HIS A 1 195 ? -22.669 4.86 -4.364 1 92.92 195 HIS A CA 1
ATOM 1458 C C . HIS A 1 195 ? -23.382 4.603 -3.04 1 92.92 195 HIS A C 1
ATOM 1460 O O . HIS A 1 195 ? -24.193 5.42 -2.599 1 92.92 195 HIS A O 1
ATOM 1466 N N . ARG A 1 196 ? -23.093 3.566 -2.436 1 94.47 196 ARG A N 1
ATOM 1467 C CA . ARG A 1 196 ? -23.735 3.193 -1.179 1 94.47 196 ARG A CA 1
ATOM 1468 C C . ARG A 1 196 ? -23.357 4.161 -0.063 1 94.47 196 ARG A C 1
ATOM 1470 O O . ARG A 1 196 ? -24.192 4.505 0.776 1 94.47 196 ARG A O 1
ATOM 1477 N N . ARG A 1 197 ? -22.136 4.569 -0.033 1 96.65 197 ARG A N 1
ATOM 1478 C CA . ARG A 1 197 ? -21.695 5.528 0.974 1 96.65 197 ARG A CA 1
ATOM 1479 C C . ARG A 1 197 ? -22.383 6.876 0.787 1 96.65 197 ARG A C 1
ATOM 1481 O O . ARG A 1 197 ? -22.834 7.488 1.757 1 96.65 197 ARG A O 1
ATOM 1488 N N . GLN A 1 198 ? -22.451 7.272 -0.51 1 97.06 198 GLN A N 1
ATOM 1489 C CA . GLN A 1 198 ? -23.169 8.513 -0.781 1 97.06 198 GLN A CA 1
ATOM 1490 C C . GLN A 1 198 ? -24.624 8.416 -0.332 1 97.06 198 GLN A C 1
ATOM 1492 O O . GLN A 1 198 ? -25.15 9.341 0.29 1 97.06 198 GLN A O 1
ATOM 1497 N N . THR A 1 199 ? -25.263 7.315 -0.652 1 96.37 199 THR A N 1
ATOM 1498 C CA . THR A 1 199 ? -26.657 7.091 -0.288 1 96.37 199 THR A CA 1
ATOM 1499 C C . THR A 1 199 ? -26.833 7.12 1.227 1 96.37 199 THR A C 1
ATOM 1501 O O . THR A 1 199 ? -27.811 7.674 1.733 1 96.37 199 THR A O 1
ATOM 1504 N N . GLY A 1 200 ? -25.886 6.513 1.924 1 97.72 200 GLY A N 1
ATOM 1505 C CA . GLY A 1 200 ? -25.929 6.525 3.377 1 97.72 200 GLY A CA 1
ATOM 1506 C C . GLY A 1 200 ? -25.826 7.92 3.965 1 97.72 200 GLY A C 1
ATOM 1507 O O . GLY A 1 200 ? -26.524 8.246 4.928 1 97.72 200 GLY A O 1
ATOM 1508 N N . PHE A 1 201 ? -24.98 8.758 3.352 1 98.33 201 PHE A N 1
ATOM 1509 C CA . PHE A 1 201 ? -24.814 10.141 3.782 1 98.33 201 PHE A CA 1
ATOM 1510 C C . PHE A 1 201 ? -26.107 10.925 3.598 1 98.33 201 PHE A C 1
ATOM 1512 O O . PHE A 1 201 ? -26.596 11.557 4.537 1 98.33 201 PHE A O 1
ATOM 1519 N N . LEU A 1 202 ? -26.631 10.828 2.422 1 97.77 202 LEU A N 1
ATOM 1520 C CA . LEU A 1 202 ? -27.835 11.578 2.081 1 97.77 202 LEU A CA 1
ATOM 1521 C C . LEU A 1 202 ? -29.019 11.119 2.926 1 97.77 202 LEU A C 1
ATOM 1523 O O . LEU A 1 202 ? -29.799 11.943 3.409 1 97.77 202 LEU A O 1
ATOM 1527 N N . ALA A 1 203 ? -29.131 9.867 3.14 1 98.02 203 ALA A N 1
ATOM 1528 C CA . ALA A 1 203 ? -30.22 9.314 3.94 1 98.02 203 ALA A CA 1
ATOM 1529 C C . ALA A 1 203 ? -30.138 9.797 5.385 1 98.02 203 ALA A C 1
ATOM 1531 O O . ALA A 1 203 ? -31.161 10.101 6.004 1 98.02 203 ALA A O 1
ATOM 1532 N N . ALA A 1 204 ? -28.947 9.813 5.935 1 98.4 204 ALA A N 1
ATOM 1533 C CA . ALA A 1 204 ? -28.754 10.265 7.311 1 98.4 204 ALA A CA 1
ATOM 1534 C C . ALA A 1 204 ? -29.166 11.725 7.472 1 98.4 204 ALA A C 1
ATOM 1536 O O . ALA A 1 204 ? -29.878 12.075 8.416 1 98.4 204 ALA A O 1
ATOM 1537 N N . MET A 1 205 ? -28.76 12.544 6.568 1 98.39 205 MET A N 1
ATOM 1538 C CA . MET A 1 205 ? -29.08 13.967 6.643 1 98.39 205 MET A CA 1
ATOM 1539 C C . MET A 1 205 ? -30.581 14.195 6.504 1 98.39 205 MET A C 1
ATOM 1541 O O . MET A 1 205 ? -31.153 15.036 7.2 1 98.39 205 MET A O 1
ATOM 1545 N N . GLU A 1 206 ? -31.176 13.458 5.602 1 97.96 206 GLU A N 1
ATOM 1546 C CA . GLU A 1 206 ? -32.622 13.544 5.426 1 97.96 206 GLU A CA 1
ATOM 1547 C C . GLU A 1 206 ? -33.359 13.106 6.689 1 97.96 206 GLU A C 1
ATOM 1549 O O . GLU A 1 206 ? -34.277 13.79 7.147 1 97.96 206 GLU A O 1
ATOM 1554 N N . ALA A 1 207 ? -32.977 12.035 7.233 1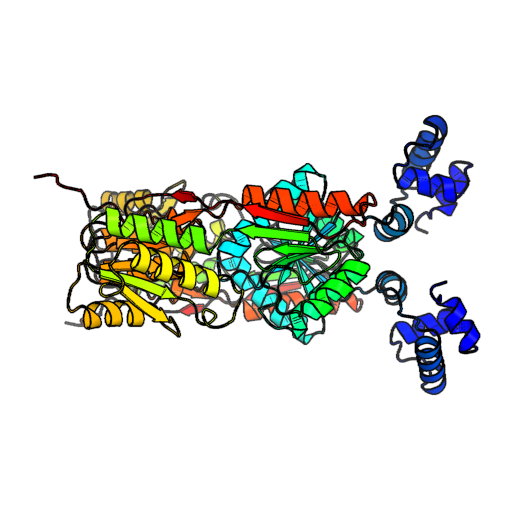 97.78 207 ALA A N 1
ATOM 1555 C CA . ALA A 1 207 ? -33.627 11.468 8.412 1 97.78 207 ALA A CA 1
ATOM 1556 C C . ALA A 1 207 ? -33.531 12.418 9.602 1 97.78 207 ALA A C 1
ATOM 1558 O O . ALA A 1 207 ? -34.432 12.465 10.443 1 97.78 207 ALA A O 1
ATOM 1559 N N . MET A 1 208 ? -32.507 13.16 9.625 1 97.36 208 MET A N 1
ATOM 1560 C CA . MET A 1 208 ? -32.279 14.065 10.748 1 97.36 208 MET A CA 1
ATOM 1561 C C . MET A 1 208 ? -32.864 15.444 10.463 1 97.36 208 MET A C 1
ATOM 1563 O O . MET A 1 208 ? -32.742 16.357 11.283 1 97.36 208 MET A O 1
ATOM 1567 N N . GLY A 1 209 ? -33.475 15.616 9.278 1 97.04 209 GLY A N 1
ATOM 1568 C CA . GLY A 1 209 ? -34.109 16.872 8.909 1 97.04 209 GLY A CA 1
ATOM 1569 C C . GLY A 1 209 ? -33.114 17.977 8.607 1 97.04 209 GLY A C 1
ATOM 1570 O O . GLY A 1 209 ? -33.404 19.156 8.82 1 97.04 209 GLY A O 1
ATOM 1571 N N . ARG A 1 210 ? -31.877 17.618 8.123 1 97.06 210 ARG A N 1
ATOM 1572 C CA . ARG A 1 210 ? -30.815 18.599 7.926 1 97.06 210 ARG A CA 1
ATOM 1573 C C . ARG A 1 210 ? -30.271 18.539 6.503 1 97.06 210 ARG A C 1
ATOM 1575 O O . ARG A 1 210 ? -29.086 18.789 6.274 1 97.06 210 ARG A O 1
ATOM 1582 N N . ALA A 1 211 ? -31.088 18.131 5.548 1 96.48 211 ALA A N 1
ATOM 1583 C CA . ALA A 1 211 ? -30.679 17.971 4.155 1 96.48 211 ALA A CA 1
ATOM 1584 C C . ALA A 1 211 ? -30.167 19.288 3.579 1 96.48 211 ALA A C 1
ATOM 1586 O O . ALA A 1 211 ? -29.257 19.297 2.746 1 96.48 211 ALA A O 1
ATOM 1587 N N . ASP A 1 212 ? -30.645 20.42 4.083 1 95.12 212 ASP A N 1
ATOM 1588 C CA . ASP A 1 212 ? -30.29 21.734 3.556 1 95.12 212 ASP A CA 1
ATOM 1589 C C . ASP A 1 212 ? -28.919 22.177 4.061 1 95.12 212 ASP A C 1
ATOM 1591 O O . ASP A 1 212 ? -28.336 23.127 3.536 1 95.12 212 ASP A O 1
ATOM 1595 N N . GLU A 1 213 ? -28.422 21.483 5.054 1 96.38 213 GLU A N 1
ATOM 1596 C CA . GLU A 1 213 ? -27.131 21.814 5.648 1 96.38 213 GLU A CA 1
ATOM 1597 C C . GLU A 1 213 ? -26.034 20.883 5.141 1 96.38 213 GLU A C 1
ATOM 1599 O O . GLU A 1 213 ? -24.933 20.851 5.695 1 96.38 213 GLU A O 1
ATOM 1604 N N . ALA A 1 214 ? -26.389 20.143 4.059 1 97.34 214 ALA A N 1
ATOM 1605 C CA . ALA A 1 214 ? -25.465 19.135 3.544 1 97.34 214 ALA A CA 1
ATOM 1606 C C . ALA A 1 214 ? -25.126 19.399 2.08 1 97.34 214 ALA A C 1
ATOM 1608 O O . ALA A 1 214 ? -25.963 19.893 1.322 1 97.34 214 ALA A O 1
ATOM 1609 N N . VAL A 1 215 ? -23.893 19.055 1.683 1 97.66 215 VAL A N 1
ATOM 1610 C CA . VAL A 1 215 ? -23.508 19.101 0.276 1 97.66 215 VAL A CA 1
ATOM 1611 C C . VAL A 1 215 ? -22.557 17.948 -0.037 1 97.66 215 VAL A C 1
ATOM 1613 O O . VAL A 1 215 ? -21.824 17.484 0.84 1 97.66 215 VAL A O 1
ATOM 1616 N N . THR A 1 216 ? -22.638 17.444 -1.227 1 97.57 216 THR A N 1
ATOM 1617 C CA . THR A 1 216 ? -21.683 16.469 -1.742 1 97.57 216 THR A CA 1
ATOM 1618 C C . THR A 1 216 ? -20.744 17.114 -2.757 1 97.57 216 THR A C 1
ATOM 1620 O O . THR A 1 216 ? -21.189 17.845 -3.644 1 97.57 216 THR A O 1
ATOM 1623 N N . ILE A 1 217 ? -19.488 16.89 -2.568 1 97.54 217 ILE A N 1
ATOM 1624 C CA . ILE A 1 217 ? -18.494 17.39 -3.511 1 97.54 217 ILE A CA 1
ATOM 1625 C C . ILE A 1 217 ? -17.66 16.227 -4.046 1 97.54 217 ILE A C 1
ATOM 1627 O O . ILE A 1 217 ? -17.021 15.507 -3.275 1 97.54 217 ILE A O 1
ATOM 1631 N N . THR A 1 218 ? -17.651 16.003 -5.343 1 95.61 218 THR A N 1
ATOM 1632 C CA . THR A 1 218 ? -16.845 14.959 -5.966 1 95.61 218 THR A CA 1
ATOM 1633 C C . THR A 1 218 ? -15.384 15.39 -6.062 1 95.61 218 THR A C 1
ATOM 1635 O O . THR A 1 218 ? -15.079 16.454 -6.606 1 95.61 218 THR A O 1
ATOM 1638 N N . VAL A 1 219 ? -14.565 14.535 -5.566 1 93.43 219 VAL A N 1
ATOM 1639 C CA . VAL A 1 219 ? -13.136 14.822 -5.642 1 93.43 219 VAL A CA 1
ATOM 1640 C C . VAL A 1 219 ? -12.586 14.356 -6.988 1 93.43 219 VAL A C 1
ATOM 1642 O O . VAL A 1 219 ? -12.443 13.154 -7.225 1 93.43 219 VAL A O 1
ATOM 1645 N N . THR A 1 220 ? -12.294 15.161 -7.955 1 85.3 220 THR A N 1
ATOM 1646 C CA . THR A 1 220 ? -11.782 14.845 -9.283 1 85.3 220 THR A CA 1
ATOM 1647 C C . THR A 1 220 ? -10.291 15.157 -9.377 1 85.3 220 THR A C 1
ATOM 1649 O O . THR A 1 220 ? -9.601 14.658 -10.268 1 85.3 220 THR A O 1
ATOM 1652 N N . GLY A 1 221 ? -9.821 15.779 -8.463 1 79.43 221 GLY A N 1
ATOM 1653 C CA . GLY A 1 221 ? -8.428 16.191 -8.412 1 79.43 221 GLY A CA 1
ATOM 1654 C C . GLY A 1 221 ? -7.896 16.324 -6.998 1 79.43 221 GLY A C 1
ATOM 1655 O O . GLY A 1 221 ? -8.013 15.395 -6.195 1 79.43 221 GLY A O 1
ATOM 1656 N N . ARG A 1 222 ? -7.47 17.532 -6.828 1 83.61 222 ARG A N 1
ATOM 1657 C CA . ARG A 1 222 ? -6.881 17.787 -5.518 1 83.61 222 ARG A CA 1
ATOM 1658 C C . ARG A 1 222 ? -7.961 17.942 -4.452 1 83.61 222 ARG A C 1
ATOM 1660 O O . ARG A 1 222 ? -8.923 18.688 -4.64 1 83.61 222 ARG A O 1
ATOM 1667 N N . VAL A 1 223 ? -7.776 17.317 -3.371 1 91.62 223 VAL A N 1
ATOM 1668 C CA . VAL A 1 223 ? -8.712 17.378 -2.253 1 91.62 223 VAL A CA 1
ATOM 1669 C C . VAL A 1 223 ? -8.769 18.802 -1.704 1 91.62 223 VAL A C 1
ATOM 1671 O O . VAL A 1 223 ? -9.824 19.261 -1.261 1 91.62 223 VAL A O 1
ATOM 1674 N N . SER A 1 224 ? -7.641 19.538 -1.824 1 89.02 224 SER A N 1
ATOM 1675 C CA . SER A 1 224 ? -7.561 20.908 -1.326 1 89.02 224 SER A CA 1
ATOM 1676 C C . SER A 1 224 ? -8.605 21.799 -1.99 1 89.02 224 SER A C 1
ATOM 1678 O O . SER A 1 224 ? -9.177 22.68 -1.345 1 89.02 224 SER A O 1
ATOM 1680 N N . GLU A 1 225 ? -8.812 21.552 -3.279 1 91.84 225 GLU A N 1
ATOM 1681 C CA . GLU A 1 225 ? -9.802 22.339 -4.008 1 91.84 225 GLU A CA 1
ATOM 1682 C C . GLU A 1 225 ? -11.212 22.071 -3.488 1 91.84 225 GLU A C 1
ATOM 1684 O O . GLU A 1 225 ? -12.022 22.993 -3.37 1 91.84 225 GLU A O 1
ATOM 1689 N N . ALA A 1 226 ? -11.472 20.859 -3.182 1 94.46 226 ALA A N 1
ATOM 1690 C CA . ALA A 1 226 ? -12.78 20.49 -2.646 1 94.46 226 ALA A CA 1
ATOM 1691 C C . ALA A 1 226 ? -13.005 21.114 -1.272 1 94.46 226 ALA A C 1
ATOM 1693 O O . ALA A 1 226 ? -14.115 21.549 -0.955 1 94.46 226 ALA A O 1
ATOM 1694 N N . VAL A 1 227 ? -12.003 21.149 -0.449 1 94.17 227 VAL A N 1
ATOM 1695 C CA . VAL A 1 227 ? -12.083 21.747 0.88 1 94.17 227 VAL A CA 1
ATOM 1696 C C . VAL A 1 227 ? -12.396 23.237 0.758 1 94.17 227 VAL A C 1
ATOM 1698 O O . VAL A 1 227 ? -13.278 23.751 1.45 1 94.17 227 VAL A O 1
ATOM 1701 N N . LEU A 1 228 ? -11.709 23.895 -0.161 1 93.13 228 LEU A N 1
ATOM 1702 C CA . LEU A 1 228 ? -11.939 25.32 -0.379 1 93.13 228 LEU A CA 1
ATOM 1703 C C . LEU A 1 228 ? -13.355 25.57 -0.885 1 93.13 228 LEU A C 1
ATOM 1705 O O . LEU A 1 228 ? -14.014 26.52 -0.454 1 93.13 228 LEU A O 1
ATOM 1709 N N . GLN A 1 229 ? -13.761 24.767 -1.768 1 95.46 229 GLN A N 1
ATOM 1710 C CA . GLN A 1 229 ? -15.109 24.883 -2.316 1 95.46 229 GLN A CA 1
ATOM 1711 C C . GLN A 1 229 ? -16.16 24.779 -1.215 1 95.46 229 GLN A C 1
ATOM 1713 O O . GLN A 1 229 ? -17.146 25.519 -1.219 1 95.46 229 GLN A O 1
ATOM 1718 N N . ALA A 1 230 ? -15.994 23.886 -0.308 1 95.54 230 ALA A N 1
ATOM 1719 C CA . ALA A 1 230 ? -16.936 23.69 0.791 1 95.54 230 ALA A CA 1
ATOM 1720 C C . ALA A 1 230 ? -17.03 24.939 1.663 1 95.54 230 ALA A C 1
ATOM 1722 O O . ALA A 1 230 ? -18.126 25.365 2.032 1 95.54 230 ALA A O 1
ATOM 1723 N N . PHE A 1 231 ? -15.896 25.528 2.014 1 95.19 231 PHE A N 1
ATOM 1724 C CA . PHE A 1 231 ? -15.878 26.736 2.829 1 95.19 231 PHE A CA 1
ATOM 1725 C C . PHE A 1 231 ? -16.58 27.884 2.112 1 95.19 231 PHE A C 1
ATOM 1727 O O . PHE A 1 231 ? -17.283 28.678 2.74 1 95.19 231 PHE A O 1
ATOM 1734 N N . ASP A 1 232 ? -16.395 27.876 0.818 1 95.74 232 ASP A N 1
ATOM 1735 C CA . ASP A 1 232 ? -17.019 28.929 0.023 1 95.74 232 ASP A CA 1
ATOM 1736 C C . ASP A 1 232 ? -18.534 28.751 -0.031 1 95.74 232 ASP A C 1
ATOM 1738 O O . ASP A 1 232 ? -19.282 29.728 0.05 1 95.74 232 ASP A O 1
ATOM 1742 N N . ILE A 1 233 ? -18.998 27.579 -0.196 1 96.38 233 ILE A N 1
ATOM 1743 C CA . ILE A 1 233 ? -20.419 27.274 -0.323 1 96.38 233 ILE A CA 1
ATOM 1744 C C . ILE A 1 233 ? -21.156 27.711 0.941 1 96.38 233 ILE A C 1
ATOM 1746 O O . ILE A 1 233 ? -22.226 28.319 0.864 1 96.38 233 ILE A O 1
ATOM 1750 N N . PHE A 1 234 ? -20.532 27.468 2.095 1 94.93 234 PHE A N 1
ATOM 1751 C CA . PHE A 1 234 ? -21.236 27.71 3.349 1 94.93 234 PHE A CA 1
ATOM 1752 C C . PHE A 1 234 ? -20.829 29.05 3.949 1 94.93 234 PHE A C 1
ATOM 1754 O O . PHE A 1 234 ? -21.455 29.528 4.897 1 94.93 234 PHE A O 1
ATOM 1761 N N . ASN A 1 235 ? -19.756 29.696 3.391 1 94.35 235 ASN A N 1
ATOM 1762 C CA . ASN A 1 235 ? -19.188 30.918 3.953 1 94.35 235 ASN A CA 1
ATOM 1763 C C . ASN A 1 235 ? -18.965 30.792 5.457 1 94.35 235 ASN A C 1
ATOM 1765 O O . ASN A 1 235 ? -19.39 31.656 6.226 1 94.35 235 ASN A O 1
ATOM 1769 N N . SER A 1 236 ? -18.619 29.665 5.906 1 91.16 236 SER A N 1
ATOM 1770 C CA . SER A 1 236 ? -18.392 29.309 7.303 1 91.16 236 SER A CA 1
ATOM 1771 C C . SER A 1 236 ? -17.336 28.216 7.43 1 91.16 236 SER A C 1
ATOM 1773 O O . SER A 1 236 ? -17.16 27.407 6.518 1 91.16 236 SER A O 1
ATOM 1775 N N . THR A 1 237 ? -16.661 28.217 8.623 1 89.72 237 THR A N 1
ATOM 1776 C CA . THR A 1 237 ? -15.693 27.157 8.886 1 89.72 237 THR A CA 1
ATOM 1777 C C . THR A 1 237 ? -16.287 26.101 9.813 1 89.72 237 THR A C 1
ATOM 1779 O O . THR A 1 237 ? -15.631 25.107 10.131 1 89.72 237 THR A O 1
ATOM 1782 N N . ASP A 1 238 ? -17.535 26.387 10.24 1 93.35 238 ASP A N 1
ATOM 1783 C CA . ASP A 1 238 ? -18.203 25.376 11.052 1 93.35 238 ASP A CA 1
ATOM 1784 C C . ASP A 1 238 ? -18.7 24.218 10.189 1 93.35 238 ASP A C 1
ATOM 1786 O O . ASP A 1 238 ? -19.906 24.062 9.985 1 93.35 238 ASP A O 1
ATOM 1790 N N . VAL A 1 239 ? -17.768 23.488 9.658 1 96.49 239 VAL A N 1
ATOM 1791 C CA . VAL A 1 239 ? -18.008 22.443 8.668 1 96.49 239 VAL A CA 1
ATOM 1792 C C . VAL A 1 239 ? -17.406 21.125 9.151 1 96.49 239 VAL A C 1
ATOM 1794 O O . VAL A 1 239 ? -16.355 21.115 9.796 1 96.49 239 VAL A O 1
ATOM 1797 N N . ALA A 1 240 ? -18.115 20.056 8.999 1 97.9 240 ALA A N 1
ATOM 1798 C CA . ALA A 1 240 ? -17.544 18.717 9.124 1 97.9 240 ALA A CA 1
ATOM 1799 C C . ALA A 1 240 ? -17.429 18.04 7.761 1 97.9 240 ALA A C 1
ATOM 1801 O O . ALA A 1 240 ? -18.38 18.045 6.976 1 97.9 240 ALA A O 1
ATOM 1802 N N . PHE A 1 241 ? -16.276 17.554 7.459 1 98.47 241 PHE A N 1
ATOM 1803 C CA . PHE A 1 241 ? -16.03 16.804 6.234 1 98.47 241 PHE A CA 1
ATOM 1804 C C . PHE A 1 241 ? -16.164 15.306 6.48 1 98.47 241 PHE A C 1
ATOM 1806 O O . PHE A 1 241 ? -15.375 14.721 7.225 1 98.47 241 PHE A O 1
ATOM 1813 N N . ILE A 1 242 ? -17.169 14.687 5.914 1 98.62 242 ILE A N 1
ATOM 1814 C CA . ILE A 1 242 ? -17.321 13.238 5.857 1 98.62 242 ILE A CA 1
ATOM 1815 C C . ILE A 1 242 ? -16.684 12.701 4.577 1 98.62 242 ILE A C 1
ATOM 1817 O O . ILE A 1 242 ? -17.214 12.901 3.481 1 98.62 242 ILE A O 1
ATOM 1821 N N . CYS A 1 243 ? -15.612 11.976 4.73 1 98.04 243 CYS A N 1
ATOM 1822 C CA . CYS A 1 243 ? -14.832 11.645 3.542 1 98.04 243 CYS A CA 1
ATOM 1823 C C . CYS A 1 243 ? -15.081 10.205 3.11 1 98.04 243 CYS A C 1
ATOM 1825 O O . CYS A 1 243 ? -15.272 9.324 3.951 1 98.04 243 CYS A O 1
ATOM 1827 N N . HIS A 1 244 ? -14.971 9.966 1.865 1 96.98 244 HIS A N 1
ATOM 1828 C CA . HIS A 1 244 ? -15.21 8.673 1.234 1 96.98 244 HIS A CA 1
ATOM 1829 C C . HIS A 1 244 ? -14.275 7.606 1.793 1 96.98 244 HIS A C 1
ATOM 1831 O O . HIS A 1 244 ? -14.659 6.44 1.915 1 96.98 244 HIS A O 1
ATOM 1837 N N . ASN A 1 245 ? -13.063 7.963 2.074 1 95.35 245 ASN A N 1
ATOM 1838 C CA . ASN A 1 245 ? -12.072 7.055 2.641 1 95.35 245 ASN A CA 1
ATOM 1839 C C . ASN A 1 245 ? -10.993 7.812 3.409 1 95.35 245 ASN A C 1
ATOM 1841 O O . ASN A 1 245 ? -11.009 9.043 3.461 1 95.35 245 ASN A O 1
ATOM 1845 N N . ASP A 1 246 ? -10.123 7.082 3.991 1 93.54 246 ASP A N 1
ATOM 1846 C CA . ASP A 1 246 ? -9.111 7.676 4.861 1 93.54 246 ASP A CA 1
ATOM 1847 C C . ASP A 1 246 ? -8.098 8.483 4.053 1 93.54 246 ASP A C 1
ATOM 1849 O O . ASP A 1 246 ? -7.515 9.443 4.56 1 93.54 246 ASP A O 1
ATOM 1853 N N . GLN A 1 247 ? -7.839 8.102 2.837 1 88.96 247 GLN A N 1
ATOM 1854 C CA . GLN A 1 247 ? -6.908 8.87 2.017 1 88.96 247 GLN A CA 1
ATOM 1855 C C . GLN A 1 247 ? -7.415 10.292 1.794 1 88.96 247 GLN A C 1
ATOM 1857 O O . GLN A 1 247 ? -6.675 11.259 1.986 1 88.96 247 GLN A O 1
ATOM 1862 N N . ILE A 1 248 ? -8.627 10.421 1.394 1 92.67 248 ILE A N 1
ATOM 1863 C CA . ILE A 1 248 ? -9.244 11.725 1.178 1 92.67 248 ILE A CA 1
ATOM 1864 C C . ILE A 1 248 ? -9.307 12.491 2.497 1 92.67 248 ILE A C 1
ATOM 1866 O O . ILE A 1 248 ? -9.023 13.691 2.54 1 92.67 248 ILE A O 1
ATOM 1870 N N . ALA A 1 249 ? -9.651 11.784 3.55 1 95.28 249 ALA A N 1
ATOM 1871 C CA . ALA A 1 249 ? -9.729 12.409 4.868 1 95.28 249 ALA A CA 1
ATOM 1872 C C . ALA A 1 249 ? -8.374 12.97 5.289 1 95.28 249 ALA A C 1
ATOM 1874 O O . ALA A 1 249 ? -8.296 14.066 5.85 1 95.28 249 ALA A O 1
ATOM 1875 N N . PHE A 1 250 ? -7.433 12.186 5.046 1 89.33 250 PHE A N 1
ATOM 1876 C CA . PHE A 1 250 ? -6.078 12.593 5.397 1 89.33 250 PHE A CA 1
ATOM 1877 C C . PHE A 1 250 ? -5.68 13.857 4.646 1 89.33 250 PHE A C 1
ATOM 1879 O O . PHE A 1 250 ? -5.15 14.798 5.24 1 89.33 250 PHE A O 1
ATOM 1886 N N . GLU A 1 251 ? -5.88 13.911 3.399 1 88.04 251 GLU A N 1
ATOM 1887 C CA . GLU A 1 251 ? -5.548 15.074 2.581 1 88.04 251 GLU A CA 1
ATOM 1888 C C . GLU A 1 251 ? -6.348 16.299 3.012 1 88.04 251 GLU A C 1
ATOM 1890 O O . GLU A 1 251 ? -5.815 17.41 3.063 1 88.04 251 GLU A O 1
ATOM 1895 N N . ALA A 1 252 ? -7.56 16.104 3.298 1 93.54 252 ALA A N 1
ATOM 1896 C CA . ALA A 1 252 ? -8.401 17.198 3.777 1 93.54 252 ALA A CA 1
ATOM 1897 C C . ALA A 1 252 ? -7.884 17.746 5.104 1 93.54 252 ALA A C 1
ATOM 1899 O O . ALA A 1 252 ? -7.811 18.963 5.294 1 93.54 252 ALA A O 1
ATOM 1900 N N . ALA A 1 253 ? -7.543 16.825 5.996 1 92.27 253 ALA A N 1
ATOM 1901 C CA . ALA A 1 253 ? -7.037 17.209 7.312 1 92.27 253 ALA A CA 1
ATOM 1902 C C . ALA A 1 253 ? -5.774 18.056 7.188 1 92.27 253 ALA A C 1
ATOM 1904 O O . ALA A 1 253 ? -5.64 19.084 7.857 1 92.27 253 ALA A O 1
ATOM 1905 N N . VAL A 1 254 ? -4.924 17.607 6.359 1 86.95 254 VAL A N 1
ATOM 1906 C CA . VAL A 1 254 ? -3.662 18.317 6.178 1 86.95 254 VAL A CA 1
ATOM 1907 C C . VAL A 1 254 ? -3.928 19.703 5.595 1 86.95 254 VAL A C 1
ATOM 1909 O O . VAL A 1 254 ? -3.323 20.69 6.022 1 86.95 254 VAL A O 1
ATOM 1912 N N . GLU A 1 255 ? -4.782 19.735 4.605 1 87.34 255 GLU A N 1
ATOM 1913 C CA . GLU A 1 255 ? -5.155 21.02 4.02 1 87.34 255 GLU A CA 1
ATOM 1914 C C . GLU A 1 255 ? -5.733 21.959 5.075 1 87.34 255 GLU A C 1
ATOM 1916 O O . GLU A 1 255 ? -5.391 23.143 5.113 1 87.34 255 GLU A O 1
ATOM 1921 N N . ILE A 1 256 ? -6.543 21.512 5.877 1 90.75 256 ILE A N 1
ATOM 1922 C CA . ILE A 1 256 ? -7.2 22.291 6.921 1 90.75 256 ILE A CA 1
ATOM 1923 C C . ILE A 1 256 ? -6.161 22.8 7.917 1 90.75 256 ILE A C 1
ATOM 1925 O O . ILE A 1 256 ? -6.163 23.979 8.279 1 90.75 256 ILE A O 1
ATOM 1929 N N . MET A 1 257 ? -5.302 21.935 8.317 1 85.87 257 MET A N 1
ATOM 1930 C CA . MET A 1 257 ? -4.255 22.308 9.264 1 85.87 257 MET A CA 1
ATOM 1931 C C . MET A 1 257 ? -3.305 23.33 8.65 1 85.87 257 MET A C 1
ATOM 1933 O O . MET A 1 257 ? -2.813 24.222 9.344 1 85.87 257 MET A O 1
ATOM 1937 N N . SER A 1 258 ? -3.047 23.137 7.388 1 81.74 258 SER A N 1
ATOM 1938 C CA . SER A 1 258 ? -2.149 24.062 6.704 1 81.74 258 SER A CA 1
ATOM 1939 C C . SER A 1 258 ? -2.72 25.476 6.689 1 81.74 258 SER A C 1
ATOM 1941 O O . SER A 1 258 ? -1.986 26.445 6.482 1 81.74 258 SER A O 1
ATOM 1943 N N . ARG A 1 259 ? -3.943 25.629 6.967 1 84.46 259 ARG A N 1
ATOM 1944 C CA . ARG A 1 259 ? -4.614 26.924 6.998 1 84.46 259 ARG A CA 1
ATOM 1945 C C . ARG A 1 259 ? -4.723 27.45 8.425 1 84.46 259 ARG A C 1
ATOM 1947 O O . ARG A 1 259 ? -5.392 28.456 8.672 1 84.46 259 ARG A O 1
ATOM 1954 N N . GLY A 1 260 ? -4.168 26.695 9.333 1 83.66 260 GLY A N 1
ATOM 1955 C CA . GLY A 1 260 ? -4.113 27.144 10.715 1 83.66 260 GLY A CA 1
ATOM 1956 C C . GLY A 1 260 ? -5.326 26.73 11.526 1 83.66 260 GLY A C 1
ATOM 1957 O O . GLY A 1 260 ? -5.547 27.24 12.627 1 83.66 260 GLY A O 1
ATOM 1958 N N . MET A 1 261 ? -6.165 25.877 10.982 1 88.87 261 MET A N 1
ATOM 1959 C CA . MET A 1 261 ? -7.365 25.431 11.685 1 88.87 261 MET A CA 1
ATOM 1960 C C . MET A 1 261 ? -7.108 24.122 12.425 1 88.87 261 MET A C 1
ATOM 1962 O O . MET A 1 261 ? -6.341 23.28 11.956 1 88.87 261 MET A O 1
ATOM 1966 N N . SER A 1 262 ? -7.817 23.913 13.506 1 88.52 262 SER A N 1
ATOM 1967 C CA . SER A 1 262 ? -7.65 22.726 14.339 1 88.52 262 SER A CA 1
ATOM 1968 C C . SER A 1 262 ? -8.737 21.694 14.055 1 88.52 262 SER A C 1
ATOM 1970 O O . SER A 1 262 ? -9.925 22.021 14.054 1 88.52 262 SER A O 1
ATOM 1972 N N . LEU A 1 263 ? -8.326 20.537 13.911 1 90.97 263 LEU A N 1
ATOM 1973 C CA . LEU A 1 263 ? -9.273 19.447 13.703 1 90.97 263 LEU A CA 1
ATOM 1974 C C . LEU A 1 263 ? -10.059 19.158 14.979 1 90.97 263 LEU A C 1
ATOM 1976 O O . LEU A 1 263 ? -9.493 19.16 16.074 1 90.97 263 LEU A O 1
ATOM 1980 N N . GLY A 1 264 ? -11.337 18.88 14.813 1 92.45 264 GLY A N 1
ATOM 1981 C CA . GLY A 1 264 ? -12.184 18.554 15.95 1 92.45 264 GLY A CA 1
ATOM 1982 C C . GLY A 1 264 ? -12.663 19.778 16.707 1 92.45 264 GLY A C 1
ATOM 1983 O O . GLY A 1 264 ? -13.641 19.709 17.454 1 92.45 264 GLY A O 1
ATOM 1984 N N . VAL A 1 265 ? -11.99 20.867 16.523 1 90.41 265 VAL A N 1
ATOM 1985 C CA . VAL A 1 265 ? -12.374 22.103 17.197 1 90.41 265 VAL A CA 1
ATOM 1986 C C . VAL A 1 265 ? -13 23.067 16.191 1 90.41 265 VAL A C 1
ATOM 1988 O O . VAL A 1 265 ? -14.18 23.407 16.3 1 90.41 265 VAL A O 1
ATOM 1991 N N . ASP A 1 266 ? -12.216 23.432 15.172 1 91.91 266 ASP A N 1
ATOM 1992 C CA . ASP A 1 266 ? -12.698 24.365 14.158 1 91.91 266 ASP A CA 1
ATOM 1993 C C . ASP A 1 266 ? -13.466 23.633 13.06 1 91.91 266 ASP A C 1
ATOM 1995 O O . ASP A 1 266 ? -14.488 24.126 12.576 1 91.91 266 ASP A O 1
ATOM 1999 N N . VAL A 1 267 ? -12.886 22.492 12.677 1 95.49 267 VAL A N 1
ATOM 2000 C CA . VAL A 1 267 ? -13.411 21.716 11.559 1 95.49 267 VAL A CA 1
ATOM 2001 C C . VAL A 1 267 ? -13.405 20.23 11.913 1 95.49 267 VAL A C 1
ATOM 2003 O O . VAL A 1 267 ? -12.483 19.748 12.575 1 95.49 267 VAL A O 1
ATOM 2006 N N . GLY A 1 268 ? -14.434 19.525 11.58 1 96.83 268 GLY A N 1
ATOM 2007 C CA . GLY A 1 268 ? -14.469 18.082 11.756 1 96.83 268 GLY A CA 1
ATOM 2008 C C . GLY A 1 268 ? -14.07 17.319 10.507 1 96.83 268 GLY A C 1
ATOM 2009 O O . GLY A 1 268 ? -14.365 17.748 9.39 1 96.83 268 GLY A O 1
ATOM 2010 N N . VAL A 1 269 ? -13.391 16.199 10.666 1 97.59 269 VAL A N 1
ATOM 2011 C CA . VAL A 1 269 ? -13.024 15.342 9.543 1 97.59 269 VAL A CA 1
ATOM 2012 C C . VAL A 1 269 ? -13.203 13.876 9.932 1 97.59 269 VAL A C 1
ATOM 2014 O O . VAL A 1 269 ? -12.715 13.44 10.977 1 97.59 269 VAL A O 1
ATOM 2017 N N . THR A 1 270 ? -13.942 13.144 9.173 1 98.08 270 THR A N 1
ATOM 2018 C CA . THR A 1 270 ? -14.052 11.698 9.334 1 98.08 270 THR A CA 1
ATOM 2019 C C . THR A 1 270 ? -13.566 10.975 8.081 1 98.08 270 THR A C 1
ATOM 2021 O O . THR A 1 270 ? -13.704 11.489 6.969 1 98.08 270 THR A O 1
ATOM 2024 N N . GLY A 1 271 ? -12.992 9.858 8.336 1 97.64 271 GLY A N 1
ATOM 2025 C CA . GLY A 1 271 ? -12.597 8.995 7.234 1 97.64 271 GLY A CA 1
ATOM 2026 C C . GLY A 1 271 ? -13.385 7.701 7.177 1 97.64 271 GLY A C 1
ATOM 2027 O O . GLY A 1 271 ? -14.462 7.597 7.769 1 97.64 271 GLY A O 1
ATOM 2028 N N . TYR A 1 272 ? -12.924 6.801 6.376 1 97.64 272 TYR A N 1
ATOM 2029 C CA . TYR A 1 272 ? -13.499 5.479 6.155 1 97.64 272 TYR A CA 1
ATOM 2030 C C . TYR A 1 272 ? -12.409 4.448 5.884 1 97.64 272 TYR A C 1
ATOM 2032 O O . TYR A 1 272 ? -11.463 4.717 5.141 1 97.64 272 TYR A O 1
ATOM 2040 N N . ASP A 1 273 ? -12.532 3.234 6.586 1 96.5 273 ASP A N 1
ATOM 2041 C CA . ASP A 1 273 ? -11.647 2.089 6.396 1 96.5 273 ASP A CA 1
ATOM 2042 C C . ASP A 1 273 ? -10.791 1.844 7.637 1 96.5 273 ASP A C 1
ATOM 2044 O O . ASP A 1 273 ? -10.255 0.749 7.821 1 96.5 273 ASP A O 1
ATOM 2048 N N . ASN A 1 274 ? -10.562 2.935 8.455 1 96.42 274 ASN A N 1
ATOM 2049 C CA . ASN A 1 274 ? -9.763 2.846 9.673 1 96.42 274 ASN A CA 1
ATOM 2050 C C . ASN A 1 274 ? -8.37 2.292 9.39 1 96.42 274 ASN A C 1
ATOM 2052 O O . AS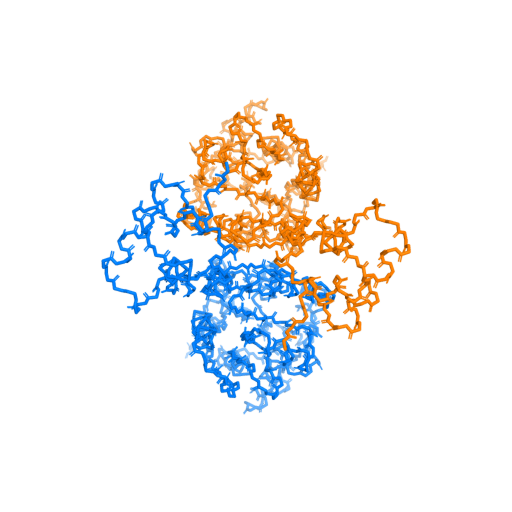N A 1 274 ? -7.931 1.341 10.041 1 96.42 274 ASN A O 1
ATOM 2056 N N . THR A 1 275 ? -7.754 2.867 8.366 1 92.69 275 THR A N 1
ATOM 2057 C CA . THR A 1 275 ? -6.405 2.465 7.984 1 92.69 275 THR A CA 1
ATOM 2058 C C . THR A 1 275 ? -5.373 3.065 8.935 1 92.69 275 THR A C 1
ATOM 2060 O O . THR A 1 275 ? -5.73 3.766 9.885 1 92.69 275 THR A O 1
ATOM 2063 N N . ALA A 1 276 ? -4.154 2.819 8.705 1 82.14 276 ALA A N 1
ATOM 2064 C CA . ALA A 1 276 ? -3.07 3.37 9.515 1 82.14 276 ALA A CA 1
ATOM 2065 C C . ALA A 1 276 ? -3.067 4.895 9.462 1 82.14 276 ALA A C 1
ATOM 2067 O O . ALA A 1 276 ? -2.666 5.555 10.423 1 82.14 276 ALA A O 1
ATOM 2068 N N . LEU A 1 277 ? -3.555 5.449 8.401 1 84.08 277 LEU A N 1
ATOM 2069 C CA . LEU A 1 277 ? -3.633 6.9 8.263 1 84.08 277 LEU A CA 1
ATOM 2070 C C . LEU A 1 277 ? -4.495 7.505 9.365 1 84.08 277 LEU A C 1
ATOM 2072 O O . LEU A 1 277 ? -4.258 8.637 9.793 1 84.08 277 LEU A O 1
ATOM 2076 N N . ALA A 1 278 ? -5.44 6.762 9.818 1 88.87 278 ALA A N 1
ATOM 2077 C CA . ALA A 1 278 ? -6.389 7.265 10.808 1 88.87 278 ALA A CA 1
ATOM 2078 C C . ALA A 1 278 ? -5.743 7.365 12.186 1 88.87 278 ALA A C 1
ATOM 2080 O O . ALA A 1 278 ? -6.167 8.169 13.021 1 88.87 278 ALA A O 1
ATOM 2081 N N . SER A 1 279 ? -4.689 6.601 12.403 1 79.73 279 SER A N 1
ATOM 2082 C CA . SER A 1 279 ? -4.096 6.522 13.734 1 79.73 279 SER A CA 1
ATOM 2083 C C . SER A 1 279 ? -2.869 7.421 13.847 1 79.73 279 SER A C 1
ATOM 2085 O O . SER A 1 279 ? -2.16 7.389 14.855 1 79.73 279 SER A O 1
ATOM 2087 N N . PHE A 1 280 ? -2.645 8.142 12.806 1 77.4 280 PHE A N 1
ATOM 2088 C CA . PHE A 1 280 ? -1.558 9.106 12.929 1 77.4 280 PHE A CA 1
ATOM 2089 C C . PHE A 1 280 ? -1.801 10.048 14.102 1 77.4 280 PHE A C 1
ATOM 2091 O O . PHE A 1 280 ? -2.866 10.661 14.203 1 77.4 280 PHE A O 1
ATOM 2098 N N . TYR A 1 281 ? -0.896 10.191 14.918 1 71.11 281 TYR A N 1
ATOM 2099 C CA . TYR A 1 281 ? -1.055 10.862 16.203 1 71.11 281 TYR A CA 1
ATOM 2100 C C . TYR A 1 281 ? -1.49 12.31 16.012 1 71.11 281 TYR A C 1
ATOM 2102 O O . TYR A 1 281 ? -2.345 12.81 16.747 1 71.11 281 TYR A O 1
ATOM 2110 N N . SER A 1 282 ? -0.928 12.974 15.063 1 75.41 282 SER A N 1
ATOM 2111 C CA . SER A 1 282 ? -1.2 14.4 14.91 1 75.41 282 SER A CA 1
ATOM 2112 C C . SER A 1 282 ? -2.576 14.636 14.295 1 75.41 282 SER A C 1
ATOM 2114 O O . SER A 1 282 ? -3.146 15.721 14.435 1 75.41 282 SER A O 1
ATOM 2116 N N . LEU A 1 283 ? -3.144 13.579 13.689 1 82.48 283 LEU A N 1
ATOM 2117 C CA . LEU A 1 283 ? -4.434 13.765 13.034 1 82.48 283 LEU A CA 1
ATOM 2118 C C . LEU A 1 283 ? -5.553 13.119 13.844 1 82.48 283 LEU A C 1
ATOM 2120 O O . LEU A 1 283 ? -6.608 13.725 14.047 1 82.48 283 LEU A O 1
ATOM 2124 N N . GLU A 1 284 ? -5.191 11.802 14.348 1 88.67 284 GLU A N 1
ATOM 2125 C CA . GLU A 1 284 ? -6.195 11.064 15.11 1 88.67 284 GLU A CA 1
ATOM 2126 C C . GLU A 1 284 ? -7.567 11.155 14.448 1 88.67 284 GLU A C 1
ATOM 2128 O O . GLU A 1 284 ? -8.519 11.658 15.048 1 88.67 284 GLU A O 1
ATOM 2133 N N . LEU A 1 285 ? -7.632 10.623 13.303 1 94.03 285 LEU A N 1
ATOM 2134 C CA . LEU A 1 285 ? -8.802 10.733 12.439 1 94.03 285 LEU A CA 1
ATOM 2135 C C . LEU A 1 285 ? -9.913 9.799 12.908 1 94.03 285 LEU A C 1
ATOM 2137 O O . LEU A 1 285 ? -9.696 8.595 13.057 1 94.03 285 LEU A O 1
ATOM 2141 N N . THR A 1 286 ? -11.049 10.295 13.261 1 97.21 286 THR A N 1
ATOM 2142 C CA . THR A 1 286 ? -12.25 9.473 13.365 1 97.21 286 THR A CA 1
ATOM 2143 C C . THR A 1 286 ? -12.521 8.744 12.052 1 97.21 286 THR A C 1
ATOM 2145 O O . THR A 1 286 ? -12.436 9.339 10.976 1 97.21 286 THR A O 1
ATOM 2148 N N . SER A 1 287 ? -12.791 7.431 12.093 1 98.08 287 SER A N 1
ATOM 2149 C CA . SER A 1 287 ? -12.945 6.663 10.862 1 98.08 287 SER A CA 1
ATOM 2150 C C . SER A 1 287 ? -13.9 5.49 11.058 1 98.08 287 SER A C 1
ATOM 2152 O O . SER A 1 287 ? -14.144 5.065 12.189 1 98.08 287 SER A O 1
ATOM 2154 N N . ILE A 1 288 ? -14.492 5.047 10.018 1 98.52 288 ILE A N 1
ATOM 2155 C CA . ILE A 1 288 ? -15.321 3.847 10.032 1 98.52 288 ILE A CA 1
ATOM 2156 C C . ILE A 1 288 ? -14.441 2.61 9.872 1 98.52 288 ILE A C 1
ATOM 2158 O O . ILE A 1 288 ? -13.587 2.558 8.983 1 98.52 288 ILE A O 1
ATOM 2162 N N . ASP A 1 289 ? -14.574 1.696 10.72 1 98.17 289 ASP A N 1
ATOM 2163 C CA . ASP A 1 289 ? -13.916 0.396 10.629 1 98.17 289 ASP A CA 1
ATOM 2164 C C . ASP A 1 289 ? -14.809 -0.624 9.926 1 98.17 289 ASP A C 1
ATOM 2166 O O . ASP A 1 289 ? -15.903 -0.933 10.404 1 98.17 289 ASP A O 1
ATOM 2170 N N . GLN A 1 290 ? -14.417 -1.184 8.835 1 96.9 290 GLN A N 1
ATOM 2171 C CA . GLN A 1 290 ? -15.215 -2.1 8.026 1 96.9 290 GLN A CA 1
ATOM 2172 C C . GLN A 1 290 ? -15.114 -3.529 8.554 1 96.9 290 GLN A C 1
ATOM 2174 O O . GLN A 1 290 ? -15.789 -4.43 8.052 1 96.9 290 GLN A O 1
ATOM 2179 N N . GLY A 1 291 ? -14.215 -3.739 9.513 1 96.23 291 GLY A N 1
ATOM 2180 C CA . GLY A 1 291 ? -14.048 -5.079 10.053 1 96.23 291 GLY A CA 1
ATOM 2181 C C . GLY A 1 291 ? -13.261 -5.997 9.138 1 96.23 291 GLY A C 1
ATOM 2182 O O . GLY A 1 291 ? -13.707 -7.103 8.825 1 96.23 291 GLY A O 1
ATOM 2183 N N . LEU A 1 292 ? -12.129 -5.567 8.759 1 95.67 292 LEU A N 1
ATOM 2184 C CA . LEU A 1 292 ? -11.309 -6.243 7.76 1 95.67 292 LEU A CA 1
ATOM 2185 C C . LEU A 1 292 ? -10.976 -7.664 8.202 1 95.67 292 LEU A C 1
ATOM 2187 O O . LEU A 1 292 ? -10.952 -8.585 7.382 1 95.67 292 LEU A O 1
ATOM 2191 N N . ALA A 1 293 ? -10.688 -7.82 9.492 1 95.94 293 ALA A N 1
ATOM 2192 C CA . ALA A 1 293 ? -10.361 -9.153 9.992 1 95.94 293 ALA A CA 1
ATOM 2193 C C . ALA A 1 293 ? -11.523 -10.119 9.782 1 95.94 293 ALA A C 1
ATOM 2195 O O . ALA A 1 293 ? -11.326 -11.247 9.324 1 95.94 293 ALA A O 1
ATOM 2196 N N . ARG A 1 294 ? -12.698 -9.677 10.108 1 96.76 294 ARG A N 1
ATOM 2197 C CA . ARG A 1 294 ? -13.893 -10.494 9.919 1 96.76 294 ARG A CA 1
ATOM 2198 C C . ARG A 1 294 ? -14.146 -10.76 8.439 1 96.76 294 ARG A C 1
ATOM 2200 O O . ARG A 1 294 ? -14.53 -11.868 8.059 1 96.76 294 ARG A O 1
ATOM 2207 N N . MET A 1 295 ? -13.981 -9.777 7.671 1 96.39 295 MET A N 1
ATOM 2208 C CA . MET A 1 295 ? -14.151 -9.909 6.226 1 96.39 295 MET A CA 1
ATOM 2209 C C . MET A 1 295 ? -13.197 -10.956 5.66 1 96.39 295 MET A C 1
ATOM 2211 O O . MET A 1 295 ? -13.607 -11.82 4.884 1 96.39 295 MET A O 1
ATOM 2215 N N . ALA A 1 296 ? -11.959 -10.834 6.044 1 97.12 296 ALA A N 1
ATOM 2216 C CA . ALA A 1 296 ? -10.929 -11.754 5.569 1 97.12 296 ALA A CA 1
ATOM 2217 C C . ALA A 1 296 ? -11.226 -13.185 6.009 1 97.12 296 ALA A C 1
ATOM 2219 O O . ALA A 1 296 ? -11.162 -14.115 5.202 1 97.12 296 ALA A O 1
ATOM 2220 N N . ARG A 1 297 ? -11.54 -13.364 7.261 1 97.28 297 ARG A N 1
ATOM 2221 C CA . ARG A 1 297 ? -11.855 -14.69 7.784 1 97.28 297 ARG A CA 1
ATOM 2222 C C . ARG A 1 297 ? -13.047 -15.297 7.052 1 97.28 297 ARG A C 1
ATOM 2224 O O . ARG A 1 297 ? -13.035 -16.482 6.711 1 97.28 297 ARG A O 1
ATOM 2231 N N . GLY A 1 298 ? -14.052 -14.455 6.852 1 96.42 298 GLY A N 1
ATOM 2232 C CA . GLY A 1 298 ? -15.215 -14.921 6.114 1 96.42 298 GLY A CA 1
ATOM 2233 C C . GLY A 1 298 ? -14.886 -15.367 4.701 1 96.42 298 GLY A C 1
ATOM 2234 O O . GLY A 1 298 ? -15.316 -16.438 4.267 1 96.42 298 GLY A O 1
ATOM 2235 N N . ALA A 1 299 ? -14.122 -14.594 3.981 1 96.56 299 ALA A N 1
ATOM 2236 C CA . ALA A 1 299 ? -13.775 -14.885 2.593 1 96.56 299 ALA A CA 1
ATOM 2237 C C . ALA A 1 299 ? -12.977 -16.181 2.487 1 96.56 299 ALA A C 1
ATOM 2239 O O . ALA A 1 299 ? -13.294 -17.047 1.668 1 96.56 299 ALA A O 1
ATOM 2240 N N . VAL A 1 300 ? -11.949 -16.337 3.338 1 96.74 300 VAL A N 1
ATOM 2241 C CA . VAL A 1 300 ? -11.087 -17.515 3.305 1 96.74 300 VAL A CA 1
ATOM 2242 C C . VAL A 1 300 ? -11.891 -18.754 3.693 1 96.74 300 VAL A C 1
ATOM 2244 O O . VAL A 1 300 ? -11.738 -19.816 3.084 1 96.74 300 VAL A O 1
ATOM 2247 N N . ALA A 1 301 ? -12.775 -18.628 4.673 1 95.06 301 ALA A N 1
ATOM 2248 C CA . ALA A 1 301 ? -13.617 -19.742 5.103 1 95.06 301 ALA A CA 1
ATOM 2249 C C . ALA A 1 301 ? -14.53 -20.207 3.972 1 95.06 301 ALA A C 1
ATOM 2251 O O . ALA A 1 301 ? -14.745 -21.408 3.794 1 95.06 301 ALA A O 1
ATOM 2252 N N . MET A 1 302 ? -15.047 -19.284 3.233 1 92.97 302 MET A N 1
ATOM 2253 C CA . MET A 1 302 ? -15.948 -19.615 2.132 1 92.97 302 MET A CA 1
ATOM 2254 C C . MET A 1 302 ? -15.209 -20.374 1.035 1 92.97 302 MET A C 1
ATOM 2256 O O . MET A 1 302 ? -15.73 -21.348 0.489 1 92.97 302 MET A O 1
ATOM 2260 N N . ILE A 1 303 ? -14.012 -19.916 0.691 1 93.01 303 ILE A N 1
ATOM 2261 C CA . ILE A 1 303 ? -13.201 -20.596 -0.312 1 93.01 303 ILE A CA 1
ATOM 2262 C C . ILE A 1 303 ? -12.909 -22.024 0.142 1 93.01 303 ILE A C 1
ATOM 2264 O O . ILE A 1 303 ? -13.048 -22.971 -0.636 1 93.01 303 ILE A O 1
ATOM 2268 N N . GLU A 1 304 ? -12.537 -22.169 1.373 1 89.61 304 GLU A N 1
ATOM 2269 C CA . GLU A 1 304 ? -12.208 -23.484 1.913 1 89.61 304 GLU A CA 1
ATOM 2270 C C . GLU A 1 304 ? -13.419 -24.412 1.884 1 89.61 304 GLU A C 1
ATOM 2272 O O . GLU A 1 304 ? -13.295 -25.593 1.554 1 89.61 304 GLU A O 1
ATOM 2277 N N . SER A 1 305 ? -14.544 -23.87 2.255 1 87.6 305 SER A N 1
ATOM 2278 C CA . SER A 1 305 ? -15.764 -24.669 2.303 1 87.6 305 SER A CA 1
ATOM 2279 C C . SER A 1 305 ? -16.131 -25.201 0.922 1 87.6 305 SER A C 1
ATOM 2281 O O . SER A 1 305 ? -16.648 -26.313 0.797 1 87.6 305 SER A O 1
ATOM 2283 N N . ARG A 1 306 ? -15.892 -24.459 -0.102 1 85.07 306 ARG A N 1
ATOM 2284 C CA . ARG A 1 306 ? -16.244 -24.86 -1.461 1 85.07 306 ARG A CA 1
ATOM 2285 C C . ARG A 1 306 ? -15.282 -25.921 -1.985 1 85.07 306 ARG A C 1
ATOM 2287 O O . ARG A 1 306 ? -15.659 -26.754 -2.812 1 85.07 306 ARG A O 1
ATOM 2294 N N . GLN A 1 307 ? -14.133 -25.864 -1.573 1 76.11 307 GLN A N 1
ATOM 2295 C CA . GLN A 1 307 ? -13.162 -26.884 -1.953 1 76.11 307 GLN A CA 1
ATOM 2296 C C . GLN A 1 307 ? -13.615 -28.271 -1.505 1 76.11 307 GLN A C 1
ATOM 2298 O O . GLN A 1 307 ? -13.277 -29.274 -2.135 1 76.11 307 GLN A O 1
ATOM 2303 N N . HIS A 1 308 ? -14.351 -28.289 -0.485 1 68.05 308 HIS A N 1
ATOM 2304 C CA . HIS A 1 308 ? -14.786 -29.563 0.078 1 68.05 308 HIS A CA 1
ATOM 2305 C C . HIS A 1 308 ? -16.163 -29.956 -0.447 1 68.05 308 HIS A C 1
ATOM 2307 O O . HIS A 1 308 ? -16.831 -30.815 0.132 1 68.05 308 HIS A O 1
ATOM 2313 N N . GLY A 1 309 ? -16.527 -29.367 -1.626 1 65.14 309 GLY A N 1
ATOM 2314 C CA . GLY A 1 309 ? -17.662 -29.904 -2.359 1 65.14 309 GLY A CA 1
ATOM 2315 C C . GLY A 1 309 ? -18.955 -29.16 -2.085 1 65.14 309 GLY A C 1
ATOM 2316 O O . GLY A 1 309 ? -20.04 -29.651 -2.405 1 65.14 309 GLY A O 1
ATOM 2317 N N . HIS A 1 310 ? -18.892 -28.099 -1.363 1 57.59 310 HIS A N 1
ATOM 2318 C CA . HIS A 1 310 ? -20.141 -27.364 -1.195 1 57.59 310 HIS A CA 1
ATOM 2319 C C . HIS A 1 310 ? -20.465 -26.539 -2.436 1 57.59 310 HIS A C 1
ATOM 2321 O O . HIS A 1 310 ? -19.772 -25.565 -2.738 1 57.59 310 HIS A O 1
ATOM 2327 N N . HIS A 1 311 ? -21.088 -27.146 -3.431 1 62.67 311 HIS A N 1
ATOM 2328 C CA . HIS A 1 311 ? -21.429 -26.469 -4.678 1 62.67 311 HIS A CA 1
ATOM 2329 C C . HIS A 1 311 ? -22.783 -25.774 -4.575 1 62.67 311 HIS A C 1
ATOM 2331 O O . HIS A 1 311 ? -23.452 -25.557 -5.588 1 62.67 311 HIS A O 1
ATOM 2337 N N . GLU A 1 312 ? -23.088 -25.413 -3.299 1 66.08 312 GLU A N 1
ATOM 2338 C CA . GLU A 1 312 ? -24.361 -24.752 -3.023 1 66.08 312 GLU A CA 1
ATOM 2339 C C . GLU A 1 312 ? -24.395 -23.349 -3.621 1 66.08 312 GLU A C 1
ATOM 2341 O O . GLU A 1 312 ? -23.441 -22.923 -4.275 1 66.08 312 GLU A O 1
ATOM 2346 N N . ALA A 1 313 ? -25.546 -22.771 -3.592 1 80.65 313 ALA A N 1
ATOM 2347 C CA . ALA A 1 313 ? -25.815 -21.382 -3.954 1 80.65 313 ALA A CA 1
ATOM 2348 C C . ALA A 1 313 ? -24.858 -20.434 -3.238 1 80.65 313 ALA A C 1
ATOM 2350 O O . ALA A 1 313 ? -24.428 -20.707 -2.114 1 80.65 313 ALA A O 1
ATOM 2351 N N . GLY A 1 314 ? -24.435 -19.501 -3.972 1 87.22 314 GLY A N 1
ATOM 2352 C CA . GLY A 1 314 ? -23.575 -18.482 -3.39 1 87.22 314 GLY A CA 1
ATOM 2353 C C . GLY A 1 314 ? -24.127 -17.902 -2.102 1 87.22 314 GLY A C 1
ATOM 2354 O O . GLY A 1 314 ? -25.335 -17.695 -1.975 1 87.22 314 GLY A O 1
ATOM 2355 N N . ARG A 1 315 ? -23.294 -17.789 -1.095 1 88.82 315 ARG A N 1
ATOM 2356 C CA . ARG A 1 315 ? -23.636 -17.186 0.189 1 88.82 315 ARG A CA 1
ATOM 2357 C C . ARG A 1 315 ? -23.102 -15.761 0.285 1 88.82 315 ARG A C 1
ATOM 2359 O O . ARG A 1 315 ? -22.055 -15.445 -0.284 1 88.82 315 ARG A O 1
ATOM 2366 N N . THR A 1 316 ? -23.888 -14.938 0.943 1 91.84 316 THR A N 1
ATOM 2367 C CA . THR A 1 316 ? -23.463 -13.565 1.192 1 91.84 316 THR A CA 1
ATOM 2368 C C . THR A 1 316 ? -23.406 -13.28 2.69 1 91.84 316 THR A C 1
ATOM 2370 O O . THR A 1 316 ? -24.359 -13.566 3.418 1 91.84 316 THR A O 1
ATOM 2373 N N . GLN A 1 317 ? -22.316 -12.846 3.184 1 93.32 317 GLN A N 1
ATOM 2374 C CA . GLN A 1 317 ? -22.142 -12.391 4.559 1 93.32 317 GLN A CA 1
ATOM 2375 C C . GLN A 1 317 ? -22.028 -10.871 4.626 1 93.32 317 GLN A C 1
ATOM 2377 O O . GLN A 1 317 ? -21.264 -10.267 3.871 1 93.32 317 GLN A O 1
ATOM 2382 N N . MET A 1 318 ? -22.799 -10.263 5.465 1 94.69 318 MET A N 1
ATOM 2383 C CA . MET A 1 318 ? -22.76 -8.819 5.676 1 94.69 318 MET A CA 1
ATOM 2384 C C . MET A 1 318 ? -22.046 -8.479 6.98 1 94.69 318 MET A C 1
ATOM 2386 O O . MET A 1 318 ? -22.373 -9.028 8.033 1 94.69 318 MET A O 1
ATOM 2390 N N . ILE A 1 319 ? -21.076 -7.643 6.917 1 96.26 319 ILE A N 1
ATOM 2391 C CA . ILE A 1 319 ? -20.342 -7.189 8.094 1 96.26 319 ILE A CA 1
ATOM 2392 C C . ILE A 1 319 ? -20.861 -5.821 8.529 1 96.26 319 ILE A C 1
ATOM 2394 O O . ILE A 1 319 ? -20.998 -4.912 7.707 1 96.26 319 ILE A O 1
ATOM 2398 N N . ASP A 1 320 ? -21.086 -5.686 9.783 1 96.67 320 ASP A N 1
ATOM 2399 C CA . ASP A 1 320 ? -21.494 -4.404 10.35 1 96.67 320 ASP A CA 1
ATOM 2400 C C . ASP A 1 320 ? -20.283 -3.511 10.615 1 96.67 320 ASP A C 1
ATOM 2402 O O . ASP A 1 320 ? -19.374 -3.893 11.354 1 96.67 320 ASP A O 1
ATOM 2406 N N . PRO A 1 321 ? -20.32 -2.348 10.027 1 97.68 321 PRO A N 1
ATOM 2407 C CA . PRO A 1 321 ? -19.221 -1.422 10.311 1 97.68 321 PRO A CA 1
ATOM 2408 C C . PRO A 1 321 ? -19.334 -0.777 11.69 1 97.68 321 PRO A C 1
ATOM 2410 O O . PRO A 1 321 ? -20.402 -0.812 12.306 1 97.68 321 PRO A O 1
ATOM 2413 N N . THR A 1 322 ? -18.232 -0.279 12.196 1 98.26 322 THR A N 1
ATOM 2414 C CA . THR A 1 322 ? -18.214 0.437 13.467 1 98.26 322 THR A CA 1
ATOM 2415 C C . THR A 1 322 ? -17.512 1.784 13.32 1 98.26 322 THR A C 1
ATOM 2417 O O . THR A 1 322 ? -16.632 1.941 12.47 1 98.26 322 THR A O 1
ATOM 2420 N N . LEU A 1 323 ? -17.925 2.713 14.129 1 98.22 323 LEU A N 1
ATOM 2421 C CA . LEU A 1 323 ? -17.291 4.026 14.177 1 98.22 323 LEU A CA 1
ATOM 2422 C C . LEU A 1 323 ? -16.202 4.065 15.244 1 98.22 323 LEU A C 1
ATOM 2424 O O . LEU A 1 323 ? -16.448 3.716 16.4 1 98.22 323 LEU A O 1
ATOM 2428 N N . VAL A 1 324 ? -15.064 4.42 14.862 1 97.84 324 VAL A N 1
ATOM 2429 C CA . VAL A 1 324 ? -13.97 4.652 15.799 1 97.84 324 VAL A CA 1
ATOM 2430 C C . VAL A 1 324 ? -13.744 6.153 15.968 1 97.84 324 VAL A C 1
ATOM 2432 O O . VAL A 1 324 ? -13.183 6.806 15.085 1 97.84 324 VAL A O 1
ATOM 2435 N N . THR A 1 325 ? -14.088 6.665 17.068 1 96.46 325 THR A N 1
ATOM 2436 C CA . THR A 1 325 ? -14.025 8.1 17.319 1 96.46 325 THR A CA 1
ATOM 2437 C C . THR A 1 325 ? -12.648 8.497 17.843 1 96.46 325 THR A C 1
ATOM 2439 O O . THR A 1 325 ? -12.11 7.849 18.743 1 96.46 325 THR A O 1
ATOM 2442 N N . ARG A 1 326 ? -12.132 9.567 17.225 1 94.5 326 ARG A N 1
ATOM 2443 C CA . ARG A 1 326 ? -10.862 10.133 17.666 1 94.5 326 ARG A CA 1
ATOM 2444 C C . ARG A 1 326 ? -10.936 11.654 17.742 1 94.5 326 ARG A C 1
ATOM 2446 O O . ARG A 1 326 ? -12.025 12.223 17.839 1 94.5 326 ARG A O 1
ATOM 2453 N N . ARG A 1 327 ? -9.836 12.335 17.639 1 91.89 327 ARG A N 1
ATOM 2454 C CA . ARG A 1 327 ? -9.75 13.755 17.962 1 91.89 327 ARG A CA 1
ATOM 2455 C C . ARG A 1 327 ? -10.274 14.611 16.814 1 91.89 327 ARG A C 1
ATOM 2457 O O . ARG A 1 327 ? -10.71 15.744 17.026 1 91.89 327 ARG A O 1
ATOM 2464 N N . SER A 1 328 ? -10.285 14.102 15.628 1 94.58 328 SER A N 1
ATOM 2465 C CA . SER A 1 328 ? -10.578 14.907 14.447 1 94.58 328 SER A CA 1
ATOM 2466 C C . SER A 1 328 ? -12.041 15.335 14.418 1 94.58 328 SER A C 1
ATOM 2468 O O . SER A 1 328 ? -12.452 16.103 13.545 1 94.58 328 SER A O 1
ATOM 2470 N N . THR A 1 329 ? -12.882 14.8 15.396 1 94.29 329 THR A N 1
ATOM 2471 C CA . THR A 1 329 ? -14.286 15.192 15.433 1 94.29 329 THR A CA 1
ATOM 2472 C C . THR A 1 329 ? -14.7 15.586 16.848 1 94.29 329 THR A C 1
ATOM 2474 O O . THR A 1 329 ? -15.891 15.715 17.139 1 94.29 329 THR A O 1
ATOM 2477 N N . ARG A 1 330 ? -13.847 15.581 17.815 1 81.18 330 ARG A N 1
ATOM 2478 C CA . ARG A 1 330 ? -14.216 15.816 19.207 1 81.18 330 ARG A CA 1
ATOM 2479 C C . ARG A 1 330 ? -14.385 17.306 19.485 1 81.18 330 ARG A C 1
ATOM 2481 O O . ARG A 1 330 ? -13.409 18.007 19.759 1 81.18 330 ARG A O 1
ATOM 2488 N N . ARG A 1 331 ? -15.467 17.881 19.041 1 72.98 331 ARG A N 1
ATOM 2489 C CA . ARG A 1 331 ? -15.738 19.233 19.52 1 72.98 331 ARG A CA 1
ATOM 2490 C C . ARG A 1 331 ? -16.001 19.239 21.022 1 72.98 331 ARG A C 1
ATOM 2492 O O . ARG A 1 331 ? -16.535 18.272 21.568 1 72.98 331 ARG A O 1
ATOM 2499 N N . ARG A 1 332 ? -15.028 19.562 21.881 1 50.04 332 ARG A N 1
ATOM 2500 C CA . ARG A 1 332 ? -15.364 19.758 23.287 1 50.04 332 ARG A CA 1
ATOM 2501 C C . ARG A 1 332 ? -16.814 20.205 23.446 1 50.04 332 ARG A C 1
ATOM 2503 O O . ARG A 1 332 ? -17.227 21.209 22.862 1 50.04 332 ARG A O 1
ATOM 2510 N N . VAL A 1 333 ? -17.722 19.399 23.348 1 43.17 333 VAL A N 1
ATOM 2511 C CA . VAL A 1 333 ? -18.965 19.878 23.943 1 43.17 333 VAL A CA 1
ATOM 2512 C C . VAL A 1 333 ? -18.655 20.74 25.164 1 43.17 333 VAL A C 1
ATOM 2514 O O . VAL A 1 333 ? -18.189 20.234 26.188 1 43.17 333 VAL A O 1
ATOM 2517 N N . TRP A 1 334 ? -17.974 21.802 25.104 1 33.27 334 TRP A N 1
ATOM 2518 C CA . TRP A 1 334 ? -18.145 22.681 26.255 1 33.27 334 TRP A CA 1
ATOM 2519 C C . TRP A 1 334 ? -19.623 22.856 26.591 1 33.27 334 TRP A C 1
ATOM 2521 O O . TRP A 1 334 ? -20.397 23.353 25.771 1 33.27 334 TRP A O 1
ATOM 2531 N N . LYS A 1 335 ? -20.384 21.873 27.14 1 35.07 335 LYS A N 1
ATOM 2532 C CA . LYS A 1 335 ? -21.519 22.322 27.942 1 35.07 335 LYS A CA 1
ATOM 2533 C C . LYS A 1 335 ? -21.223 23.661 28.611 1 35.07 335 LYS A C 1
ATOM 2535 O O . LYS A 1 335 ? -20.231 23.796 29.33 1 35.07 335 LYS A O 1
ATOM 2540 N N . LYS A 1 336 ? -21.883 24.762 28.088 1 29.02 336 LYS A N 1
ATOM 2541 C CA . LYS A 1 336 ? -22.273 25.841 28.99 1 29.02 336 LYS A CA 1
ATOM 2542 C C . LYS A 1 336 ? -22.929 25.292 30.254 1 29.02 336 LYS A C 1
ATOM 2544 O O . LYS A 1 336 ? -23.767 24.391 30.183 1 29.02 336 LYS A O 1
ATOM 2549 N N . MET B 1 1 ? -15.14 -35.948 -21.475 1 44.14 1 MET B N 1
ATOM 2550 C CA . MET B 1 1 ? -13.695 -36.061 -21.306 1 44.14 1 MET B CA 1
ATOM 2551 C C . MET B 1 1 ? -12.983 -34.838 -21.873 1 44.14 1 MET B C 1
ATOM 2553 O O . MET B 1 1 ? -13.301 -34.384 -22.974 1 44.14 1 MET B O 1
ATOM 2557 N N . GLN B 1 2 ? -12.348 -34.112 -21.08 1 57.24 2 GLN B N 1
ATOM 2558 C CA . GLN B 1 2 ? -11.631 -32.964 -21.624 1 57.24 2 GLN B CA 1
ATOM 2559 C C . GLN B 1 2 ? -10.557 -33.405 -22.614 1 57.24 2 GLN B C 1
ATOM 2561 O O . GLN B 1 2 ? -9.856 -34.392 -22.379 1 57.24 2 GLN B O 1
ATOM 2566 N N . PRO B 1 3 ? -10.595 -32.845 -23.757 1 71.38 3 PRO B N 1
ATOM 2567 C CA . PRO B 1 3 ? -9.621 -33.28 -24.76 1 71.38 3 PRO B CA 1
ATOM 2568 C C . PRO B 1 3 ? -8.181 -33.196 -24.26 1 71.38 3 PRO B C 1
ATOM 2570 O O . PRO B 1 3 ? -7.842 -32.292 -23.492 1 71.38 3 PRO B O 1
ATOM 2573 N N . THR B 1 4 ? -7.444 -34.225 -24.475 1 70.32 4 THR B N 1
ATOM 2574 C CA . THR B 1 4 ? -6.036 -34.307 -24.105 1 70.32 4 THR B CA 1
ATOM 2575 C C . THR B 1 4 ? -5.143 -33.942 -25.288 1 70.32 4 THR B C 1
ATOM 2577 O O . THR B 1 4 ? -5.626 -33.783 -26.411 1 70.32 4 THR B O 1
ATOM 2580 N N . GLN B 1 5 ? -3.846 -33.817 -24.906 1 75.95 5 GLN B N 1
ATOM 2581 C CA . GLN B 1 5 ? -2.892 -33.581 -25.984 1 75.95 5 GLN B CA 1
ATOM 2582 C C . GLN B 1 5 ? -2.89 -34.737 -26.979 1 75.95 5 GLN B C 1
ATOM 2584 O O . GLN B 1 5 ? -2.664 -34.534 -28.174 1 75.95 5 GLN B O 1
ATOM 2589 N N . GLN B 1 6 ? -3.193 -35.907 -26.436 1 80.89 6 GLN B N 1
ATOM 2590 C CA . GLN B 1 6 ? -3.241 -37.066 -27.321 1 80.89 6 GLN B CA 1
ATOM 2591 C C . GLN B 1 6 ? -4.442 -36.992 -28.259 1 80.89 6 GLN B C 1
ATOM 2593 O O . GLN B 1 6 ? -4.336 -37.33 -29.44 1 80.89 6 GLN B O 1
ATOM 2598 N N . ASP B 1 7 ? -5.527 -36.474 -27.722 1 83.03 7 ASP B N 1
ATOM 2599 C CA . ASP B 1 7 ? -6.71 -36.324 -28.565 1 83.03 7 ASP B CA 1
ATOM 2600 C C . ASP B 1 7 ? -6.451 -35.34 -29.704 1 83.03 7 ASP B C 1
ATOM 2602 O O . ASP B 1 7 ? -6.871 -35.572 -30.839 1 83.03 7 ASP B O 1
ATOM 2606 N N . VAL B 1 8 ? -5.743 -34.287 -29.315 1 84.11 8 VAL B N 1
ATOM 2607 C CA . VAL B 1 8 ? -5.383 -33.276 -30.304 1 84.11 8 VAL B CA 1
ATOM 2608 C C . VAL B 1 8 ? -4.434 -33.879 -31.338 1 84.11 8 VAL B C 1
ATOM 2610 O O . VAL B 1 8 ? -4.597 -33.661 -32.54 1 84.11 8 VAL B O 1
ATOM 2613 N N . ALA B 1 9 ? -3.53 -34.613 -30.844 1 86.39 9 ALA B N 1
ATOM 2614 C CA . ALA B 1 9 ? -2.559 -35.266 -31.718 1 86.39 9 ALA B CA 1
ATOM 2615 C C . ALA B 1 9 ? -3.25 -36.208 -32.699 1 86.39 9 ALA B C 1
ATOM 2617 O O . ALA B 1 9 ? -2.944 -36.205 -33.894 1 86.39 9 ALA B O 1
ATOM 2618 N N . ASP B 1 10 ? -4.142 -36.909 -32.184 1 86.88 10 ASP B N 1
ATOM 2619 C CA . ASP B 1 10 ? -4.862 -37.885 -32.996 1 86.88 10 ASP B CA 1
ATOM 2620 C C . ASP B 1 10 ? -5.692 -37.195 -34.076 1 86.88 10 ASP B C 1
ATOM 2622 O O . ASP B 1 10 ? -5.719 -37.64 -35.226 1 86.88 10 ASP B O 1
ATOM 2626 N N . LEU B 1 11 ? -6.242 -36.117 -33.626 1 86.56 11 LEU B N 1
ATOM 2627 C CA . LEU B 1 11 ? -7.104 -35.414 -34.57 1 86.56 11 LEU B CA 1
ATOM 2628 C C . LEU B 1 11 ? -6.276 -34.691 -35.627 1 86.56 11 LEU B C 1
ATOM 2630 O O . LEU B 1 11 ? -6.659 -34.646 -36.799 1 86.56 11 LEU B O 1
ATOM 2634 N N . ALA B 1 12 ? -5.194 -34.174 -35.248 1 85.44 12 ALA B N 1
ATOM 2635 C CA . ALA B 1 12 ? -4.338 -33.394 -36.138 1 85.44 12 ALA B CA 1
ATOM 2636 C C . ALA B 1 12 ? -3.425 -34.302 -36.956 1 85.44 12 ALA B C 1
ATOM 2638 O O . ALA B 1 12 ? -2.783 -33.852 -37.908 1 85.44 12 ALA B O 1
ATOM 2639 N N . GLY B 1 13 ? -3.378 -35.612 -36.595 1 87.04 13 GLY B N 1
ATOM 2640 C CA . GLY B 1 13 ? -2.524 -36.559 -37.294 1 87.04 13 GLY B CA 1
ATOM 2641 C C . GLY B 1 13 ? -1.047 -36.343 -37.024 1 87.04 13 GLY B C 1
ATOM 2642 O O . GLY B 1 13 ? -0.217 -36.5 -37.922 1 87.04 13 GLY B O 1
ATOM 2643 N N . VAL B 1 14 ? -0.779 -35.762 -35.915 1 84.94 14 VAL B N 1
ATOM 2644 C CA . VAL B 1 14 ? 0.608 -35.509 -35.541 1 84.94 14 VAL B CA 1
ATOM 2645 C C . VAL B 1 14 ? 0.931 -36.229 -34.234 1 84.94 14 VAL B C 1
ATOM 2647 O O . VAL B 1 14 ? 0.044 -36.808 -33.601 1 84.94 14 VAL B O 1
ATOM 2650 N N . SER B 1 15 ? 2.168 -36.297 -33.961 1 80.42 15 SER B N 1
ATOM 2651 C CA . SER B 1 15 ? 2.574 -36.898 -32.695 1 80.42 15 SER B CA 1
ATOM 2652 C C . SER B 1 15 ? 2.167 -36.025 -31.513 1 80.42 15 SER B C 1
ATOM 2654 O O . SER B 1 15 ? 1.965 -34.818 -31.666 1 80.42 15 SER B O 1
ATOM 2656 N N . ARG B 1 16 ? 2.04 -36.57 -30.368 1 79.75 16 ARG B N 1
ATOM 2657 C CA . ARG B 1 16 ? 1.772 -35.836 -29.136 1 79.75 16 ARG B CA 1
ATOM 2658 C C . ARG B 1 16 ? 2.867 -34.811 -28.86 1 79.75 16 ARG B C 1
ATOM 2660 O O . ARG B 1 16 ? 2.587 -33.709 -28.381 1 79.75 16 ARG B O 1
ATOM 2667 N N . GLN B 1 17 ? 4.049 -35.127 -29.316 1 77.83 17 GLN B N 1
ATOM 2668 C CA . GLN B 1 17 ? 5.19 -34.232 -29.156 1 77.83 17 GLN B CA 1
ATOM 2669 C C . GLN B 1 17 ? 5.033 -32.982 -30.016 1 77.83 17 GLN B C 1
ATOM 2671 O O . GLN B 1 17 ? 5.347 -31.875 -29.574 1 77.83 17 GLN B O 1
ATOM 2676 N N . LEU B 1 18 ? 4.542 -33.212 -31.176 1 79.23 18 LEU B N 1
ATOM 2677 C CA . LEU B 1 18 ? 4.357 -32.083 -32.081 1 79.23 18 LEU B CA 1
ATOM 2678 C C . LEU B 1 18 ? 3.24 -31.169 -31.588 1 79.23 18 LEU B C 1
ATOM 2680 O O . LEU B 1 18 ? 3.334 -29.945 -31.711 1 79.23 18 LEU B O 1
ATOM 2684 N N . VAL B 1 19 ? 2.196 -31.735 -30.962 1 78.6 19 VAL B N 1
ATOM 2685 C CA . VAL B 1 19 ? 1.133 -30.938 -30.359 1 78.6 19 VAL B CA 1
ATOM 2686 C C . VAL B 1 19 ? 1.702 -30.094 -29.221 1 78.6 19 VAL B C 1
ATOM 2688 O O . VAL B 1 19 ? 1.399 -28.903 -29.111 1 78.6 19 VAL B O 1
ATOM 2691 N N . SER B 1 20 ? 2.538 -30.646 -28.59 1 73.02 20 SER B N 1
ATOM 2692 C CA . SER B 1 20 ? 3.2 -29.94 -27.498 1 73.02 20 SER B CA 1
ATOM 2693 C C . SER B 1 20 ? 4.05 -28.787 -28.02 1 73.02 20 SER B C 1
ATOM 2695 O O . SER B 1 20 ? 4.038 -27.693 -27.452 1 73.02 20 SER B O 1
ATOM 2697 N N . LEU B 1 21 ? 4.661 -29.068 -29.105 1 73.34 21 LEU B N 1
ATOM 2698 C CA . LEU B 1 21 ? 5.504 -28.053 -29.728 1 73.34 21 LEU B CA 1
ATOM 2699 C C . LEU B 1 21 ? 4.663 -26.898 -30.259 1 73.34 21 LEU B C 1
ATOM 2701 O O . LEU B 1 21 ? 5.043 -25.733 -30.123 1 73.34 21 LEU B O 1
ATOM 2705 N N . VAL B 1 22 ? 3.54 -27.182 -30.773 1 74.44 22 VAL B N 1
ATOM 2706 C CA . VAL B 1 22 ? 2.645 -26.166 -31.316 1 74.44 22 VAL B CA 1
ATOM 2707 C C . VAL B 1 22 ? 2.037 -25.35 -30.178 1 74.44 22 VAL B C 1
ATOM 2709 O O . VAL B 1 22 ? 1.962 -24.122 -30.257 1 74.44 22 VAL B O 1
ATOM 2712 N N . VAL B 1 23 ? 1.714 -26.017 -29.155 1 69.66 23 VAL B N 1
ATOM 2713 C CA . VAL B 1 23 ? 1.084 -25.379 -28.004 1 69.66 23 VAL B CA 1
ATOM 2714 C C . VAL B 1 23 ? 2.09 -24.471 -27.3 1 69.66 23 VAL B C 1
ATOM 2716 O O . VAL B 1 23 ? 1.727 -23.409 -26.789 1 69.66 23 VAL B O 1
ATOM 2719 N N . ARG B 1 24 ? 3.393 -24.812 -27.523 1 63.33 24 ARG B N 1
ATOM 2720 C CA . ARG B 1 24 ? 4.502 -24.075 -26.928 1 63.33 24 ARG B CA 1
ATOM 2721 C C . ARG B 1 24 ? 4.958 -22.94 -27.839 1 63.33 24 ARG B C 1
ATOM 2723 O O . ARG B 1 24 ? 5.913 -22.228 -27.522 1 63.33 24 ARG B O 1
ATOM 2730 N N . GLY B 1 25 ? 4.354 -22.83 -28.878 1 64.01 25 GLY B N 1
ATOM 2731 C CA . GLY B 1 25 ? 4.702 -21.815 -29.86 1 64.01 25 GLY B CA 1
ATOM 2732 C C . GLY B 1 25 ? 6.063 -22.037 -30.491 1 64.01 25 GLY B C 1
ATOM 2733 O O . GLY B 1 25 ? 6.734 -21.081 -30.885 1 64.01 25 GLY B O 1
ATOM 2734 N N . ASP B 1 26 ? 6.533 -23.245 -30.64 1 61.4 26 ASP B N 1
ATOM 2735 C CA . ASP B 1 26 ? 7.837 -23.574 -31.207 1 61.4 26 ASP B CA 1
ATOM 2736 C C . ASP B 1 26 ? 7.922 -23.149 -32.671 1 61.4 26 ASP B C 1
ATOM 2738 O O . ASP B 1 26 ? 7.035 -23.464 -33.467 1 61.4 26 ASP B O 1
ATOM 2742 N N . LYS B 1 27 ? 8.853 -22.343 -32.932 1 65.55 27 LYS B N 1
ATOM 2743 C CA . LYS B 1 27 ? 9.019 -21.753 -34.256 1 65.55 27 LYS B CA 1
ATOM 2744 C C . LYS B 1 27 ? 9.453 -22.802 -35.276 1 65.55 27 LYS B C 1
ATOM 2746 O O . LYS B 1 27 ? 9.391 -22.565 -36.484 1 65.55 27 LYS B O 1
ATOM 2751 N N . HIS B 1 28 ? 9.871 -23.94 -34.852 1 70.13 28 HIS B N 1
ATOM 2752 C CA . HIS B 1 28 ? 10.406 -24.921 -35.789 1 70.13 28 HIS B CA 1
ATOM 2753 C C . HIS B 1 28 ? 9.302 -25.822 -36.332 1 70.13 28 HIS B C 1
ATOM 2755 O O . HIS B 1 28 ? 9.55 -26.659 -37.203 1 70.13 28 HIS B O 1
ATOM 2761 N N . VAL B 1 29 ? 8.149 -25.576 -35.906 1 76.49 29 VAL B N 1
ATOM 2762 C CA . VAL B 1 29 ? 7.033 -26.367 -36.414 1 76.49 29 VAL B CA 1
ATOM 2763 C C . VAL B 1 29 ? 6.517 -25.756 -37.715 1 76.49 29 VAL B C 1
ATOM 2765 O O . VAL B 1 29 ? 6.332 -24.54 -37.806 1 76.49 29 VAL B O 1
ATOM 2768 N N . SER B 1 30 ? 6.377 -26.52 -38.737 1 79.26 30 SER B N 1
ATOM 2769 C CA . SER B 1 30 ? 5.914 -26.044 -40.036 1 79.26 30 SER B CA 1
ATOM 2770 C C . SER B 1 30 ? 4.541 -25.388 -39.927 1 79.26 30 SER B C 1
ATOM 2772 O O . SER B 1 30 ? 3.715 -25.797 -39.107 1 79.26 30 SER B O 1
ATOM 2774 N N . PRO B 1 31 ? 4.326 -24.356 -40.631 1 80.05 31 PRO B N 1
ATOM 2775 C CA . PRO B 1 31 ? 3.041 -23.655 -40.589 1 80.05 31 PRO B CA 1
ATOM 2776 C C . PRO B 1 31 ? 1.854 -24.582 -40.835 1 80.05 31 PRO B C 1
ATOM 2778 O O . PRO B 1 31 ? 0.788 -24.398 -40.242 1 80.05 31 PRO B O 1
ATOM 2781 N N . THR B 1 32 ? 2.033 -25.53 -41.687 1 80.86 32 THR B N 1
ATOM 2782 C CA . THR B 1 32 ? 0.959 -26.456 -42.027 1 80.86 32 THR B CA 1
ATOM 2783 C C . THR B 1 32 ? 0.579 -27.31 -40.82 1 80.86 32 THR B C 1
ATOM 2785 O O . THR B 1 32 ? -0.606 -27.499 -40.535 1 80.86 32 THR B O 1
ATOM 2788 N N . LYS B 1 33 ? 1.58 -27.746 -40.052 1 81.96 33 LYS B N 1
ATOM 2789 C CA . LYS B 1 33 ? 1.329 -28.586 -38.884 1 81.96 33 LYS B CA 1
ATOM 2790 C C . LYS B 1 33 ? 0.766 -27.765 -37.728 1 81.96 33 LYS B C 1
ATOM 2792 O O . LYS B 1 33 ? -0.125 -28.224 -37.01 1 81.96 33 LYS B O 1
ATOM 2797 N N . ARG B 1 34 ? 1.204 -26.575 -37.622 1 82.34 34 ARG B N 1
ATOM 2798 C CA . ARG B 1 34 ? 0.709 -25.661 -36.598 1 82.34 34 ARG B CA 1
ATOM 2799 C C . ARG B 1 34 ? -0.78 -25.388 -36.78 1 82.34 34 ARG B C 1
ATOM 2801 O O . ARG B 1 34 ? -1.548 -25.437 -35.817 1 82.34 34 ARG B O 1
ATOM 2808 N N . ARG B 1 35 ? -1.084 -25.107 -37.985 1 81.75 35 ARG B N 1
ATOM 2809 C CA . ARG B 1 35 ? -2.485 -24.846 -38.295 1 81.75 35 ARG B CA 1
ATOM 2810 C C . ARG B 1 35 ? -3.349 -26.067 -37.996 1 81.75 35 ARG B C 1
ATOM 2812 O O . ARG B 1 35 ? -4.447 -25.939 -37.452 1 81.75 35 ARG B O 1
ATOM 2819 N N . ALA B 1 36 ? -2.906 -27.26 -38.386 1 82.92 36 ALA B N 1
ATOM 2820 C CA . ALA B 1 36 ? -3.651 -28.497 -38.166 1 82.92 36 ALA B CA 1
ATOM 2821 C C . ALA B 1 36 ? -3.898 -28.732 -36.679 1 82.92 36 ALA B C 1
ATOM 2823 O O . ALA B 1 36 ? -5.002 -29.106 -36.277 1 82.92 36 ALA B O 1
ATOM 2824 N N . VAL B 1 37 ? -2.871 -28.394 -35.883 1 84.42 37 VAL B N 1
ATOM 2825 C CA . VAL B 1 37 ? -2.969 -28.592 -34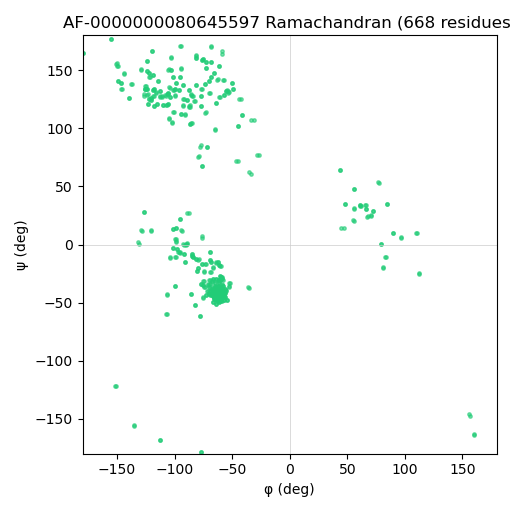.44 1 84.42 37 VAL B CA 1
ATOM 2826 C C . VAL B 1 37 ? -3.911 -27.552 -33.839 1 84.42 37 VAL B C 1
ATOM 2828 O O . VAL B 1 37 ? -4.765 -27.882 -33.013 1 84.42 37 VAL B O 1
ATOM 2831 N N . GLN B 1 38 ? -3.778 -26.336 -34.274 1 80.43 38 GLN B N 1
ATOM 2832 C CA . GLN B 1 38 ? -4.618 -25.257 -33.766 1 80.43 38 GLN B CA 1
ATOM 2833 C C . GLN B 1 38 ? -6.086 -25.495 -34.108 1 80.43 38 GLN B C 1
ATOM 2835 O O . GLN B 1 38 ? -6.969 -25.251 -33.282 1 80.43 38 GLN B O 1
ATOM 2840 N N . GLU B 1 39 ? -6.302 -25.974 -35.309 1 80.8 39 GLU B N 1
ATOM 2841 C CA . GLU B 1 39 ? -7.658 -26.301 -35.74 1 80.8 39 GLU B CA 1
ATOM 2842 C C . GLU B 1 39 ? -8.23 -27.461 -34.931 1 80.8 39 GLU B C 1
ATOM 2844 O O . GLU B 1 39 ? -9.404 -27.443 -34.556 1 80.8 39 GLU B O 1
ATOM 2849 N N . ALA B 1 40 ? -7.417 -28.453 -34.656 1 83.33 40 ALA B N 1
ATOM 2850 C CA . ALA B 1 40 ? -7.842 -29.596 -33.852 1 83.33 40 ALA B CA 1
ATOM 2851 C C . ALA B 1 40 ? -8.154 -29.173 -32.419 1 83.33 40 ALA B C 1
ATOM 2853 O O . ALA B 1 40 ? -9.14 -29.625 -31.833 1 83.33 40 ALA B O 1
ATOM 2854 N N . MET B 1 41 ? -7.295 -28.272 -31.911 1 78.35 41 MET B N 1
ATOM 2855 C CA . MET B 1 41 ? -7.521 -27.751 -30.566 1 78.35 41 MET B CA 1
ATOM 2856 C C . MET B 1 41 ? -8.855 -27.016 -30.484 1 78.35 41 MET B C 1
ATOM 2858 O O . MET B 1 41 ? -9.62 -27.212 -29.538 1 78.35 41 MET B O 1
ATOM 2862 N N . ALA B 1 42 ? -9.118 -26.237 -31.411 1 75.67 42 ALA B N 1
ATOM 2863 C CA . ALA B 1 42 ? -10.358 -25.469 -31.484 1 75.67 42 ALA B CA 1
ATOM 2864 C C . ALA B 1 42 ? -11.568 -26.391 -31.612 1 75.67 42 ALA B C 1
ATOM 2866 O O . ALA B 1 42 ? -12.588 -26.181 -30.951 1 75.67 42 ALA B O 1
ATOM 2867 N N . SER B 1 43 ? -11.424 -27.4 -32.46 1 78.07 43 SER B N 1
ATOM 2868 C CA . SER B 1 43 ? -12.524 -28.317 -32.736 1 78.07 43 SER B CA 1
ATOM 2869 C C . SER B 1 43 ? -12.863 -29.158 -31.51 1 78.07 43 SER B C 1
ATOM 2871 O O . SER B 1 43 ? -14.032 -29.467 -31.267 1 78.07 43 SER B O 1
ATOM 2873 N N . LEU B 1 44 ? -11.749 -29.411 -30.707 1 77.01 44 LEU B N 1
ATOM 2874 C CA . LEU B 1 44 ? -11.957 -30.269 -29.546 1 77.01 44 LEU B CA 1
ATOM 2875 C C . LEU B 1 44 ? -12.208 -29.437 -28.293 1 77.01 44 LEU B C 1
ATOM 2877 O O . LEU B 1 44 ? -12.552 -29.979 -27.241 1 77.01 44 LEU B O 1
ATOM 2881 N N . GLY B 1 45 ? -12.029 -28.167 -28.546 1 69.03 45 GLY B N 1
ATOM 2882 C CA . GLY B 1 45 ? -12.124 -27.297 -27.385 1 69.03 45 GLY B CA 1
ATOM 2883 C C . GLY B 1 45 ? -10.99 -27.494 -26.397 1 69.03 45 GLY B C 1
ATOM 2884 O O . GLY B 1 45 ? -11.182 -27.355 -25.187 1 69.03 45 GLY B O 1
ATOM 2885 N N . TYR B 1 46 ? -9.935 -27.982 -26.957 1 62.82 46 TYR B N 1
ATOM 2886 C CA . TYR B 1 46 ? -8.766 -28.252 -26.127 1 62.82 46 TYR B CA 1
ATOM 2887 C C . TYR B 1 46 ? -8.072 -26.956 -25.725 1 62.82 46 TYR B C 1
ATOM 2889 O O . TYR B 1 46 ? -7.702 -26.15 -26.583 1 62.82 46 TYR B O 1
ATOM 2897 N N . ARG B 1 47 ? -8.101 -26.666 -24.497 1 56.66 47 ARG B N 1
ATOM 2898 C CA . ARG B 1 47 ? -7.302 -25.582 -23.934 1 56.66 47 ARG B CA 1
ATOM 2899 C C . ARG B 1 47 ? -6.076 -26.125 -23.209 1 56.66 47 ARG B C 1
ATOM 2901 O O . ARG B 1 47 ? -6.199 -26.953 -22.304 1 56.66 47 ARG B O 1
ATOM 2908 N N . PRO B 1 48 ? -4.92 -25.969 -23.867 1 49.58 48 PRO B N 1
ATOM 2909 C CA . PRO B 1 48 ? -3.729 -26.463 -23.172 1 49.58 48 PRO B CA 1
ATOM 2910 C C . PRO B 1 48 ? -3.701 -26.067 -21.697 1 49.58 48 PRO B C 1
ATOM 2912 O O . PRO B 1 48 ? -4.069 -24.943 -21.348 1 49.58 48 PRO B O 1
ATOM 2915 N N . ASN B 1 49 ? -4.014 -26.902 -20.823 1 43.96 49 ASN B N 1
ATOM 2916 C CA . ASN B 1 49 ? -3.935 -26.588 -19.401 1 43.96 49 ASN B CA 1
ATOM 2917 C C . ASN B 1 49 ? -2.671 -25.8 -19.07 1 43.96 49 ASN B C 1
ATOM 2919 O O . ASN B 1 49 ? -1.6 -26.08 -19.612 1 43.96 49 ASN B O 1
ATOM 2923 N N . ALA B 1 50 ? -2.739 -24.654 -18.728 1 43.34 50 ALA B N 1
ATOM 2924 C CA . ALA B 1 50 ? -1.575 -23.843 -18.381 1 43.34 50 ALA B CA 1
ATOM 2925 C C . ALA B 1 50 ? -0.521 -24.677 -17.658 1 43.34 50 ALA B C 1
ATOM 2927 O O . ALA B 1 50 ? 0.679 -24.506 -17.886 1 43.34 50 ALA B O 1
ATOM 2928 N N . ALA B 1 51 ? -0.912 -25.635 -16.808 1 42.11 51 ALA B N 1
ATOM 2929 C CA . ALA B 1 51 ? 0.017 -26.529 -16.121 1 42.11 51 ALA B CA 1
ATOM 2930 C C . ALA B 1 51 ? 0.713 -27.461 -17.109 1 42.11 51 ALA B C 1
ATOM 2932 O O . ALA B 1 51 ? 1.919 -27.697 -17.005 1 42.11 51 ALA B O 1
ATOM 2933 N N . ALA B 1 52 ? 0.044 -27.964 -18.062 1 43.19 52 ALA B N 1
ATOM 2934 C CA . ALA B 1 52 ? 0.617 -28.856 -19.067 1 43.19 52 ALA B CA 1
ATOM 2935 C C . ALA B 1 52 ? 1.457 -28.079 -20.076 1 43.19 52 ALA B C 1
ATOM 2937 O O . ALA B 1 52 ? 2.521 -28.542 -20.494 1 43.19 52 ALA B O 1
ATOM 2938 N N . ARG B 1 53 ? 0.961 -27.01 -20.535 1 43.54 53 ARG B N 1
ATOM 2939 C CA . ARG B 1 53 ? 1.788 -26.176 -21.401 1 43.54 53 ARG B CA 1
ATOM 2940 C C . ARG B 1 53 ? 3.06 -25.734 -20.684 1 43.54 53 ARG B C 1
ATOM 2942 O O . ARG B 1 53 ? 4.125 -25.645 -21.297 1 43.54 53 ARG B O 1
ATOM 2949 N N . ALA B 1 54 ? 2.882 -25.261 -19.405 1 42.96 54 ALA B N 1
ATOM 2950 C CA . ALA B 1 54 ? 4.035 -24.994 -18.549 1 42.96 54 ALA B CA 1
ATOM 2951 C C . ALA B 1 54 ? 4.963 -26.204 -18.485 1 42.96 54 ALA B C 1
ATOM 2953 O O . ALA B 1 54 ? 6.185 -26.054 -18.422 1 42.96 54 ALA B O 1
ATOM 2954 N N . LEU B 1 55 ? 4.465 -27.421 -18.543 1 39.66 55 LEU B N 1
ATOM 2955 C CA . LEU B 1 55 ? 5.301 -28.614 -18.614 1 39.66 55 LEU B CA 1
ATOM 2956 C C . LEU B 1 55 ? 6.089 -28.649 -19.918 1 39.66 55 LEU B C 1
ATOM 2958 O O . LEU B 1 55 ? 7.26 -29.037 -19.931 1 39.66 55 LEU B O 1
ATOM 2962 N N . VAL B 1 56 ? 5.386 -28.381 -20.993 1 40.9 56 VAL B N 1
ATOM 2963 C CA . VAL B 1 56 ? 6.121 -28.459 -22.251 1 40.9 56 VAL B CA 1
ATOM 2964 C C . VAL B 1 56 ? 6.975 -27.206 -22.43 1 40.9 56 VAL B C 1
ATOM 2966 O O . VAL B 1 56 ? 8.143 -27.292 -22.815 1 40.9 56 VAL B O 1
ATOM 2969 N N . GLU B 1 57 ? 6.373 -26.028 -22.495 1 47.24 57 GLU B N 1
ATOM 2970 C CA . GLU B 1 57 ? 7.181 -24.827 -22.684 1 47.24 57 GLU B CA 1
ATOM 2971 C C . GLU B 1 57 ? 7.892 -24.431 -21.394 1 47.24 57 GLU B C 1
ATOM 2973 O O . GLU B 1 57 ? 8.831 -23.632 -21.416 1 47.24 57 GLU B O 1
ATOM 2978 N N . ARG B 1 58 ? 7.844 -25.13 -20.369 1 54.28 58 ARG B N 1
ATOM 2979 C CA . ARG B 1 58 ? 8.46 -25.028 -19.05 1 54.28 58 ARG B CA 1
ATOM 2980 C C . ARG B 1 58 ? 8.317 -23.617 -18.487 1 54.28 58 ARG B C 1
ATOM 2982 O O . ARG B 1 58 ? 9.213 -23.125 -17.798 1 54.28 58 ARG B O 1
ATOM 2989 N N . ARG B 1 59 ? 7.269 -22.666 -19.234 1 73.1 59 ARG B N 1
ATOM 2990 C CA . ARG B 1 59 ? 7.19 -21.298 -18.731 1 73.1 59 ARG B CA 1
ATOM 2991 C C . ARG B 1 59 ? 5.756 -20.932 -18.363 1 73.1 59 ARG B C 1
ATOM 2993 O O . ARG B 1 59 ? 4.823 -21.222 -19.114 1 73.1 59 ARG B O 1
ATOM 3000 N N . THR B 1 60 ? 5.422 -20.343 -17.28 1 80.73 60 THR B N 1
ATOM 3001 C CA . THR B 1 60 ? 4.111 -19.926 -16.796 1 80.73 60 THR B CA 1
ATOM 3002 C C . THR B 1 60 ? 3.861 -18.454 -17.112 1 80.73 60 THR B C 1
ATOM 3004 O O . THR B 1 60 ? 2.741 -17.962 -16.96 1 80.73 60 THR B O 1
ATOM 3007 N N . ARG B 1 61 ? 4.88 -17.748 -17.634 1 88.32 61 ARG B N 1
ATOM 3008 C CA . ARG B 1 61 ? 4.835 -16.317 -17.916 1 88.32 61 ARG B CA 1
ATOM 3009 C C . ARG B 1 61 ? 4.467 -15.524 -16.667 1 88.32 61 ARG B C 1
ATOM 3011 O O . ARG B 1 61 ? 3.74 -14.532 -16.746 1 88.32 61 ARG B O 1
ATOM 3018 N N . THR B 1 62 ? 4.863 -16.053 -15.599 1 93.01 62 THR B N 1
ATOM 3019 C CA . THR B 1 62 ? 4.616 -15.379 -14.329 1 93.01 62 THR B CA 1
ATOM 3020 C C . THR B 1 62 ? 5.927 -15.11 -13.596 1 93.01 62 THR B C 1
ATOM 3022 O O . THR B 1 62 ? 6.895 -15.858 -13.748 1 93.01 62 THR B O 1
ATOM 3025 N N . ILE B 1 63 ? 5.93 -13.992 -12.949 1 95.94 63 ILE B N 1
ATOM 3026 C CA . ILE B 1 63 ? 7.039 -13.639 -12.069 1 95.94 63 ILE B CA 1
ATOM 3027 C C . ILE B 1 63 ? 6.53 -13.464 -10.641 1 95.94 63 ILE B C 1
ATOM 3029 O O . ILE B 1 63 ? 5.481 -12.854 -10.42 1 95.94 63 ILE B O 1
ATOM 3033 N N . GLY B 1 64 ? 7.246 -14.072 -9.676 1 97.12 64 GLY B N 1
ATOM 3034 C CA . GLY B 1 64 ? 6.914 -13.857 -8.276 1 97.12 64 GLY B CA 1
ATOM 3035 C C . GLY B 1 64 ? 7.642 -12.675 -7.666 1 97.12 64 GLY B C 1
ATOM 3036 O O . GLY B 1 64 ? 8.867 -12.577 -7.759 1 97.12 64 GLY B O 1
ATOM 3037 N N . LEU B 1 65 ? 6.916 -11.803 -7.14 1 97.66 65 LEU B N 1
ATOM 3038 C CA . LEU B 1 65 ? 7.47 -10.708 -6.349 1 97.66 65 LEU B CA 1
ATOM 3039 C C . LEU B 1 65 ? 7.214 -10.928 -4.862 1 97.66 65 LEU B C 1
ATOM 3041 O O . LEU B 1 65 ? 6.064 -11.069 -4.44 1 97.66 65 LEU B O 1
ATOM 3045 N N . VAL B 1 66 ? 8.247 -10.989 -4.071 1 97.2 66 VAL B N 1
ATOM 3046 C CA . VAL B 1 66 ? 8.111 -11.134 -2.625 1 97.2 66 VAL B CA 1
ATOM 3047 C C . VAL B 1 66 ? 8.469 -9.819 -1.938 1 97.2 66 VAL B C 1
ATOM 3049 O O . VAL B 1 66 ? 9.586 -9.316 -2.088 1 97.2 66 VAL B O 1
ATOM 3052 N N . THR B 1 67 ? 7.511 -9.293 -1.227 1 95.68 67 THR B N 1
ATOM 3053 C CA . THR B 1 67 ? 7.695 -8.019 -0.542 1 95.68 67 THR B CA 1
ATOM 3054 C C . THR B 1 67 ? 7.412 -8.162 0.951 1 95.68 67 THR B C 1
ATOM 3056 O O . THR B 1 67 ? 6.711 -9.085 1.369 1 95.68 67 THR B O 1
ATOM 3059 N N . PRO B 1 68 ? 7.929 -7.278 1.802 1 92.69 68 PRO B N 1
ATOM 3060 C CA . PRO B 1 68 ? 7.628 -7.316 3.235 1 92.69 68 PRO B CA 1
ATOM 3061 C C . PRO B 1 68 ? 6.158 -7.035 3.536 1 92.69 68 PRO B C 1
ATOM 3063 O O . PRO B 1 68 ? 5.62 -7.535 4.528 1 92.69 68 PRO B O 1
ATOM 3066 N N . GLY B 1 69 ? 5.57 -6.208 2.74 1 90.94 69 GLY B N 1
ATOM 3067 C CA . GLY B 1 69 ? 4.188 -5.797 2.929 1 90.94 69 GLY B CA 1
ATOM 3068 C C . GLY B 1 69 ? 3.849 -4.499 2.22 1 90.94 69 GLY B C 1
ATOM 3069 O O . GLY B 1 69 ? 4.603 -4.04 1.36 1 90.94 69 GLY B O 1
ATOM 3070 N N . PHE B 1 70 ? 2.696 -3.908 2.642 1 89.66 70 PHE B N 1
ATOM 3071 C CA . PHE B 1 70 ? 2.261 -2.744 1.879 1 89.66 70 PHE B CA 1
ATOM 3072 C C . PHE B 1 70 ? 1.989 -1.562 2.801 1 89.66 70 PHE B C 1
ATOM 3074 O O . PHE B 1 70 ? 1.349 -0.588 2.399 1 89.66 70 PHE B O 1
ATOM 3081 N N . SER B 1 71 ? 2.406 -1.679 4.051 1 84.4 71 SER B N 1
ATOM 3082 C CA . SER B 1 71 ? 2.287 -0.548 4.966 1 84.4 71 SER B CA 1
ATOM 3083 C C . SER B 1 71 ? 3.167 0.616 4.524 1 84.4 71 SER B C 1
ATOM 3085 O O . SER B 1 71 ? 2.817 1.78 4.733 1 84.4 71 SER B O 1
ATOM 3087 N N . ASN B 1 72 ? 4.279 0.293 4.014 1 88.29 72 ASN B N 1
ATOM 3088 C CA . ASN B 1 72 ? 5.135 1.267 3.345 1 88.29 72 ASN B CA 1
ATOM 3089 C C . ASN B 1 72 ? 4.769 1.415 1.871 1 88.29 72 ASN B C 1
ATOM 3091 O O . ASN B 1 72 ? 4.886 0.461 1.099 1 88.29 72 ASN B O 1
ATOM 3095 N N . PRO B 1 73 ? 4.351 2.651 1.492 1 89.56 73 PRO B N 1
ATOM 3096 C CA . PRO B 1 73 ? 3.871 2.856 0.123 1 89.56 73 PRO B CA 1
ATOM 3097 C C . PRO B 1 73 ? 4.931 2.537 -0.929 1 89.56 73 PRO B C 1
ATOM 3099 O O . PRO B 1 73 ? 4.597 2.265 -2.085 1 89.56 73 PRO B O 1
ATOM 3102 N N . PHE B 1 74 ? 6.133 2.502 -0.542 1 92.56 74 PHE B N 1
ATOM 3103 C CA . PHE B 1 74 ? 7.218 2.184 -1.464 1 92.56 74 PHE B CA 1
ATOM 3104 C C . PHE B 1 74 ? 6.967 0.848 -2.154 1 92.56 74 PHE B C 1
ATOM 3106 O O . PHE B 1 74 ? 7.18 0.718 -3.361 1 92.56 74 PHE B O 1
ATOM 3113 N N . PHE B 1 75 ? 6.481 -0.087 -1.475 1 94.19 75 PHE B N 1
ATOM 3114 C CA . PHE B 1 75 ? 6.349 -1.439 -2.006 1 94.19 75 PHE B CA 1
ATOM 3115 C C . PHE B 1 75 ? 5.16 -1.535 -2.955 1 94.19 75 PHE B C 1
ATOM 3117 O O . PHE B 1 75 ? 5.189 -2.303 -3.919 1 94.19 75 PHE B O 1
ATOM 3124 N N . GLY B 1 76 ? 4.119 -0.799 -2.67 1 93.04 76 GLY B N 1
ATOM 3125 C CA . GLY B 1 76 ? 3.049 -0.705 -3.649 1 93.04 76 GLY B CA 1
ATOM 3126 C C . GLY B 1 76 ? 3.491 -0.079 -4.959 1 93.04 76 GLY B C 1
ATOM 3127 O O . GLY B 1 76 ? 3.162 -0.581 -6.035 1 93.04 76 GLY B O 1
ATOM 3128 N N . ASP B 1 77 ? 4.234 1.018 -4.853 1 93.84 77 ASP B N 1
ATOM 3129 C CA . ASP B 1 77 ? 4.771 1.682 -6.037 1 93.84 77 ASP B CA 1
ATOM 3130 C C . ASP B 1 77 ? 5.693 0.749 -6.818 1 93.84 77 ASP B C 1
ATOM 3132 O O . ASP B 1 77 ? 5.668 0.731 -8.051 1 93.84 77 ASP B O 1
ATOM 3136 N N . LEU B 1 78 ? 6.454 0.032 -6.076 1 95.06 78 LEU B N 1
ATOM 3137 C CA . LEU B 1 78 ? 7.358 -0.928 -6.701 1 95.06 78 LEU B CA 1
ATOM 3138 C C . LEU B 1 78 ? 6.577 -2.001 -7.451 1 95.06 78 LEU B C 1
ATOM 3140 O O . LEU B 1 78 ? 6.915 -2.341 -8.587 1 95.06 78 LEU B O 1
ATOM 3144 N N . ALA B 1 79 ? 5.59 -2.548 -6.834 1 95.06 79 ALA B N 1
ATOM 3145 C CA . ALA B 1 79 ? 4.744 -3.558 -7.466 1 95.06 79 ALA B CA 1
ATOM 3146 C C . ALA B 1 79 ? 4.138 -3.031 -8.764 1 95.06 79 ALA B C 1
ATOM 3148 O O . ALA B 1 79 ? 4.09 -3.745 -9.768 1 95.06 79 ALA B O 1
ATOM 3149 N N . ASP B 1 80 ? 3.717 -1.829 -8.735 1 94.23 80 ASP B N 1
ATOM 3150 C CA . ASP B 1 80 ? 3.142 -1.22 -9.93 1 94.23 80 ASP B CA 1
ATOM 3151 C C . ASP B 1 80 ? 4.192 -1.07 -11.029 1 94.23 80 ASP B C 1
ATOM 3153 O O . ASP B 1 80 ? 3.913 -1.334 -12.201 1 94.23 80 ASP B O 1
ATOM 3157 N N . ALA B 1 81 ? 5.34 -0.583 -10.645 1 95.73 81 ALA B N 1
ATOM 3158 C CA . ALA B 1 81 ? 6.425 -0.432 -11.611 1 95.73 81 ALA B CA 1
ATOM 3159 C C . ALA B 1 81 ? 6.782 -1.772 -12.248 1 95.73 81 ALA B C 1
ATOM 3161 O O . ALA B 1 81 ? 7.014 -1.85 -13.457 1 95.73 81 ALA B O 1
ATOM 3162 N N . ILE B 1 82 ? 6.806 -2.824 -11.453 1 96.82 82 ILE B N 1
ATOM 3163 C CA . ILE B 1 82 ? 7.127 -4.157 -11.951 1 96.82 82 ILE B CA 1
ATOM 3164 C C . ILE B 1 82 ? 6.02 -4.64 -12.885 1 96.82 82 ILE B C 1
ATOM 3166 O O . ILE B 1 82 ? 6.293 -5.269 -13.909 1 96.82 82 ILE B O 1
ATOM 3170 N N . ARG B 1 83 ? 4.79 -4.39 -12.479 1 94.83 83 ARG B N 1
ATOM 3171 C CA . ARG B 1 83 ? 3.664 -4.751 -13.334 1 94.83 83 ARG B CA 1
ATOM 3172 C C . ARG B 1 83 ? 3.81 -4.134 -14.721 1 94.83 83 ARG B C 1
ATOM 3174 O O . ARG B 1 83 ? 3.653 -4.822 -15.732 1 94.83 83 ARG B O 1
ATOM 3181 N N . VAL B 1 84 ? 4.121 -2.869 -14.788 1 94.78 84 VAL B N 1
ATOM 3182 C CA . VAL B 1 84 ? 4.263 -2.154 -16.052 1 94.78 84 VAL B CA 1
ATOM 3183 C C . VAL B 1 84 ? 5.408 -2.758 -16.862 1 94.78 84 VAL B C 1
ATOM 3185 O O . VAL B 1 84 ? 5.241 -3.078 -18.041 1 94.78 84 VAL B O 1
ATOM 3188 N N . ALA B 1 85 ? 6.53 -2.983 -16.21 1 96.65 85 ALA B N 1
ATOM 3189 C CA . ALA B 1 85 ? 7.696 -3.548 -16.883 1 96.65 85 ALA B CA 1
ATOM 3190 C C . ALA B 1 85 ? 7.407 -4.959 -17.389 1 96.65 85 ALA B C 1
ATOM 3192 O O . ALA B 1 85 ? 7.829 -5.33 -18.487 1 96.65 85 ALA B O 1
ATOM 3193 N N . ALA B 1 86 ? 6.726 -5.767 -16.57 1 95.22 86 ALA B N 1
ATOM 3194 C CA . ALA B 1 86 ? 6.405 -7.148 -16.919 1 95.22 86 ALA B CA 1
ATOM 3195 C C . ALA B 1 86 ? 5.428 -7.206 -18.09 1 95.22 86 ALA B C 1
ATOM 3197 O O . ALA B 1 86 ? 5.553 -8.061 -18.97 1 95.22 86 ALA B O 1
ATOM 3198 N N . SER B 1 87 ? 4.489 -6.327 -18.059 1 91.32 87 SER B N 1
ATOM 3199 C CA . SER B 1 87 ? 3.482 -6.299 -19.114 1 91.32 87 SER B CA 1
ATOM 3200 C C . SER B 1 87 ? 4.121 -6.093 -20.483 1 91.32 87 SER B C 1
ATOM 3202 O O . SER B 1 87 ? 3.648 -6.638 -21.483 1 91.32 87 SER B O 1
ATOM 3204 N N . GLU B 1 88 ? 5.152 -5.352 -20.535 1 91.64 88 GLU B N 1
ATOM 3205 C CA . GLU B 1 88 ? 5.877 -5.093 -21.775 1 91.64 88 GLU B CA 1
ATOM 3206 C C . GLU B 1 88 ? 6.495 -6.373 -22.33 1 91.64 88 GLU B C 1
ATOM 3208 O O . GLU B 1 88 ? 6.851 -6.436 -23.509 1 91.64 88 GLU B O 1
ATOM 3213 N N . ARG B 1 89 ? 6.581 -7.388 -21.547 1 89.97 89 ARG B N 1
ATOM 3214 C CA . ARG B 1 89 ? 7.215 -8.643 -21.936 1 89.97 89 ARG B CA 1
ATOM 3215 C C . ARG B 1 89 ? 6.23 -9.804 -21.85 1 89.97 89 ARG B C 1
ATOM 3217 O O . ARG B 1 89 ? 6.635 -10.968 -21.827 1 89.97 89 ARG B O 1
ATOM 3224 N N . ASN B 1 90 ? 4.946 -9.444 -21.693 1 88.87 90 ASN B N 1
ATOM 3225 C CA . ASN B 1 90 ? 3.854 -10.408 -21.602 1 88.87 90 ASN B CA 1
ATOM 3226 C C . ASN B 1 90 ? 4.018 -11.329 -20.397 1 88.87 90 ASN B C 1
ATOM 3228 O O . ASN B 1 90 ? 3.815 -12.54 -20.504 1 88.87 90 ASN B O 1
ATOM 3232 N N . LEU B 1 91 ? 4.581 -10.784 -19.367 1 92.4 91 LEU B N 1
ATOM 3233 C CA . LEU B 1 91 ? 4.686 -11.459 -18.079 1 92.4 91 LEU B CA 1
ATOM 3234 C C . LEU B 1 91 ? 3.691 -10.88 -17.079 1 92.4 91 LEU B C 1
ATOM 3236 O O . LEU B 1 91 ? 3.298 -9.716 -17.191 1 92.4 91 LEU B O 1
ATOM 3240 N N . THR B 1 92 ? 3.259 -11.7 -16.162 1 93.05 92 THR B N 1
ATOM 3241 C CA . THR B 1 92 ? 2.358 -11.263 -15.102 1 93.05 92 THR B CA 1
ATOM 3242 C C . THR B 1 92 ? 3.007 -11.44 -13.732 1 93.05 92 THR B C 1
ATOM 3244 O O . THR B 1 92 ? 3.338 -12.56 -13.336 1 93.05 92 THR B O 1
ATOM 3247 N N . PRO B 1 93 ? 3.148 -10.381 -13.073 1 95.8 93 PRO B N 1
ATOM 3248 C CA . PRO B 1 93 ? 3.679 -10.528 -11.716 1 95.8 93 PRO B CA 1
ATOM 3249 C C . PRO B 1 93 ? 2.609 -10.93 -10.704 1 95.8 93 PRO B C 1
ATOM 3251 O O . PRO B 1 93 ? 1.478 -10.442 -10.769 1 95.8 93 PRO B O 1
ATOM 3254 N N . LEU B 1 94 ? 2.965 -11.835 -9.871 1 95.69 94 LEU B N 1
ATOM 3255 C CA . LEU B 1 94 ? 2.196 -12.211 -8.69 1 95.69 94 LEU B CA 1
ATOM 3256 C C . LEU B 1 94 ? 2.949 -11.851 -7.414 1 95.69 94 LEU B C 1
ATOM 3258 O O . LEU B 1 94 ? 4.168 -12.023 -7.338 1 95.69 94 LEU B O 1
ATOM 3262 N N . ILE B 1 95 ? 2.18 -11.39 -6.47 1 97.26 95 ILE B 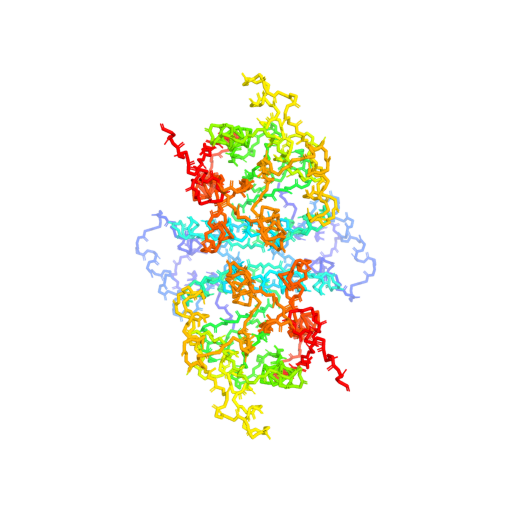N 1
ATOM 3263 C CA . ILE B 1 95 ? 2.842 -10.824 -5.3 1 97.26 95 ILE B CA 1
ATOM 3264 C C . ILE B 1 95 ? 2.573 -11.701 -4.079 1 97.26 95 ILE B C 1
ATOM 3266 O O . ILE B 1 95 ? 1.444 -12.15 -3.867 1 97.26 95 ILE B O 1
ATOM 3270 N N . GLY B 1 96 ? 3.618 -12.006 -3.362 1 96.12 96 GLY B N 1
ATOM 3271 C CA . GLY B 1 96 ? 3.54 -12.587 -2.031 1 96.12 96 GLY B CA 1
ATOM 3272 C C . GLY B 1 96 ? 4.143 -11.701 -0.958 1 96.12 96 GLY B C 1
ATOM 3273 O O . GLY B 1 96 ? 5.22 -11.132 -1.148 1 96.12 96 GLY B O 1
ATOM 3274 N N . SER B 1 97 ? 3.412 -11.583 0.09 1 94.79 97 SER B N 1
ATOM 3275 C CA . SER B 1 97 ? 3.916 -10.799 1.213 1 94.79 97 SER B CA 1
ATOM 3276 C C . SER B 1 97 ? 4.572 -11.692 2.261 1 94.79 97 SER B C 1
ATOM 3278 O O . SER B 1 97 ? 3.973 -12.671 2.712 1 94.79 97 SER B O 1
ATOM 3280 N N . SER B 1 98 ? 5.745 -11.3 2.704 1 94.05 98 SER B N 1
ATOM 3281 C CA . SER B 1 98 ? 6.459 -12.055 3.728 1 94.05 98 SER B CA 1
ATOM 3282 C C . SER B 1 98 ? 6.102 -11.564 5.127 1 94.05 98 SER B C 1
ATOM 3284 O O . SER B 1 98 ? 6.423 -12.218 6.121 1 94.05 98 SER B O 1
ATOM 3286 N N . ALA B 1 99 ? 5.486 -10.39 5.253 1 89.92 99 ALA B N 1
ATOM 3287 C CA . ALA B 1 99 ? 5.181 -9.737 6.524 1 89.92 99 ALA B CA 1
ATOM 3288 C C . ALA B 1 99 ? 6.439 -9.574 7.372 1 89.92 99 ALA B C 1
ATOM 3290 O O . ALA B 1 99 ? 6.372 -9.584 8.603 1 89.92 99 ALA B O 1
ATOM 3291 N N . SER B 1 100 ? 7.556 -9.626 6.71 1 90.34 100 SER B N 1
ATOM 3292 C CA . SER B 1 100 ? 8.858 -9.509 7.358 1 90.34 100 SER B CA 1
ATOM 3293 C C . SER B 1 100 ? 9.072 -10.626 8.375 1 90.34 100 SER B C 1
ATOM 3295 O O . SER B 1 100 ? 9.633 -10.396 9.448 1 90.34 100 SER B O 1
ATOM 3297 N N . VAL B 1 101 ? 8.549 -11.743 8.061 1 92.02 101 VAL B N 1
ATOM 3298 C CA . VAL B 1 101 ? 8.748 -12.956 8.849 1 92.02 101 VAL B CA 1
ATOM 3299 C C . VAL B 1 101 ? 9.444 -14.016 7.999 1 92.02 101 VAL B C 1
ATOM 3301 O O . VAL B 1 101 ? 8.963 -14.369 6.919 1 92.02 101 VAL B O 1
ATOM 3304 N N . LEU B 1 102 ? 10.487 -14.544 8.476 1 93.86 102 LEU B N 1
ATOM 3305 C CA . LEU B 1 102 ? 11.352 -15.444 7.721 1 93.86 102 LEU B CA 1
ATOM 3306 C C . LEU B 1 102 ? 10.581 -16.673 7.253 1 93.86 102 LEU B C 1
ATOM 3308 O O . LEU B 1 102 ? 10.661 -17.053 6.082 1 93.86 102 LEU B O 1
ATOM 3312 N N . GLU B 1 103 ? 9.819 -17.271 8.143 1 92.39 103 GLU B N 1
ATOM 3313 C CA . GLU B 1 103 ? 9.09 -18.494 7.821 1 92.39 103 GLU B CA 1
ATOM 3314 C C . GLU B 1 103 ? 8.029 -18.239 6.754 1 92.39 103 GLU B C 1
ATOM 3316 O O . GLU B 1 103 ? 7.799 -19.084 5.885 1 92.39 103 GLU B O 1
ATOM 3321 N N . VAL B 1 104 ? 7.444 -17.109 6.85 1 92.64 104 VAL B N 1
ATOM 3322 C CA . VAL B 1 104 ? 6.427 -16.748 5.869 1 92.64 104 VAL B CA 1
ATOM 3323 C C . VAL B 1 104 ? 7.08 -16.516 4.508 1 92.64 104 VAL B C 1
ATOM 3325 O O . VAL B 1 104 ? 6.565 -16.964 3.481 1 92.64 104 VAL B O 1
ATOM 3328 N N . GLU B 1 105 ? 8.182 -15.831 4.538 1 94.65 105 GLU B N 1
ATOM 3329 C CA . GLU B 1 105 ? 8.915 -15.588 3.3 1 94.65 105 GLU B CA 1
ATOM 3330 C C . GLU B 1 105 ? 9.274 -16.898 2.605 1 94.65 105 GLU B C 1
ATOM 3332 O O . GLU B 1 105 ? 9.062 -17.046 1.399 1 94.65 105 GLU B O 1
ATOM 3337 N N . ARG B 1 106 ? 9.787 -17.801 3.352 1 93.65 106 ARG B N 1
ATOM 3338 C CA . ARG B 1 106 ? 10.156 -19.103 2.806 1 93.65 106 ARG B CA 1
ATOM 3339 C C . ARG B 1 106 ? 8.946 -19.808 2.202 1 93.65 106 ARG B C 1
ATOM 3341 O O . ARG B 1 106 ? 9.029 -20.368 1.107 1 93.65 106 ARG B O 1
ATOM 3348 N N . SER B 1 107 ? 7.911 -19.757 2.942 1 91.73 107 SER B N 1
ATOM 3349 C CA . SER B 1 107 ? 6.695 -20.421 2.483 1 91.73 107 SER B CA 1
ATOM 3350 C C . SER B 1 107 ? 6.207 -19.831 1.164 1 91.73 107 SER B C 1
ATOM 3352 O O . SER B 1 107 ? 5.813 -20.568 0.257 1 91.73 107 SER B O 1
ATOM 3354 N N . VAL B 1 108 ? 6.216 -18.557 1.042 1 94.83 108 VAL B N 1
ATOM 3355 C CA . VAL B 1 108 ? 5.768 -17.871 -0.166 1 94.83 108 VAL B CA 1
ATOM 3356 C C . VAL B 1 108 ? 6.669 -18.25 -1.34 1 94.83 108 VAL B C 1
ATOM 3358 O O . VAL B 1 108 ? 6.182 -18.575 -2.425 1 94.83 108 VAL B O 1
ATOM 3361 N N . ILE B 1 109 ? 7.941 -18.235 -1.111 1 95.62 109 ILE B N 1
ATOM 3362 C CA . ILE B 1 109 ? 8.911 -18.556 -2.153 1 95.62 109 ILE B CA 1
ATOM 3363 C C . ILE B 1 109 ? 8.721 -20.001 -2.607 1 95.62 109 ILE B C 1
ATOM 3365 O O . ILE B 1 109 ? 8.684 -20.281 -3.808 1 95.62 109 ILE B O 1
ATOM 3369 N N . ASP B 1 110 ? 8.568 -20.858 -1.636 1 92.09 110 ASP B N 1
ATOM 3370 C CA . ASP B 1 110 ? 8.348 -22.265 -1.958 1 92.09 110 ASP B CA 1
ATOM 3371 C C . ASP B 1 110 ? 7.095 -22.443 -2.813 1 92.09 110 ASP B C 1
ATOM 3373 O O . ASP B 1 110 ? 7.101 -23.206 -3.781 1 92.09 110 ASP B O 1
ATOM 3377 N N . ARG B 1 111 ? 6.088 -21.758 -2.499 1 90.95 111 ARG B N 1
ATOM 3378 C CA . ARG B 1 111 ? 4.846 -21.848 -3.259 1 90.95 111 ARG B CA 1
ATOM 3379 C C . ARG B 1 111 ? 5.039 -21.347 -4.686 1 90.95 111 ARG B C 1
ATOM 3381 O O . ARG B 1 111 ? 4.544 -21.957 -5.636 1 90.95 111 ARG B O 1
ATOM 3388 N N . PHE B 1 112 ? 5.722 -20.243 -4.829 1 93.35 112 PHE B N 1
ATOM 3389 C CA . PHE B 1 112 ? 5.998 -19.711 -6.158 1 93.35 112 PHE B CA 1
ATOM 3390 C C . PHE B 1 112 ? 6.758 -20.727 -7.002 1 93.35 112 PHE B C 1
ATOM 3392 O O . PHE B 1 112 ? 6.423 -20.949 -8.168 1 93.35 112 PHE B O 1
ATOM 3399 N N . ILE B 1 113 ? 7.748 -21.327 -6.402 1 90.38 113 ILE B N 1
ATOM 3400 C CA . ILE B 1 113 ? 8.558 -22.309 -7.114 1 90.38 113 ILE B CA 1
ATOM 3401 C C . ILE B 1 113 ? 7.697 -23.512 -7.491 1 90.38 113 ILE B C 1
ATOM 3403 O O . ILE B 1 113 ? 7.749 -23.988 -8.628 1 90.38 113 ILE B O 1
ATOM 3407 N N . GLU B 1 114 ? 6.89 -23.93 -6.552 1 85.69 114 GLU B N 1
ATOM 3408 C CA . GLU B 1 114 ? 6.002 -25.064 -6.786 1 85.69 114 GLU B CA 1
ATOM 3409 C C . GLU B 1 114 ? 5.017 -24.771 -7.914 1 85.69 114 GLU B C 1
ATOM 3411 O O . GLU B 1 114 ? 4.634 -25.674 -8.661 1 85.69 114 GLU B O 1
ATOM 3416 N N . MET B 1 115 ? 4.664 -23.579 -8.021 1 86.33 115 MET B N 1
ATOM 3417 C CA . MET B 1 115 ? 3.684 -23.181 -9.027 1 86.33 115 MET B CA 1
ATOM 3418 C C . MET B 1 115 ? 4.355 -22.935 -10.374 1 86.33 115 MET B C 1
ATOM 3420 O O . MET B 1 115 ? 3.678 -22.695 -11.375 1 86.33 115 MET B O 1
ATOM 3424 N N . GLY B 1 116 ? 5.672 -22.916 -10.362 1 87.36 116 GLY B N 1
ATOM 3425 C CA . GLY B 1 116 ? 6.413 -22.879 -11.613 1 87.36 116 GLY B CA 1
ATOM 3426 C C . GLY B 1 116 ? 6.586 -21.475 -12.162 1 87.36 116 GLY B C 1
ATOM 3427 O O . GLY B 1 116 ? 6.556 -21.271 -13.378 1 87.36 116 GLY B O 1
ATOM 3428 N N . VAL B 1 117 ? 6.747 -20.473 -11.289 1 91.78 117 VAL B N 1
ATOM 3429 C CA . VAL B 1 117 ? 6.983 -19.121 -11.783 1 91.78 117 VAL B CA 1
ATOM 3430 C C . VAL B 1 117 ? 8.282 -19.084 -12.586 1 91.78 117 VAL B C 1
ATOM 3432 O O . VAL B 1 117 ? 9.195 -19.875 -12.339 1 91.78 117 VAL B O 1
ATOM 3435 N N . ASP B 1 118 ? 8.347 -18.145 -13.506 1 92.15 118 ASP B N 1
ATOM 3436 C CA . ASP B 1 118 ? 9.486 -18.043 -14.412 1 92.15 118 ASP B CA 1
ATOM 3437 C C . ASP B 1 118 ? 10.656 -17.323 -13.745 1 92.15 118 ASP B C 1
ATOM 3439 O O . ASP B 1 118 ? 11.783 -17.366 -14.242 1 92.15 118 ASP B O 1
ATOM 3443 N N . GLY B 1 119 ? 10.463 -16.733 -12.691 1 95.13 119 GLY B N 1
ATOM 3444 C CA . GLY B 1 119 ? 11.484 -16.028 -11.932 1 95.13 119 GLY B CA 1
ATOM 3445 C C . GLY B 1 119 ? 10.951 -15.393 -10.662 1 95.13 119 GLY B C 1
ATOM 3446 O O . GLY B 1 119 ? 9.737 -15.318 -10.461 1 95.13 119 GLY B O 1
ATOM 3447 N N . LEU B 1 120 ? 11.909 -15.008 -9.785 1 96.27 120 LEU B N 1
ATOM 3448 C CA . LEU B 1 120 ? 11.576 -14.379 -8.512 1 96.27 120 LEU B CA 1
ATOM 3449 C C . LEU B 1 120 ? 12.274 -13.03 -8.374 1 96.27 120 LEU B C 1
ATOM 3451 O O . LEU B 1 120 ? 13.452 -12.897 -8.715 1 96.27 120 LEU B O 1
ATOM 3455 N N . ILE B 1 121 ? 11.521 -12.089 -7.968 1 97.12 121 ILE B N 1
ATOM 3456 C CA . ILE B 1 121 ? 12.071 -10.817 -7.513 1 97.12 121 ILE B CA 1
ATOM 3457 C C . ILE B 1 121 ? 11.885 -10.684 -6.003 1 97.12 121 ILE B C 1
ATOM 3459 O O . ILE B 1 121 ? 10.757 -10.709 -5.506 1 97.12 121 ILE B O 1
ATOM 3463 N N . LEU B 1 122 ? 12.963 -10.555 -5.289 1 95.82 122 LEU B N 1
ATOM 3464 C CA . LEU B 1 122 ? 12.926 -10.487 -3.832 1 95.82 122 LEU B CA 1
ATOM 3465 C C . LEU B 1 122 ? 13.34 -9.104 -3.342 1 95.82 122 LEU B C 1
ATOM 3467 O O . LEU B 1 122 ? 14.384 -8.585 -3.743 1 95.82 122 LEU B O 1
ATOM 3471 N N . THR B 1 123 ? 12.527 -8.531 -2.54 1 93.13 123 THR B N 1
ATOM 3472 C CA . THR B 1 123 ? 12.842 -7.234 -1.952 1 93.13 123 THR B CA 1
ATOM 3473 C C . THR B 1 123 ? 12.801 -7.305 -0.429 1 93.13 123 THR B C 1
ATOM 3475 O O . THR B 1 123 ? 11.843 -7.824 0.148 1 93.13 123 THR B O 1
ATOM 3478 N N . GLY B 1 124 ? 13.862 -6.824 0.244 1 85.76 124 GLY B N 1
ATOM 3479 C CA . GLY B 1 124 ? 13.912 -6.841 1.698 1 85.76 124 GLY B CA 1
ATOM 3480 C C . GLY B 1 124 ? 13.951 -8.243 2.277 1 85.76 124 GLY B C 1
ATOM 3481 O O . GLY B 1 124 ? 13.348 -8.506 3.32 1 85.76 124 GLY B O 1
ATOM 3482 N N . SER B 1 125 ? 14.559 -9.137 1.632 1 89.05 125 SER B N 1
ATOM 3483 C CA . SER B 1 125 ? 14.55 -10.537 2.044 1 89.05 125 SER B CA 1
ATOM 3484 C C . SER B 1 125 ? 15.33 -10.736 3.339 1 89.05 125 SER B C 1
ATOM 3486 O O . SER B 1 125 ? 16.386 -10.132 3.533 1 89.05 125 SER B O 1
ATOM 3488 N N . LEU B 1 126 ? 14.825 -11.628 4.12 1 87.65 126 LEU B N 1
ATOM 3489 C CA . LEU B 1 126 ? 15.458 -11.999 5.381 1 87.65 126 LEU B CA 1
ATOM 3490 C C . LEU B 1 126 ? 16.296 -13.262 5.218 1 87.65 126 LEU B C 1
ATOM 3492 O O . LEU B 1 126 ? 16.994 -13.673 6.148 1 87.65 126 LEU B O 1
ATOM 3496 N N . LEU B 1 127 ? 16.26 -13.84 4.056 1 89.32 127 LEU B N 1
ATOM 3497 C CA . LEU B 1 127 ? 16.985 -15.082 3.809 1 89.32 127 LEU B CA 1
ATOM 3498 C C . LEU B 1 127 ? 18.486 -14.826 3.723 1 89.32 127 LEU B C 1
ATOM 3500 O O . LEU B 1 127 ? 18.915 -13.759 3.278 1 89.32 127 LEU B O 1
ATOM 3504 N N . SER B 1 128 ? 19.227 -15.796 4.055 1 87.9 128 SER B N 1
ATOM 3505 C CA . SER B 1 128 ? 20.679 -15.696 3.952 1 87.9 128 SER B CA 1
ATOM 3506 C C . SER B 1 128 ? 21.134 -15.738 2.497 1 87.9 128 SER B C 1
ATOM 3508 O O . SER B 1 128 ? 20.443 -16.295 1.641 1 87.9 128 SER B O 1
ATOM 3510 N N . PRO B 1 129 ? 22.26 -15.218 2.259 1 87.19 129 PRO B N 1
ATOM 3511 C CA . PRO B 1 129 ? 22.8 -15.276 0.899 1 87.19 129 PRO B CA 1
ATOM 3512 C C . PRO B 1 129 ? 22.936 -16.705 0.378 1 87.19 129 PRO B C 1
ATOM 3514 O O . PRO B 1 129 ? 22.713 -16.957 -0.809 1 87.19 129 PRO B O 1
ATOM 3517 N N . GLU B 1 130 ? 23.275 -17.604 1.235 1 86.34 130 GLU B N 1
ATOM 3518 C CA . GLU B 1 130 ? 23.425 -19.003 0.845 1 86.34 130 GLU B CA 1
ATOM 3519 C C . GLU B 1 130 ? 22.089 -19.601 0.412 1 86.34 130 GLU B C 1
ATOM 3521 O O . GLU B 1 130 ? 22.021 -20.328 -0.581 1 86.34 130 GLU B O 1
ATOM 3526 N N . THR B 1 131 ? 21.116 -19.286 1.217 1 89.97 131 THR B N 1
ATOM 3527 C CA . THR B 1 131 ? 19.786 -19.786 0.887 1 89.97 131 THR B CA 1
ATOM 3528 C C . THR B 1 131 ? 19.305 -19.207 -0.441 1 89.97 131 THR B C 1
ATOM 3530 O O . THR B 1 131 ? 18.732 -19.923 -1.265 1 89.97 131 THR B O 1
ATOM 3533 N N . ILE B 1 132 ? 19.578 -17.984 -0.697 1 91.62 132 ILE B N 1
ATOM 3534 C CA . ILE B 1 132 ? 19.176 -17.31 -1.926 1 91.62 132 ILE B CA 1
ATOM 3535 C C . ILE B 1 132 ? 19.909 -17.925 -3.116 1 91.62 132 ILE B C 1
ATOM 3537 O O . ILE B 1 132 ? 19.319 -18.128 -4.179 1 91.62 132 ILE B O 1
ATOM 3541 N N . ALA B 1 133 ? 21.148 -18.242 -2.944 1 87.81 133 ALA B N 1
ATOM 3542 C CA . ALA B 1 133 ? 21.93 -18.878 -4.001 1 87.81 133 ALA B CA 1
ATOM 3543 C C . ALA B 1 133 ? 21.339 -20.233 -4.381 1 87.81 133 ALA B C 1
ATOM 3545 O O . ALA B 1 133 ? 21.279 -20.582 -5.562 1 87.81 133 ALA B O 1
ATOM 3546 N N . LYS B 1 134 ? 20.929 -20.922 -3.354 1 88.29 134 LYS B N 1
ATOM 3547 C CA . LYS B 1 134 ? 20.324 -22.228 -3.6 1 88.29 134 LYS B CA 1
ATOM 3548 C C . LYS B 1 134 ? 19.021 -22.092 -4.382 1 88.29 134 LYS B C 1
ATOM 3550 O O . LYS B 1 134 ? 18.746 -22.886 -5.284 1 88.29 134 LYS B O 1
ATOM 3555 N N . ILE B 1 135 ? 18.297 -21.114 -4.03 1 90.64 135 ILE B N 1
ATOM 3556 C CA . ILE B 1 135 ? 17.058 -20.852 -4.753 1 90.64 135 ILE B CA 1
ATOM 3557 C C . ILE B 1 135 ? 17.374 -20.474 -6.198 1 90.64 135 ILE B C 1
ATOM 3559 O O . ILE B 1 135 ? 16.689 -20.912 -7.126 1 90.64 135 ILE B O 1
ATOM 3563 N N . GLY B 1 136 ? 18.461 -19.675 -6.362 1 89.29 136 GLY B N 1
ATOM 3564 C CA . GLY B 1 136 ? 18.89 -19.217 -7.674 1 89.29 136 GLY B CA 1
ATOM 3565 C C . GLY B 1 136 ? 19.279 -20.351 -8.604 1 89.29 136 GLY B C 1
ATOM 3566 O O . GLY B 1 136 ? 19.341 -20.169 -9.821 1 89.29 136 GLY B O 1
ATOM 3567 N N . GLU B 1 137 ? 19.527 -21.47 -8.051 1 84.43 137 GLU B N 1
ATOM 3568 C CA . GLU B 1 137 ? 19.842 -22.65 -8.851 1 84.43 137 GLU B CA 1
ATOM 3569 C C . GLU B 1 137 ? 18.576 -23.292 -9.41 1 84.43 137 GLU B C 1
ATOM 3571 O O . GLU B 1 137 ? 18.637 -24.07 -10.365 1 84.43 137 GLU B O 1
ATOM 3576 N N . GLN B 1 138 ? 17.473 -22.979 -8.798 1 84.51 138 GLN B N 1
ATOM 3577 C CA . GLN B 1 138 ? 16.215 -23.614 -9.176 1 84.51 138 GLN B CA 1
ATOM 3578 C C . GLN B 1 138 ? 15.396 -22.712 -10.094 1 84.51 138 GLN B C 1
ATOM 3580 O O . GLN B 1 138 ? 14.661 -23.197 -10.956 1 84.51 138 GLN B O 1
ATOM 3585 N N . VAL B 1 139 ? 15.473 -21.459 -9.858 1 90.72 139 VAL B N 1
ATOM 3586 C CA . VAL B 1 139 ? 14.682 -20.467 -10.578 1 90.72 139 VAL B CA 1
ATOM 3587 C C . VAL B 1 139 ? 15.454 -19.152 -10.662 1 90.72 139 VAL B C 1
ATOM 3589 O O . VAL B 1 139 ? 16.165 -18.782 -9.724 1 90.72 139 VAL B O 1
ATOM 3592 N N . PRO B 1 140 ? 15.398 -18.434 -11.79 1 93.1 140 PRO B N 1
ATOM 3593 C CA . PRO B 1 140 ? 16.052 -17.125 -11.843 1 93.1 140 PRO B CA 1
ATOM 3594 C C . PRO B 1 140 ? 15.617 -16.201 -10.708 1 93.1 140 PRO B C 1
ATOM 3596 O O . PRO B 1 140 ? 14.421 -16.08 -10.429 1 93.1 140 PRO B O 1
ATOM 3599 N N . VAL B 1 141 ? 16.618 -15.579 -10.003 1 94.08 141 VAL B N 1
ATOM 3600 C CA . VAL B 1 141 ? 16.337 -14.686 -8.885 1 94.08 141 VAL B CA 1
ATOM 3601 C C . VAL B 1 141 ? 17.002 -13.332 -9.124 1 94.08 141 VAL B C 1
ATOM 3603 O O . VAL B 1 141 ? 18.151 -13.268 -9.569 1 94.08 141 VAL B O 1
ATOM 3606 N N . CYS B 1 142 ? 16.268 -12.318 -8.906 1 95.34 142 CYS B N 1
ATOM 3607 C CA . CYS B 1 142 ? 16.809 -10.964 -8.877 1 95.34 142 CYS B CA 1
ATOM 3608 C C . CYS B 1 142 ? 16.52 -10.29 -7.54 1 95.34 142 CYS B C 1
ATOM 3610 O O . CYS B 1 142 ? 15.363 -10.182 -7.132 1 95.34 142 CYS B O 1
ATOM 3612 N N . MET B 1 143 ? 17.489 -9.805 -6.878 1 94.46 143 MET B N 1
ATOM 3613 C CA . MET B 1 143 ? 17.353 -9.099 -5.608 1 94.46 143 MET B CA 1
ATOM 3614 C C . MET B 1 143 ? 17.233 -7.595 -5.832 1 94.46 143 MET B C 1
ATOM 3616 O O . MET B 1 143 ? 17.931 -7.031 -6.675 1 94.46 143 MET B O 1
ATOM 3620 N N . LEU B 1 144 ? 16.291 -7.082 -5.038 1 92.67 144 LEU B N 1
ATOM 3621 C CA . LEU B 1 144 ? 16.208 -5.626 -5.001 1 92.67 144 LEU B CA 1
ATOM 3622 C C . LEU B 1 144 ? 16.658 -5.09 -3.647 1 92.67 144 LEU B C 1
ATOM 3624 O O . LEU B 1 144 ? 16.286 -5.633 -2.604 1 92.67 144 LEU B O 1
ATOM 3628 N N . ASN B 1 145 ? 17.583 -4.16 -3.54 1 76.97 145 ASN B N 1
ATOM 3629 C CA . ASN B 1 145 ? 17.987 -3.319 -2.417 1 76.97 145 ASN B CA 1
ATOM 3630 C C . ASN B 1 145 ? 18.969 -4.043 -1.5 1 76.97 145 ASN B C 1
ATOM 3632 O O . ASN B 1 145 ? 19.526 -3.441 -0.581 1 76.97 145 ASN B O 1
ATOM 3636 N N . ARG B 1 146 ? 19.136 -5.417 -1.719 1 73.84 146 ARG B N 1
ATOM 3637 C CA . ARG B 1 146 ? 20.161 -6.126 -0.959 1 73.84 146 ARG B CA 1
ATOM 3638 C C . ARG B 1 146 ? 21.104 -6.884 -1.887 1 73.84 146 ARG B C 1
ATOM 3640 O O . ARG B 1 146 ? 20.658 -7.562 -2.816 1 73.84 146 ARG B O 1
ATOM 3647 N N . PRO B 1 147 ? 22.311 -6.663 -1.671 1 65.72 147 PRO B N 1
ATOM 3648 C CA . PRO B 1 147 ? 23.256 -7.382 -2.529 1 65.72 147 PRO B CA 1
ATOM 3649 C C . PRO B 1 147 ? 23.294 -8.881 -2.239 1 65.72 147 PRO B C 1
ATOM 3651 O O . PRO B 1 147 ? 23.186 -9.292 -1.081 1 65.72 147 PRO B O 1
ATOM 3654 N N . PRO B 1 148 ? 23.177 -9.601 -3.39 1 62.6 148 PRO B N 1
ATOM 3655 C CA . PRO B 1 148 ? 23.332 -11.044 -3.188 1 62.6 148 PRO B CA 1
ATOM 3656 C C . PRO B 1 148 ? 24.741 -11.43 -2.745 1 62.6 148 PRO B C 1
ATOM 3658 O O . PRO B 1 148 ? 25.687 -10.664 -2.948 1 62.6 148 PRO B O 1
ATOM 3661 N N . ALA B 1 149 ? 24.708 -12.481 -1.953 1 59.19 149 ALA B N 1
ATOM 3662 C CA . ALA B 1 149 ? 26.028 -13.09 -1.81 1 59.19 149 ALA B CA 1
ATOM 3663 C C . ALA B 1 149 ? 26.584 -13.517 -3.165 1 59.19 149 ALA B C 1
ATOM 3665 O O . ALA B 1 149 ? 25.846 -13.598 -4.149 1 59.19 149 ALA B O 1
ATOM 3666 N N . LYS B 1 150 ? 27.819 -13.779 -3.323 1 60.86 150 LYS B N 1
ATOM 3667 C CA . LYS B 1 150 ? 28.493 -14.363 -4.479 1 60.86 150 LYS B CA 1
ATOM 3668 C C . LYS B 1 150 ? 27.69 -15.526 -5.055 1 60.86 150 LYS B C 1
ATOM 3670 O O . LYS B 1 150 ? 26.946 -16.192 -4.332 1 60.86 150 LYS B O 1
ATOM 3675 N N . GLY B 1 151 ? 27.357 -15.453 -6.479 1 67.36 151 GLY B N 1
ATOM 3676 C CA . GLY B 1 151 ? 26.73 -16.603 -7.111 1 67.36 151 GLY B CA 1
ATOM 3677 C C . GLY B 1 151 ? 25.933 -16.243 -8.35 1 67.36 151 GLY B C 1
ATOM 3678 O O . GLY B 1 151 ? 26.321 -15.349 -9.106 1 67.36 151 GLY B O 1
ATOM 3679 N N . VAL B 1 152 ? 24.825 -16.929 -8.643 1 79.33 152 VAL B N 1
ATOM 3680 C CA . VAL B 1 152 ? 24.073 -16.866 -9.892 1 79.33 152 VAL B CA 1
ATOM 3681 C C . VAL B 1 152 ? 22.87 -15.942 -9.725 1 79.33 152 VAL B C 1
ATOM 3683 O O . VAL B 1 152 ? 22.021 -15.851 -10.615 1 79.33 152 VAL B O 1
ATOM 3686 N N . VAL B 1 153 ? 22.863 -15.132 -8.618 1 89.47 153 VAL B N 1
ATOM 3687 C CA . VAL B 1 153 ? 21.703 -14.291 -8.34 1 89.47 153 VAL B CA 1
ATOM 3688 C C . VAL B 1 153 ? 21.977 -12.863 -8.808 1 89.47 153 VAL B C 1
ATOM 3690 O O . VAL B 1 153 ? 23.04 -12.304 -8.528 1 89.47 153 VAL B O 1
ATOM 3693 N N . ASP B 1 154 ? 21.061 -12.307 -9.605 1 92.58 154 ASP B N 1
ATOM 3694 C CA . ASP B 1 154 ? 21.161 -10.931 -10.081 1 92.58 154 ASP B CA 1
ATOM 3695 C C . ASP B 1 154 ? 20.665 -9.947 -9.024 1 92.58 154 ASP B C 1
ATOM 3697 O O . ASP B 1 154 ? 19.967 -10.336 -8.086 1 92.58 154 ASP B O 1
ATOM 3701 N N . ALA B 1 155 ? 21.1 -8.698 -9.198 1 93.58 155 ALA B N 1
ATOM 3702 C CA . ALA B 1 155 ? 20.653 -7.671 -8.26 1 93.58 155 ALA B CA 1
ATOM 3703 C C . ALA B 1 155 ? 20.507 -6.32 -8.954 1 93.58 155 ALA B C 1
ATOM 3705 O O . ALA B 1 155 ? 21.274 -5.996 -9.864 1 93.58 155 ALA B O 1
ATOM 3706 N N . VAL B 1 156 ? 19.509 -5.611 -8.653 1 94.75 156 VAL B N 1
ATOM 3707 C CA . VAL B 1 156 ? 19.354 -4.193 -8.964 1 94.75 156 VAL B CA 1
ATOM 3708 C C . VAL B 1 156 ? 19.307 -3.383 -7.67 1 94.75 156 VAL B C 1
ATOM 3710 O O . VAL B 1 156 ? 18.424 -3.587 -6.834 1 94.75 156 VAL B O 1
ATOM 3713 N N . LEU B 1 157 ? 20.199 -2.48 -7.507 1 93.2 157 LEU B N 1
ATOM 3714 C CA . LEU B 1 157 ? 20.345 -1.718 -6.271 1 93.2 157 LEU B CA 1
ATOM 3715 C C . LEU B 1 157 ? 20.266 -0.22 -6.543 1 93.2 157 LEU B C 1
ATOM 3717 O O . LEU B 1 157 ? 20.562 0.23 -7.652 1 93.2 157 LEU B O 1
ATOM 3721 N N . CYS B 1 158 ? 19.787 0.478 -5.621 1 94.64 158 CYS B N 1
ATOM 3722 C CA . CYS B 1 158 ? 19.909 1.931 -5.598 1 94.64 158 CYS B CA 1
ATOM 3723 C C . CYS B 1 158 ? 21.051 2.368 -4.688 1 94.64 158 CYS B C 1
ATOM 3725 O O . CYS B 1 158 ? 21.268 1.777 -3.629 1 94.64 158 CYS B O 1
ATOM 3727 N N . ASP B 1 159 ? 21.831 3.341 -5.066 1 95.55 159 ASP B N 1
ATOM 3728 C CA . ASP B 1 159 ? 22.893 3.867 -4.214 1 95.55 159 ASP B CA 1
ATOM 3729 C C . ASP B 1 159 ? 22.318 4.682 -3.058 1 95.55 159 ASP B C 1
ATOM 3731 O O . ASP B 1 159 ? 22.263 5.912 -3.125 1 95.55 159 ASP B O 1
ATOM 3735 N N . ASP B 1 160 ? 21.962 3.99 -2.057 1 95.48 160 ASP B N 1
ATOM 3736 C CA . ASP B 1 160 ? 21.291 4.591 -0.909 1 95.48 160 ASP B CA 1
ATOM 3737 C C . ASP B 1 160 ? 22.192 5.611 -0.218 1 95.48 160 ASP B C 1
ATOM 3739 O O . ASP B 1 160 ? 21.713 6.625 0.295 1 95.48 160 ASP B O 1
ATOM 3743 N N . ALA B 1 161 ? 23.446 5.306 -0.148 1 96.42 161 ALA B N 1
ATOM 3744 C CA . ALA B 1 161 ? 24.378 6.246 0.468 1 96.42 161 ALA B CA 1
ATOM 3745 C C . ALA B 1 161 ? 24.42 7.563 -0.302 1 96.42 161 ALA B C 1
ATOM 3747 O O . ALA B 1 161 ? 24.336 8.64 0.292 1 96.42 161 ALA B O 1
ATOM 3748 N N . ARG B 1 162 ? 24.483 7.457 -1.564 1 97.8 162 ARG B N 1
ATOM 3749 C CA . ARG B 1 162 ? 24.495 8.648 -2.406 1 97.8 162 ARG B CA 1
ATOM 3750 C C . ARG B 1 162 ? 23.189 9.425 -2.275 1 97.8 162 ARG B C 1
ATOM 3752 O O . ARG B 1 162 ? 23.195 10.657 -2.23 1 97.8 162 ARG B O 1
ATOM 3759 N N . GLY B 1 163 ? 22.082 8.701 -2.273 1 98.26 163 GLY B N 1
ATOM 3760 C CA . GLY B 1 163 ? 20.794 9.356 -2.112 1 98.26 163 GLY B CA 1
ATOM 3761 C C . GLY B 1 163 ? 20.704 10.193 -0.849 1 98.26 163 GLY B C 1
ATOM 3762 O O . GLY B 1 163 ? 20.255 11.34 -0.89 1 98.26 163 GLY B O 1
ATOM 3763 N N . GLN B 1 164 ? 21.173 9.602 0.209 1 97.94 164 GLN B N 1
ATOM 3764 C CA . GLN B 1 164 ? 21.092 10.323 1.474 1 97.94 164 GLN B CA 1
ATOM 3765 C C . GLN B 1 164 ? 22.075 11.49 1.505 1 97.94 164 GLN B C 1
ATOM 3767 O O . GLN B 1 164 ? 21.795 12.528 2.109 1 97.94 164 GLN B O 1
ATOM 3772 N N . GLN B 1 165 ? 23.215 11.318 0.879 1 98.41 165 GLN B N 1
ATOM 3773 C CA . GLN B 1 165 ? 24.165 12.418 0.746 1 98.41 165 GLN B CA 1
ATOM 3774 C C . GLN B 1 165 ? 23.535 13.603 0.02 1 98.41 165 GLN B C 1
ATOM 3776 O O . GLN B 1 165 ? 23.671 14.749 0.456 1 98.41 165 GLN B O 1
ATOM 3781 N N . LEU B 1 166 ? 22.826 13.334 -1.064 1 98.4 166 LEU B N 1
ATOM 3782 C CA . LEU B 1 166 ? 22.173 14.377 -1.848 1 98.4 166 LEU B CA 1
ATOM 3783 C C . LEU B 1 166 ? 21.172 15.151 -0.997 1 98.4 166 LEU B C 1
ATOM 3785 O O . LEU B 1 166 ? 21.143 16.383 -1.032 1 98.4 166 LEU B O 1
ATOM 3789 N N . ALA B 1 167 ? 20.382 14.408 -0.244 1 98.29 167 ALA B N 1
ATOM 3790 C CA . ALA B 1 167 ? 19.375 15.041 0.603 1 98.29 167 ALA B CA 1
ATOM 3791 C C . ALA B 1 167 ? 20.027 15.915 1.671 1 98.29 167 ALA B C 1
ATOM 3793 O O . ALA B 1 167 ? 19.565 17.026 1.941 1 98.29 167 ALA B O 1
ATOM 3794 N N . THR B 1 168 ? 21.053 15.436 2.252 1 98.31 168 THR B N 1
ATOM 3795 C CA . THR B 1 168 ? 21.77 16.135 3.313 1 98.31 168 THR B CA 1
ATOM 3796 C C . THR B 1 168 ? 22.439 17.396 2.774 1 98.31 168 THR B C 1
ATOM 3798 O O . THR B 1 168 ? 22.302 18.475 3.354 1 98.31 168 THR B O 1
ATOM 3801 N N . GLU B 1 169 ? 23.142 17.238 1.693 1 97.78 169 GLU B N 1
ATOM 3802 C CA . GLU B 1 169 ? 23.798 18.373 1.05 1 97.78 169 GLU B CA 1
ATOM 3803 C C . GLU B 1 169 ? 22.791 19.462 0.693 1 97.78 169 GLU B C 1
ATOM 3805 O O . GLU B 1 169 ? 23.053 20.649 0.899 1 97.78 169 GLU B O 1
ATOM 3810 N N . HIS B 1 170 ? 21.711 19.033 0.21 1 97.43 170 HIS B N 1
ATOM 3811 C CA . HIS B 1 170 ? 20.654 19.969 -0.157 1 97.43 170 HIS B CA 1
ATOM 3812 C C . HIS B 1 170 ? 20.195 20.783 1.048 1 97.43 170 HIS B C 1
ATOM 3814 O O . HIS B 1 170 ? 20.03 22.002 0.952 1 97.43 170 HIS B O 1
ATOM 3820 N N . ALA B 1 171 ? 19.988 20.133 2.143 1 96.65 171 ALA B N 1
ATOM 3821 C CA . ALA B 1 171 ? 19.523 20.812 3.35 1 96.65 171 ALA B CA 1
ATOM 3822 C C . ALA B 1 171 ? 20.55 21.829 3.838 1 96.65 171 ALA B C 1
ATOM 3824 O O . ALA B 1 171 ? 20.191 22.937 4.243 1 96.65 171 ALA B O 1
ATOM 3825 N N . VAL B 1 172 ? 21.798 21.491 3.793 1 95.86 172 VAL B N 1
ATOM 3826 C CA . VAL B 1 172 ? 22.874 22.383 4.212 1 95.86 172 VAL B CA 1
ATOM 3827 C C . VAL B 1 172 ? 22.954 23.578 3.266 1 95.86 172 VAL B C 1
ATOM 3829 O O . VAL B 1 172 ? 23.06 24.724 3.71 1 95.86 172 VAL B O 1
ATOM 3832 N N . GLU B 1 173 ? 22.844 23.258 2.025 1 94.86 173 GLU B N 1
ATOM 3833 C CA . GLU B 1 173 ? 22.92 24.309 1.014 1 94.86 173 GLU B CA 1
ATOM 3834 C C . GLU B 1 173 ? 21.729 25.258 1.113 1 94.86 173 GLU B C 1
ATOM 3836 O O . GLU B 1 173 ? 21.843 26.442 0.788 1 94.86 173 GLU B O 1
ATOM 3841 N N . ALA B 1 174 ? 20.61 24.735 1.57 1 94.6 174 ALA B N 1
ATOM 3842 C CA . ALA B 1 174 ? 19.407 25.547 1.738 1 94.6 174 ALA B CA 1
ATOM 3843 C C . ALA B 1 174 ? 19.536 26.475 2.943 1 94.6 174 ALA B C 1
ATOM 3845 O O . ALA B 1 174 ? 18.727 27.389 3.119 1 94.6 174 ALA B O 1
ATOM 3846 N N . GLY B 1 175 ? 20.511 26.185 3.84 1 94.24 175 GLY B N 1
ATOM 3847 C CA . GLY B 1 175 ? 20.835 27.153 4.876 1 94.24 175 GLY B CA 1
ATOM 3848 C C . GLY B 1 175 ? 20.411 26.708 6.263 1 94.24 175 GLY B C 1
ATOM 3849 O O . GLY B 1 175 ? 20.5 27.477 7.222 1 94.24 175 GLY B O 1
ATOM 3850 N N . TYR B 1 176 ? 20.005 25.496 6.42 1 95.8 176 TYR B N 1
ATOM 3851 C CA . TYR B 1 176 ? 19.621 25.02 7.744 1 95.8 176 TYR B CA 1
ATOM 3852 C C . TYR B 1 176 ? 20.847 24.8 8.622 1 95.8 176 TYR B C 1
ATOM 3854 O O . TYR B 1 176 ? 21.866 24.283 8.157 1 95.8 176 TYR B O 1
ATOM 3862 N N . LYS B 1 177 ? 20.755 25.167 9.781 1 95.39 177 LYS B N 1
ATOM 3863 C CA . LYS B 1 177 ? 21.895 25.119 10.692 1 95.39 177 LYS B CA 1
ATOM 3864 C C . LYS B 1 177 ? 22.075 23.721 11.275 1 95.39 177 LYS B C 1
ATOM 3866 O O . LYS B 1 177 ? 23.19 23.196 11.312 1 95.39 177 LYS B O 1
ATOM 3871 N N . HIS B 1 178 ? 20.98 23.188 11.841 1 97.38 178 HIS B N 1
ATOM 3872 C CA . HIS B 1 178 ? 21.021 21.872 12.468 1 97.38 178 HIS B CA 1
ATOM 3873 C C . HIS B 1 178 ? 20.36 20.82 11.583 1 97.38 178 HIS B C 1
ATOM 3875 O O . HIS B 1 178 ? 19.296 21.065 11.01 1 97.38 178 HIS B O 1
ATOM 3881 N N . ILE B 1 179 ? 21.027 19.695 11.463 1 98.17 179 ILE B N 1
ATOM 3882 C CA . ILE B 1 179 ? 20.537 18.645 10.576 1 98.17 179 ILE B CA 1
ATOM 3883 C C . ILE B 1 179 ? 20.278 17.372 11.378 1 98.17 179 ILE B C 1
ATOM 3885 O O . ILE B 1 179 ? 21.158 16.894 12.097 1 98.17 179 ILE B O 1
ATOM 3889 N N . VAL B 1 180 ? 19.078 16.827 11.289 1 98.48 180 VAL B N 1
ATOM 3890 C CA . VAL B 1 180 ? 18.687 15.623 12.014 1 98.48 180 VAL B CA 1
ATOM 3891 C C . VAL B 1 180 ? 18.368 14.504 11.024 1 98.48 180 VAL B C 1
ATOM 3893 O O . VAL B 1 180 ? 17.636 14.715 10.055 1 98.48 180 VAL B O 1
ATOM 3896 N N . PHE B 1 181 ? 18.92 13.349 11.241 1 98.58 181 PHE B N 1
ATOM 3897 C CA . PHE B 1 181 ? 18.513 12.165 10.492 1 98.58 181 PHE B CA 1
ATOM 3898 C C . PHE B 1 181 ? 17.575 11.296 11.322 1 98.58 181 PHE B C 1
ATOM 3900 O O . PHE B 1 181 ? 17.966 10.778 12.37 1 98.58 181 PHE B O 1
ATOM 3907 N N . LEU B 1 182 ? 16.365 11.226 10.852 1 98.01 182 LEU B N 1
ATOM 3908 C CA . LEU B 1 182 ? 15.432 10.284 11.46 1 98.01 182 LEU B CA 1
ATOM 3909 C C . LEU B 1 182 ? 15.563 8.903 10.826 1 98.01 182 LEU B C 1
ATOM 3911 O O . LEU B 1 182 ? 15.065 8.672 9.722 1 98.01 182 LEU B O 1
ATOM 3915 N N . GLU B 1 183 ? 16.184 8.028 11.512 1 95.83 183 GLU B N 1
ATOM 3916 C CA . GLU B 1 183 ? 16.557 6.747 10.919 1 95.83 183 GLU B CA 1
ATOM 3917 C C . GLU B 1 183 ? 15.628 5.631 11.386 1 95.83 183 GLU B C 1
ATOM 3919 O O . GLU B 1 183 ? 14.876 5.804 12.348 1 95.83 183 GLU B O 1
ATOM 3924 N N . ASP B 1 184 ? 15.652 4.54 10.604 1 89.73 184 ASP B N 1
ATOM 3925 C CA . ASP B 1 184 ? 14.9 3.325 10.903 1 89.73 184 ASP B CA 1
ATOM 3926 C C . ASP B 1 184 ? 15.64 2.457 11.918 1 89.73 184 ASP B C 1
ATOM 3928 O O . ASP B 1 184 ? 16.837 2.642 12.145 1 89.73 184 ASP B O 1
ATOM 3932 N N . GLU B 1 185 ? 14.97 1.524 12.546 1 86.17 185 GLU B N 1
ATOM 3933 C CA . GLU B 1 185 ? 15.522 0.679 13.6 1 86.17 185 GLU B CA 1
ATOM 3934 C C . GLU B 1 185 ? 16.571 -0.281 13.047 1 86.17 185 GLU B C 1
ATOM 3936 O O . GLU B 1 185 ? 17.405 -0.796 13.794 1 86.17 185 GLU B O 1
ATOM 3941 N N . ASP B 1 186 ? 16.601 -0.439 11.74 1 82.72 186 ASP B N 1
ATOM 3942 C CA . ASP B 1 186 ? 17.51 -1.413 11.142 1 82.72 186 ASP B CA 1
ATOM 3943 C C . ASP B 1 186 ? 18.826 -0.756 10.731 1 82.72 186 ASP B C 1
ATOM 3945 O O . ASP B 1 186 ? 19.66 -1.383 10.075 1 82.72 186 ASP B O 1
ATOM 3949 N N . ALA B 1 187 ? 19.078 0.43 11.143 1 84.92 187 ALA B N 1
ATOM 3950 C CA . ALA B 1 187 ? 20.25 1.188 10.712 1 84.92 187 ALA B CA 1
ATOM 3951 C C . ALA B 1 187 ? 21.537 0.542 11.219 1 84.92 187 ALA B C 1
ATOM 3953 O O . ALA B 1 187 ? 22.605 0.73 10.633 1 84.92 187 ALA B O 1
ATOM 3954 N N . ASP B 1 188 ? 21.447 -0.273 12.224 1 86.39 188 ASP B N 1
ATOM 3955 C CA . ASP B 1 188 ? 22.641 -0.877 12.808 1 86.39 188 ASP B CA 1
ATOM 3956 C C . ASP B 1 188 ? 22.952 -2.221 12.154 1 86.39 188 ASP B C 1
ATOM 3958 O O . ASP B 1 188 ? 23.997 -2.819 12.42 1 86.39 188 ASP B O 1
ATOM 3962 N N . ILE B 1 189 ? 22.093 -2.697 11.355 1 83.12 189 ILE B N 1
ATOM 3963 C CA . ILE B 1 189 ? 22.326 -3.949 10.643 1 83.12 189 ILE B CA 1
ATOM 3964 C C . ILE B 1 189 ? 23.078 -3.672 9.343 1 83.12 189 ILE B C 1
ATOM 3966 O O . ILE B 1 189 ? 22.54 -3.041 8.43 1 83.12 189 ILE B O 1
ATOM 3970 N N . PRO B 1 190 ? 24.206 -4.227 9.214 1 81.56 190 PRO B N 1
ATOM 3971 C CA . PRO B 1 190 ? 25.043 -3.916 8.053 1 81.56 190 PRO B CA 1
ATOM 3972 C C . PRO B 1 190 ? 24.399 -4.333 6.732 1 81.56 190 PRO B C 1
ATOM 3974 O O . PRO B 1 190 ? 23.704 -5.35 6.674 1 81.56 190 PRO B O 1
ATOM 3977 N N . GLN B 1 191 ? 24.605 -3.484 5.755 1 79.39 191 GLN B N 1
ATOM 3978 C CA . GLN B 1 191 ? 24.286 -3.751 4.356 1 79.39 191 GLN B CA 1
ATOM 3979 C C . GLN B 1 191 ? 22.796 -3.56 4.086 1 79.39 191 GLN B C 1
ATOM 3981 O O . GLN B 1 191 ? 22.336 -3.743 2.956 1 79.39 191 GLN B O 1
ATOM 3986 N N . THR B 1 192 ? 22.088 -3.198 5.115 1 84.81 192 THR B N 1
ATOM 3987 C CA . THR B 1 192 ? 20.7 -2.829 4.859 1 84.81 192 THR B CA 1
ATOM 3988 C C . THR B 1 192 ? 20.617 -1.442 4.229 1 84.81 192 THR B C 1
ATOM 3990 O O . THR B 1 192 ? 21.586 -0.681 4.259 1 84.81 192 THR B O 1
ATOM 3993 N N . SER B 1 193 ? 19.543 -1.18 3.591 1 89.76 193 SER B N 1
ATOM 3994 C CA . SER B 1 193 ? 19.308 0.161 3.066 1 89.76 193 SER B CA 1
ATOM 3995 C C . SER B 1 193 ? 19.393 1.21 4.169 1 89.76 193 SER B C 1
ATOM 3997 O O . SER B 1 193 ? 19.944 2.293 3.963 1 89.76 193 SER B O 1
ATOM 3999 N N . ALA B 1 194 ? 18.876 0.841 5.335 1 91.49 194 ALA B N 1
ATOM 4000 C CA . ALA B 1 194 ? 18.905 1.75 6.479 1 91.49 194 ALA B CA 1
ATOM 4001 C C . ALA B 1 194 ? 20.339 2.102 6.863 1 91.49 194 ALA B C 1
ATOM 4003 O O . ALA B 1 194 ? 20.655 3.269 7.105 1 91.49 194 ALA B O 1
ATOM 4004 N N . HIS B 1 195 ? 21.184 1.121 6.876 1 92.9 195 HIS B N 1
ATOM 4005 C CA . HIS B 1 195 ? 22.586 1.332 7.218 1 92.9 195 HIS B CA 1
ATOM 4006 C C . HIS B 1 195 ? 23.276 2.221 6.189 1 92.9 195 HIS B C 1
ATOM 4008 O O . HIS B 1 195 ? 24.019 3.137 6.552 1 92.9 195 HIS B O 1
ATOM 4014 N N . ARG B 1 196 ? 23.046 1.997 4.998 1 94.48 196 ARG B N 1
ATOM 4015 C CA . ARG B 1 196 ? 23.674 2.756 3.921 1 94.48 196 ARG B CA 1
ATOM 4016 C C . ARG B 1 196 ? 23.198 4.205 3.922 1 94.48 196 ARG B C 1
ATOM 4018 O O . ARG B 1 196 ? 23.982 5.121 3.668 1 94.48 196 ARG B O 1
ATOM 4025 N N . ARG B 1 197 ? 21.956 4.41 4.172 1 96.66 197 ARG B N 1
ATOM 4026 C CA . ARG B 1 197 ? 21.422 5.766 4.236 1 96.66 197 ARG B CA 1
ATOM 4027 C C . ARG B 1 197 ? 22.023 6.537 5.406 1 96.66 197 ARG B C 1
ATOM 4029 O O . ARG B 1 197 ? 22.404 7.701 5.259 1 96.66 197 ARG B O 1
ATOM 4036 N N . GLN B 1 198 ? 22.099 5.807 6.546 1 97.07 198 GLN B N 1
ATOM 4037 C CA . GLN B 1 198 ? 22.74 6.448 7.689 1 97.07 198 GLN B CA 1
ATOM 4038 C C . GLN B 1 198 ? 24.185 6.823 7.372 1 97.07 198 GLN B C 1
ATOM 4040 O O . GLN B 1 198 ? 24.629 7.928 7.691 1 97.07 198 GLN B O 1
ATOM 4045 N N . THR B 1 199 ? 24.905 5.914 6.761 1 96.38 199 THR B N 1
ATOM 4046 C CA . THR B 1 199 ? 26.3 6.137 6.4 1 96.38 199 THR B CA 1
ATOM 4047 C C . THR B 1 199 ? 26.43 7.322 5.447 1 96.38 199 THR B C 1
ATOM 4049 O O . THR B 1 199 ? 27.354 8.128 5.573 1 96.38 199 THR B O 1
ATOM 4052 N N . GLY B 1 200 ? 25.5 7.401 4.506 1 97.72 200 GLY B N 1
ATOM 4053 C CA . GLY B 1 200 ? 25.499 8.52 3.577 1 97.72 200 GLY B CA 1
ATOM 4054 C C . GLY B 1 200 ? 25.287 9.86 4.256 1 97.72 200 GLY B C 1
ATOM 4055 O O . GLY B 1 200 ? 25.931 10.849 3.903 1 97.72 200 GLY B O 1
ATOM 4056 N N . PHE B 1 201 ? 24.41 9.873 5.263 1 98.33 201 PHE B N 1
ATOM 4057 C CA . PHE B 1 201 ? 24.138 11.081 6.033 1 98.33 201 PHE B CA 1
ATOM 4058 C C . PHE B 1 201 ? 25.382 11.531 6.79 1 98.33 201 PHE B C 1
ATOM 4060 O O . PHE B 1 201 ? 25.8 12.685 6.678 1 98.33 201 PHE B O 1
ATOM 4067 N N . LEU B 1 202 ? 25.943 10.609 7.495 1 97.77 202 LEU B N 1
ATOM 4068 C CA . LEU B 1 202 ? 27.105 10.911 8.324 1 97.77 202 LEU B CA 1
ATOM 4069 C C . LEU B 1 202 ? 28.291 11.335 7.465 1 97.77 202 LEU B C 1
ATOM 4071 O O . LEU B 1 202 ? 29 12.286 7.803 1 97.77 202 LEU B O 1
ATOM 4075 N N . ALA B 1 203 ? 28.487 10.697 6.38 1 98.04 203 ALA B N 1
ATOM 4076 C CA . ALA B 1 203 ? 29.587 11.019 5.475 1 98.04 203 ALA B CA 1
ATOM 4077 C C . ALA B 1 203 ? 29.432 12.425 4.902 1 98.04 203 ALA B C 1
ATOM 4079 O O . ALA B 1 203 ? 30.413 13.16 4.768 1 98.04 203 ALA B O 1
ATOM 4080 N N . ALA B 1 204 ? 28.221 12.778 4.524 1 98.4 204 ALA B N 1
ATOM 4081 C CA . ALA B 1 204 ? 27.958 14.104 3.97 1 98.4 204 ALA B CA 1
ATOM 4082 C C . ALA B 1 204 ? 28.268 15.196 4.99 1 98.4 204 ALA B C 1
ATOM 4084 O O . ALA B 1 204 ? 28.926 16.187 4.667 1 98.4 204 ALA B O 1
ATOM 4085 N N . MET B 1 205 ? 27.836 15.005 6.184 1 98.4 205 MET B N 1
ATOM 4086 C CA . MET B 1 205 ? 28.058 16.001 7.229 1 98.4 205 MET B CA 1
ATOM 4087 C C . MET B 1 205 ? 29.545 16.141 7.54 1 98.4 205 MET B C 1
ATOM 4089 O O . MET B 1 205 ? 30.038 17.251 7.749 1 98.4 205 MET B O 1
ATOM 4093 N N . GLU B 1 206 ? 30.212 15.025 7.578 1 97.97 206 GLU B N 1
ATOM 4094 C CA . GLU B 1 206 ? 31.654 15.041 7.803 1 97.97 206 GLU B CA 1
ATOM 4095 C C . GLU B 1 206 ? 32.38 15.77 6.676 1 97.97 206 GLU B C 1
ATOM 4097 O O . GLU B 1 206 ? 33.235 16.621 6.929 1 97.97 206 GLU B O 1
ATOM 4102 N N . ALA B 1 207 ? 32.056 15.467 5.499 1 97.8 207 ALA B N 1
ATOM 4103 C CA . ALA B 1 207 ? 32.706 16.043 4.325 1 97.8 207 ALA B CA 1
ATOM 4104 C C . ALA B 1 207 ? 32.511 17.556 4.277 1 97.8 207 ALA B C 1
ATOM 4106 O O . ALA B 1 207 ? 33.38 18.286 3.796 1 97.8 207 ALA B O 1
ATOM 4107 N N . MET B 1 208 ? 31.439 17.982 4.787 1 97.41 208 MET B N 1
ATOM 4108 C CA . MET B 1 208 ? 31.117 19.406 4.741 1 97.41 208 MET B CA 1
ATOM 4109 C C . MET B 1 208 ? 31.616 20.117 5.994 1 97.41 208 MET B C 1
ATOM 4111 O O . MET B 1 208 ? 31.412 21.322 6.151 1 97.41 208 MET B O 1
ATOM 4115 N N . GLY B 1 209 ? 32.238 19.363 6.915 1 97.06 209 GLY B N 1
ATOM 4116 C CA . GLY B 1 209 ? 32.797 19.933 8.13 1 97.06 209 GLY B CA 1
ATOM 4117 C C . GLY B 1 209 ? 31.739 20.353 9.134 1 97.06 209 GLY B C 1
ATOM 4118 O O . GLY B 1 209 ? 31.944 21.295 9.902 1 97.06 209 GLY B O 1
ATOM 4119 N N . ARG B 1 210 ? 30.552 19.674 9.137 1 97.11 210 ARG B N 1
ATOM 4120 C CA . ARG B 1 210 ? 29.433 20.089 9.976 1 97.11 210 ARG B CA 1
ATOM 4121 C C . ARG B 1 210 ? 28.934 18.932 10.836 1 97.11 210 ARG B C 1
ATOM 4123 O O . ARG B 1 210 ? 27.742 18.845 11.138 1 97.11 210 ARG B O 1
ATOM 4130 N N . ALA B 1 211 ? 29.802 17.992 11.165 1 96.54 211 ALA B N 1
ATOM 4131 C CA . ALA B 1 211 ? 29.443 16.802 11.933 1 96.54 211 ALA B CA 1
ATOM 4132 C C . ALA B 1 211 ? 28.862 17.18 13.292 1 96.54 211 ALA B C 1
ATOM 4134 O O . ALA B 1 211 ? 27.978 16.494 13.809 1 96.54 211 ALA B O 1
ATOM 4135 N N . ASP B 1 212 ? 29.258 18.326 13.843 1 95.19 212 ASP B N 1
ATOM 4136 C CA . ASP B 1 212 ? 28.833 18.75 15.173 1 95.19 212 ASP B CA 1
ATOM 4137 C C . ASP B 1 212 ? 27.422 19.333 15.139 1 95.19 212 ASP B C 1
ATOM 4139 O O . ASP B 1 212 ? 26.793 19.512 16.184 1 95.19 212 ASP B O 1
ATOM 4143 N N . GLU B 1 213 ? 26.939 19.603 13.952 1 96.44 213 GLU B N 1
ATOM 4144 C CA . GLU B 1 213 ? 25.612 20.187 13.779 1 96.44 213 GLU B CA 1
ATOM 4145 C C . GLU B 1 213 ? 24.594 19.13 13.361 1 96.44 213 GLU B C 1
ATOM 4147 O O . GLU B 1 213 ? 23.484 19.462 12.94 1 96.44 213 GLU B O 1
ATOM 4152 N N . ALA B 1 214 ? 25.029 17.857 13.51 1 97.39 214 ALA B N 1
ATOM 4153 C CA . ALA B 1 214 ? 24.188 16.757 13.046 1 97.39 214 ALA B CA 1
ATOM 4154 C C . ALA B 1 214 ? 23.879 15.786 14.182 1 97.39 214 ALA B C 1
ATOM 4156 O O . ALA B 1 214 ? 24.705 15.582 15.074 1 97.39 214 ALA B O 1
ATOM 4157 N N . VAL B 1 215 ? 22.682 15.181 14.142 1 97.69 215 VAL B N 1
ATOM 4158 C CA . VAL B 1 215 ? 22.339 14.113 15.075 1 97.69 215 VAL B CA 1
ATOM 4159 C C . VAL B 1 215 ? 21.476 13.068 14.37 1 97.69 215 VAL B C 1
ATOM 4161 O O . VAL B 1 215 ? 20.748 13.389 13.428 1 97.69 215 VAL B O 1
ATOM 4164 N N . THR B 1 216 ? 21.622 11.839 14.763 1 97.59 216 THR B N 1
ATOM 4165 C CA . THR B 1 216 ? 20.75 10.755 14.324 1 97.59 216 THR B CA 1
ATOM 4166 C C . THR B 1 216 ? 19.799 10.338 15.442 1 97.59 216 THR B C 1
ATOM 4168 O O . THR B 1 216 ? 20.219 10.158 16.587 1 97.59 216 THR B O 1
ATOM 4171 N N . ILE B 1 217 ? 18.562 10.257 15.105 1 97.55 217 ILE B N 1
ATOM 4172 C CA . ILE B 1 217 ? 17.563 9.799 16.065 1 97.55 217 ILE B CA 1
ATOM 4173 C C . ILE B 1 217 ? 16.822 8.589 15.5 1 97.55 217 ILE B C 1
ATOM 4175 O O . ILE B 1 217 ? 16.206 8.672 14.435 1 97.55 217 ILE B O 1
ATOM 4179 N N . THR B 1 218 ? 16.867 7.453 16.171 1 95.63 218 THR B N 1
ATOM 4180 C CA . THR B 1 218 ? 16.151 6.253 15.754 1 95.63 218 THR B CA 1
ATOM 4181 C C . THR B 1 218 ? 14.668 6.362 16.095 1 95.63 218 THR B C 1
ATOM 4183 O O . THR B 1 218 ? 14.307 6.615 17.247 1 95.63 218 THR B O 1
ATOM 4186 N N . VAL B 1 219 ? 13.892 6.133 15.093 1 93.43 219 VAL B N 1
ATOM 4187 C CA . VAL B 1 219 ? 12.45 6.168 15.314 1 93.43 219 VAL B CA 1
ATOM 4188 C C . VAL B 1 219 ? 11.971 4.806 15.814 1 93.43 219 VAL B C 1
ATOM 4190 O O . VAL B 1 219 ? 11.911 3.843 15.046 1 93.43 219 VAL B O 1
ATOM 4193 N N . THR B 1 220 ? 11.652 4.57 17.045 1 85.16 220 THR B N 1
ATOM 4194 C CA . THR B 1 220 ? 11.201 3.321 17.649 1 85.16 220 THR B CA 1
ATOM 4195 C C . THR B 1 220 ? 9.696 3.353 17.896 1 85.16 220 THR B C 1
ATOM 4197 O O . THR B 1 220 ? 9.068 2.307 18.072 1 85.16 220 THR B O 1
ATOM 4200 N N . GLY B 1 221 ? 9.163 4.42 17.777 1 79.33 221 GLY B N 1
ATOM 4201 C CA . GLY B 1 221 ? 7.743 4.633 18.008 1 79.33 221 GLY B CA 1
ATOM 4202 C C . GLY B 1 221 ? 7.165 5.76 17.173 1 79.33 221 GLY B C 1
ATOM 4203 O O . GLY B 1 221 ? 7.326 5.78 15.951 1 79.33 221 GLY B O 1
ATOM 4204 N N . ARG B 1 222 ? 6.649 6.644 17.957 1 83.46 222 ARG B N 1
ATOM 4205 C CA . ARG B 1 222 ? 6.009 7.768 17.282 1 83.46 222 ARG B CA 1
ATOM 4206 C C . ARG B 1 222 ? 7.047 8.749 16.748 1 83.46 222 ARG B C 1
ATOM 4208 O O . ARG B 1 222 ? 7.961 9.15 17.472 1 83.46 222 ARG B O 1
ATOM 4215 N N . VAL B 1 223 ? 6.876 9.155 15.565 1 91.64 223 VAL B N 1
ATOM 4216 C CA . VAL B 1 223 ? 7.776 10.105 14.918 1 91.64 223 VAL B CA 1
ATOM 4217 C C . VAL B 1 223 ? 7.722 11.446 15.647 1 91.64 223 VAL B C 1
ATOM 4219 O O . VAL B 1 223 ? 8.732 12.146 15.746 1 91.64 223 VAL B O 1
ATOM 4222 N N . SER B 1 224 ? 6.551 11.754 16.248 1 89.02 224 SER B N 1
ATOM 4223 C CA . SER B 1 224 ? 6.364 13.013 16.962 1 89.02 224 SER B CA 1
ATOM 4224 C C . SER B 1 224 ? 7.362 13.154 18.106 1 89.02 224 SER B C 1
ATOM 4226 O O . SER B 1 224 ? 7.855 14.251 18.375 1 89.02 224 SER B O 1
ATOM 4228 N N . GLU B 1 225 ? 7.62 12.032 18.763 1 91.81 225 GLU B N 1
ATOM 4229 C CA . GLU B 1 225 ? 8.572 12.052 19.868 1 91.81 225 GLU B CA 1
ATOM 4230 C C . GLU B 1 225 ? 9.982 12.367 19.376 1 91.81 225 GLU B C 1
ATOM 4232 O O . GLU B 1 225 ? 10.723 13.105 20.029 1 91.81 225 GLU B O 1
ATOM 4237 N N . ALA B 1 226 ? 10.317 11.835 18.263 1 94.45 226 ALA B N 1
ATOM 4238 C CA . ALA B 1 226 ? 11.631 12.091 17.68 1 94.45 226 ALA B CA 1
ATOM 4239 C C . ALA B 1 226 ? 11.774 13.554 17.269 1 94.45 226 ALA B C 1
ATOM 4241 O O . ALA B 1 226 ? 12.84 14.151 17.435 1 94.45 226 ALA B O 1
ATOM 4242 N N . VAL B 1 227 ? 10.749 14.132 16.723 1 94.21 227 VAL B N 1
ATOM 4243 C CA . VAL B 1 227 ? 10.75 15.533 16.319 1 94.21 227 VAL B CA 1
ATOM 4244 C C . VAL B 1 227 ? 10.964 16.424 17.54 1 94.21 227 VAL B C 1
ATOM 4246 O O . VAL B 1 227 ? 11.789 17.34 17.511 1 94.21 227 VAL B O 1
ATOM 4249 N N . LEU B 1 228 ? 10.267 16.11 18.619 1 93.09 228 LEU B N 1
ATOM 4250 C CA . LEU B 1 228 ? 10.405 16.88 19.85 1 93.09 228 LEU B CA 1
ATOM 4251 C C . LEU B 1 228 ? 11.814 16.751 20.417 1 93.09 228 LEU B C 1
ATOM 4253 O O . LEU B 1 228 ? 12.393 17.735 20.883 1 93.09 228 LEU B O 1
ATOM 4257 N N . GLN B 1 229 ? 12.297 15.581 20.392 1 95.47 229 GLN B N 1
ATOM 4258 C CA . GLN B 1 229 ? 13.648 15.329 20.882 1 95.47 229 GLN B CA 1
ATOM 4259 C C . GLN B 1 229 ? 14.673 16.169 20.124 1 95.47 229 GLN B C 1
ATOM 4261 O O . GLN B 1 229 ? 15.604 16.71 20.723 1 95.47 229 GLN B O 1
ATOM 4266 N N . ALA B 1 230 ? 14.537 16.266 18.851 1 95.56 230 ALA B N 1
ATOM 4267 C CA . ALA B 1 230 ? 15.459 17.037 18.022 1 95.56 230 ALA B CA 1
ATOM 4268 C C . ALA B 1 230 ? 15.44 18.514 18.408 1 95.56 230 ALA B C 1
ATOM 4270 O O . ALA B 1 230 ? 16.494 19.143 18.53 1 95.56 230 ALA B O 1
ATOM 4271 N N . PHE B 1 231 ? 14.264 19.087 18.59 1 95.23 231 PHE B N 1
ATOM 4272 C CA . PHE B 1 231 ? 14.138 20.486 18.98 1 95.23 231 PHE B CA 1
ATOM 4273 C C . PHE B 1 231 ? 14.78 20.73 20.34 1 95.23 231 PHE B C 1
ATOM 4275 O O . PHE B 1 231 ? 15.412 21.766 20.557 1 95.23 231 PHE B O 1
ATOM 4282 N N . ASP B 1 232 ? 14.627 19.731 21.168 1 95.78 232 ASP B N 1
ATOM 4283 C CA . ASP B 1 232 ? 15.2 19.849 22.505 1 95.78 232 ASP B CA 1
ATOM 4284 C C . ASP B 1 232 ? 16.725 19.794 22.456 1 95.78 232 ASP B C 1
ATOM 4286 O O . ASP B 1 232 ? 17.402 20.534 23.172 1 95.78 232 ASP B O 1
ATOM 4290 N N . ILE B 1 233 ? 17.27 18.942 21.687 1 96.42 233 ILE B N 1
ATOM 4291 C CA . ILE B 1 233 ? 18.712 18.743 21.585 1 96.42 233 ILE B CA 1
ATOM 4292 C C . ILE B 1 233 ? 19.38 20.035 21.12 1 96.42 233 ILE B C 1
ATOM 4294 O O . ILE B 1 233 ? 20.406 20.444 21.669 1 96.42 233 ILE B O 1
ATOM 4298 N N . PHE B 1 234 ? 18.751 20.715 20.166 1 95 234 PHE B N 1
ATOM 4299 C CA . PHE B 1 234 ? 19.4 21.871 19.558 1 95 234 PHE B CA 1
ATOM 4300 C C . PHE B 1 234 ? 18.884 23.167 20.173 1 95 234 PHE B C 1
ATOM 4302 O O . PHE B 1 234 ? 19.447 24.238 19.939 1 95 234 PHE B O 1
ATOM 4309 N N . ASN B 1 235 ? 17.784 23.083 20.996 1 94.47 235 ASN B N 1
ATOM 4310 C CA . ASN B 1 235 ? 17.119 24.261 21.54 1 94.47 235 ASN B CA 1
ATOM 4311 C C . ASN B 1 235 ? 16.861 25.309 20.461 1 94.47 235 ASN B C 1
ATOM 4313 O O . ASN B 1 235 ? 17.207 26.479 20.631 1 94.47 235 ASN B O 1
ATOM 4317 N N . SER B 1 236 ? 16.574 24.9 19.299 1 91.36 236 SER B N 1
ATOM 4318 C CA . SER B 1 236 ? 16.335 25.717 18.114 1 91.36 236 SER B CA 1
ATOM 4319 C C . SER B 1 236 ? 15.351 25.04 17.165 1 91.36 236 SER B C 1
ATOM 4321 O O . SER B 1 236 ? 15.255 23.812 17.136 1 91.36 236 SER B O 1
ATOM 4323 N N . THR B 1 237 ? 14.649 25.906 16.365 1 89.82 237 THR B N 1
ATOM 4324 C CA . THR B 1 237 ? 13.75 25.361 15.354 1 89.82 237 THR B CA 1
ATOM 4325 C C . THR B 1 237 ? 14.391 25.422 13.97 1 89.82 237 THR B C 1
ATOM 4327 O O . THR B 1 237 ? 13.797 24.98 12.985 1 89.82 237 THR B O 1
ATOM 4330 N N . ASP B 1 238 ? 15.605 26.009 13.964 1 93.44 238 ASP B N 1
ATOM 4331 C CA . ASP B 1 238 ? 16.322 26.017 12.692 1 93.44 238 ASP B CA 1
ATOM 4332 C C . ASP B 1 238 ? 16.919 24.644 12.39 1 93.44 238 ASP B C 1
ATOM 4334 O O . ASP B 1 238 ? 18.138 24.466 12.442 1 93.44 238 ASP B O 1
ATOM 4338 N N . VAL B 1 239 ? 16.057 23.709 12.142 1 96.55 239 VAL B N 1
ATOM 4339 C CA . VAL B 1 239 ? 16.392 22.296 11.997 1 96.55 239 VAL B CA 1
ATOM 4340 C C . VAL B 1 239 ? 15.867 21.774 10.662 1 96.55 239 VAL B C 1
ATOM 4342 O O . VAL B 1 239 ? 14.801 22.189 10.202 1 96.55 239 VAL B O 1
ATOM 4345 N N . ALA B 1 240 ? 16.649 21.011 9.978 1 97.91 240 ALA B N 1
ATOM 4346 C CA . ALA B 1 240 ? 16.166 20.205 8.86 1 97.91 240 ALA B CA 1
ATOM 4347 C C . ALA B 1 240 ? 16.134 18.724 9.225 1 97.91 240 ALA B C 1
ATOM 4349 O O . ALA B 1 240 ? 17.103 18.191 9.77 1 97.91 240 ALA B O 1
ATOM 4350 N N . PHE B 1 241 ? 15.028 18.098 9.008 1 98.48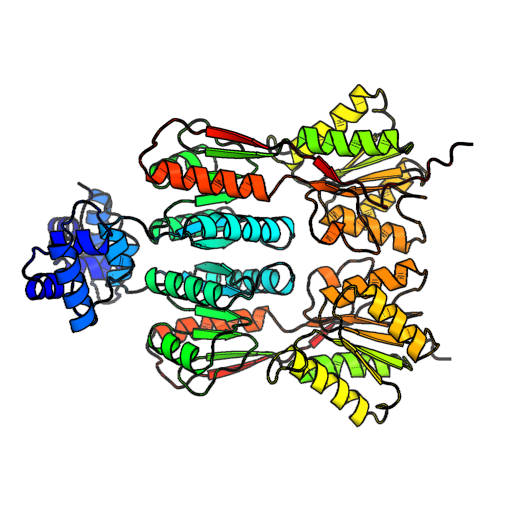 241 PHE B N 1
ATOM 4351 C CA . PHE B 1 241 ? 14.869 16.665 9.222 1 98.48 241 PHE B CA 1
ATOM 4352 C C . PHE B 1 241 ? 15.095 15.895 7.927 1 98.48 241 PHE B C 1
ATOM 4354 O O . PHE B 1 241 ? 14.323 16.03 6.975 1 98.48 241 PHE B O 1
ATOM 4361 N N . ILE B 1 242 ? 16.152 15.139 7.863 1 98.63 242 ILE B N 1
ATOM 4362 C CA . ILE B 1 242 ? 16.404 14.171 6.801 1 98.63 242 ILE B CA 1
ATOM 4363 C C . ILE B 1 242 ? 15.84 12.809 7.2 1 98.63 242 ILE B C 1
ATOM 4365 O O . ILE B 1 242 ? 16.383 12.14 8.083 1 98.63 242 ILE B O 1
ATOM 4369 N N . CYS B 1 243 ? 14.819 12.389 6.507 1 98.04 243 CYS B N 1
ATOM 4370 C CA . CYS B 1 243 ? 14.098 11.221 6.999 1 98.04 243 CYS B CA 1
ATOM 4371 C C . CYS B 1 243 ? 14.458 9.978 6.193 1 98.04 243 CYS B C 1
ATOM 4373 O O . CYS B 1 243 ? 14.686 10.062 4.985 1 98.04 243 CYS B O 1
ATOM 4375 N N . HIS B 1 244 ? 14.402 8.872 6.821 1 96.97 244 HIS B N 1
ATOM 4376 C CA . HIS B 1 244 ? 14.745 7.572 6.256 1 96.97 244 HIS B CA 1
ATOM 4377 C C . HIS B 1 244 ? 13.872 7.249 5.048 1 96.97 244 HIS B C 1
ATOM 4379 O O . HIS B 1 244 ? 14.334 6.622 4.092 1 96.97 244 HIS B O 1
ATOM 4385 N N . ASN B 1 245 ? 12.632 7.609 5.1 1 95.33 245 ASN B N 1
ATOM 4386 C CA . ASN B 1 245 ? 11.691 7.39 4.007 1 95.33 245 ASN B CA 1
ATOM 4387 C C . ASN B 1 245 ? 10.538 8.389 4.052 1 95.33 245 ASN B C 1
ATOM 4389 O O . ASN B 1 245 ? 10.466 9.22 4.958 1 95.33 245 ASN B O 1
ATOM 4393 N N . ASP B 1 246 ? 9.702 8.308 3.088 1 93.5 246 ASP B N 1
ATOM 4394 C CA . ASP B 1 246 ? 8.626 9.284 2.945 1 93.5 246 ASP B CA 1
ATOM 4395 C C . ASP B 1 246 ? 7.586 9.122 4.05 1 93.5 246 ASP B C 1
ATOM 4397 O O . ASP B 1 246 ? 6.926 10.089 4.436 1 93.5 246 ASP B O 1
ATOM 4401 N N . GLN B 1 247 ? 7.387 7.933 4.54 1 88.94 247 GLN B N 1
ATOM 4402 C CA . GLN B 1 247 ? 6.431 7.74 5.625 1 88.94 247 GLN B CA 1
ATOM 4403 C C . GLN B 1 247 ? 6.846 8.52 6.869 1 88.94 247 GLN B C 1
ATOM 4405 O O . GLN B 1 247 ? 6.036 9.241 7.455 1 88.94 247 GLN B O 1
ATOM 4410 N N . ILE B 1 248 ? 8.057 8.38 7.264 1 92.69 248 ILE B N 1
ATOM 4411 C CA . ILE B 1 248 ? 8.589 9.097 8.417 1 92.69 248 ILE B CA 1
ATOM 4412 C C . ILE B 1 248 ? 8.56 10.6 8.148 1 92.69 248 ILE B C 1
ATOM 4414 O O . ILE B 1 248 ? 8.193 11.386 9.024 1 92.69 248 ILE B O 1
ATOM 4418 N N . ALA B 1 249 ? 8.925 10.969 6.94 1 95.29 249 ALA B N 1
ATOM 4419 C CA . ALA B 1 249 ? 8.92 12.38 6.564 1 95.29 249 ALA B CA 1
ATOM 4420 C C . ALA B 1 249 ? 7.518 12.973 6.674 1 95.29 249 ALA B C 1
ATOM 4422 O O . ALA B 1 249 ? 7.349 14.101 7.142 1 95.29 249 ALA B O 1
ATOM 4423 N N . PHE B 1 250 ? 6.64 12.222 6.201 1 89.26 250 PHE B N 1
ATOM 4424 C CA . PHE B 1 250 ? 5.251 12.664 6.237 1 89.26 250 PHE B CA 1
ATOM 4425 C C . PHE B 1 250 ? 4.79 12.883 7.673 1 89.26 250 PHE B C 1
ATOM 4427 O O . PHE B 1 250 ? 4.18 13.908 7.985 1 89.26 250 PHE B O 1
ATOM 4434 N N . GLU B 1 251 ? 5.028 11.979 8.532 1 88.08 251 GLU B N 1
ATOM 4435 C CA . GLU B 1 251 ? 4.641 12.086 9.936 1 88.08 251 GLU B CA 1
ATOM 4436 C C . GLU B 1 251 ? 5.343 13.258 10.615 1 88.08 251 GLU B C 1
ATOM 4438 O O . GLU B 1 251 ? 4.734 13.979 11.408 1 88.08 251 GLU B O 1
ATOM 4443 N N . ALA B 1 252 ? 6.555 13.428 10.321 1 93.56 252 ALA B N 1
ATOM 4444 C CA . ALA B 1 252 ? 7.305 14.555 10.869 1 93.56 252 ALA B CA 1
ATOM 4445 C C . ALA B 1 252 ? 6.712 15.884 10.409 1 93.56 252 ALA B C 1
ATOM 4447 O O . ALA B 1 252 ? 6.55 16.809 11.209 1 93.56 252 ALA B O 1
ATOM 4448 N N . ALA B 1 253 ? 6.403 15.942 9.116 1 92.27 253 ALA B N 1
ATOM 4449 C CA . ALA B 1 253 ? 5.834 17.157 8.538 1 92.27 253 ALA B CA 1
ATOM 4450 C C . ALA B 1 253 ? 4.52 17.526 9.219 1 92.27 253 ALA B C 1
ATOM 4452 O O . ALA B 1 253 ? 4.296 18.69 9.561 1 92.27 253 ALA B O 1
ATOM 4453 N N . VAL B 1 254 ? 3.726 16.552 9.389 1 86.96 254 VAL B N 1
ATOM 4454 C CA . VAL B 1 254 ? 2.425 16.791 10.004 1 86.96 254 VAL B CA 1
ATOM 4455 C C . VAL B 1 254 ? 2.612 17.262 11.444 1 86.96 254 VAL B C 1
ATOM 4457 O O . VAL B 1 254 ? 1.929 18.184 11.896 1 86.96 254 VAL B O 1
ATOM 4460 N N . GLU B 1 255 ? 3.488 16.585 12.14 1 87.31 255 GLU B N 1
ATOM 4461 C CA . GLU B 1 255 ? 3.79 16.996 13.508 1 87.31 255 GLU B CA 1
ATOM 4462 C C . GLU B 1 255 ? 4.27 18.443 13.556 1 87.31 255 GLU B C 1
ATOM 4464 O O . GLU B 1 255 ? 3.845 19.216 14.418 1 87.31 255 GLU B O 1
ATOM 4469 N N . ILE B 1 256 ? 5.086 18.816 12.728 1 90.76 256 ILE B N 1
ATOM 4470 C CA . ILE B 1 256 ? 5.658 20.156 12.665 1 90.76 256 ILE B CA 1
ATOM 4471 C C . ILE B 1 256 ? 4.558 21.173 12.369 1 90.76 256 ILE B C 1
ATOM 4473 O O . ILE B 1 256 ? 4.47 22.211 13.029 1 90.76 256 IL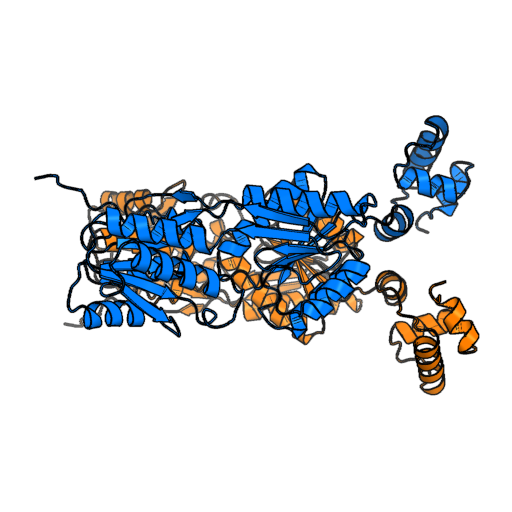E B O 1
ATOM 4477 N N . MET B 1 257 ? 3.747 20.865 11.422 1 85.9 257 MET B N 1
ATOM 4478 C CA . MET B 1 257 ? 2.65 21.755 11.056 1 85.9 257 MET B CA 1
ATOM 4479 C C . MET B 1 257 ? 1.65 21.886 12.2 1 85.9 257 MET B C 1
ATOM 4481 O O . MET B 1 257 ? 1.08 22.957 12.412 1 85.9 257 MET B O 1
ATOM 4485 N N . SER B 1 258 ? 1.439 20.786 12.864 1 81.7 258 SER B N 1
ATOM 4486 C CA . SER B 1 258 ? 0.502 20.805 13.982 1 81.7 258 SER B CA 1
ATOM 4487 C C . SER B 1 258 ? 0.974 21.747 15.084 1 81.7 258 SER B C 1
ATOM 4489 O O . SER B 1 258 ? 0.182 22.168 15.93 1 81.7 258 SER B O 1
ATOM 4491 N N . ARG B 1 259 ? 2.174 22.137 15.054 1 84.51 259 ARG B N 1
ATOM 4492 C CA . ARG B 1 259 ? 2.753 23.044 16.04 1 84.51 259 ARG B CA 1
ATOM 4493 C C . ARG B 1 259 ? 2.783 24.476 15.515 1 84.51 259 ARG B C 1
ATOM 4495 O O . ARG B 1 259 ? 3.377 25.358 16.137 1 84.51 259 ARG B O 1
ATOM 4502 N N . GLY B 1 260 ? 2.252 24.641 14.337 1 83.69 260 GLY B N 1
ATOM 4503 C CA . GLY B 1 260 ? 2.124 25.977 13.779 1 83.69 260 GLY B CA 1
ATOM 4504 C C . GLY B 1 260 ? 3.339 26.408 12.978 1 83.69 260 GLY B C 1
ATOM 4505 O O . GLY B 1 260 ? 3.492 27.589 12.66 1 83.69 260 GLY B O 1
ATOM 4506 N N . MET B 1 261 ? 4.258 25.491 12.715 1 88.83 261 MET B N 1
ATOM 4507 C CA . MET B 1 261 ? 5.464 25.818 11.959 1 88.83 261 MET B CA 1
ATOM 4508 C C . MET B 1 261 ? 5.275 25.515 10.476 1 88.83 261 MET B C 1
ATOM 4510 O O . MET B 1 261 ? 4.576 24.567 10.116 1 88.83 261 MET B O 1
ATOM 4514 N N . SER B 1 262 ? 5.966 26.238 9.626 1 88.65 262 SER B N 1
ATOM 4515 C CA . SER B 1 262 ? 5.855 26.091 8.179 1 88.65 262 SER B CA 1
ATOM 4516 C C . SER B 1 262 ? 7.02 25.285 7.614 1 88.65 262 SER B C 1
ATOM 4518 O O . SER B 1 262 ? 8.182 25.578 7.904 1 88.65 262 SER B O 1
ATOM 4520 N N . LEU B 1 263 ? 6.7 24.406 6.824 1 91.04 263 LEU B N 1
ATOM 4521 C CA . LEU B 1 263 ? 7.727 23.608 6.163 1 91.04 263 LEU B CA 1
ATOM 4522 C C . LEU B 1 263 ? 8.494 24.445 5.144 1 91.04 263 LEU B C 1
ATOM 4524 O O . LEU B 1 263 ? 7.899 25.242 4.416 1 91.04 263 LEU B O 1
ATOM 4528 N N . GLY B 1 264 ? 9.796 24.223 5.086 1 92.51 264 GLY B N 1
ATOM 4529 C CA . GLY B 1 264 ? 10.629 24.937 4.133 1 92.51 264 GLY B CA 1
ATOM 4530 C C . GLY B 1 264 ? 10.998 26.335 4.593 1 92.51 264 GLY B C 1
ATOM 4531 O O . GLY B 1 264 ? 11.963 26.923 4.099 1 92.51 264 GLY B O 1
ATOM 4532 N N . VAL B 1 265 ? 10.248 26.852 5.512 1 90.49 265 VAL B N 1
ATOM 4533 C CA . VAL B 1 265 ? 10.521 28.189 6.028 1 90.49 265 VAL B CA 1
ATOM 4534 C C . VAL B 1 265 ? 11.106 28.091 7.435 1 90.49 265 VAL B C 1
ATOM 4536 O O . VAL B 1 265 ? 12.251 28.486 7.666 1 90.49 265 VAL B O 1
ATOM 4539 N N . ASP B 1 266 ? 10.334 27.496 8.34 1 91.98 266 ASP B N 1
ATOM 4540 C CA . ASP B 1 266 ? 10.776 27.362 9.724 1 91.98 266 ASP B CA 1
ATOM 4541 C C . ASP B 1 266 ? 11.63 26.11 9.91 1 91.98 266 ASP B C 1
ATOM 4543 O O . ASP B 1 266 ? 12.625 26.132 10.638 1 91.98 266 ASP B O 1
ATOM 4547 N N . VAL B 1 267 ? 11.151 25.036 9.265 1 95.54 267 VAL B N 1
ATOM 4548 C CA . VAL B 1 267 ? 11.765 23.721 9.418 1 95.54 267 VAL B CA 1
ATOM 4549 C C . VAL B 1 267 ? 11.851 23.029 8.06 1 95.54 267 VAL B C 1
ATOM 4551 O O . VAL B 1 267 ? 10.944 23.156 7.233 1 95.54 267 VAL B O 1
ATOM 4554 N N . GLY B 1 268 ? 12.933 22.389 7.772 1 96.84 268 GLY B N 1
ATOM 4555 C CA . GLY B 1 268 ? 13.063 21.593 6.562 1 96.84 268 GLY B CA 1
ATOM 4556 C C . GLY B 1 268 ? 12.753 20.124 6.778 1 96.84 268 GLY B C 1
ATOM 4557 O O . GLY B 1 268 ? 13.05 19.571 7.838 1 96.84 268 GLY B O 1
ATOM 4558 N N . VAL B 1 269 ? 12.146 19.476 5.801 1 97.58 269 VAL B N 1
ATOM 4559 C CA . VAL B 1 269 ? 11.87 18.045 5.867 1 97.58 269 VAL B CA 1
ATOM 4560 C C . VAL B 1 269 ? 12.135 17.405 4.506 1 97.58 269 VAL B C 1
ATOM 4562 O O . VAL B 1 269 ? 11.646 17.885 3.481 1 97.58 269 VAL B O 1
ATOM 4565 N N . THR B 1 270 ? 12.942 16.406 4.469 1 98.07 270 THR B N 1
ATOM 4566 C CA . THR B 1 270 ? 13.145 15.605 3.267 1 98.07 270 THR B CA 1
ATOM 4567 C C . THR B 1 270 ? 12.747 14.152 3.511 1 98.07 270 THR B C 1
ATOM 4569 O O . THR B 1 270 ? 12.89 13.643 4.625 1 98.07 270 THR B O 1
ATOM 4572 N N . GLY B 1 271 ? 12.244 13.591 2.481 1 97.63 271 GLY B N 1
ATOM 4573 C CA . GLY B 1 271 ? 11.939 12.169 2.524 1 97.63 271 GLY B CA 1
ATOM 4574 C C . GLY B 1 271 ? 12.813 11.343 1.601 1 97.63 271 GLY B C 1
ATOM 4575 O O . GLY B 1 271 ? 13.879 11.795 1.177 1 97.63 271 GLY B O 1
ATOM 4576 N N . TYR B 1 272 ? 12.444 10.116 1.409 1 97.65 272 TYR B N 1
ATOM 4577 C CA . TYR B 1 272 ? 13.114 9.134 0.564 1 97.65 272 TYR B CA 1
ATOM 4578 C C . TYR B 1 272 ? 12.105 8.19 -0.079 1 97.65 272 TYR B C 1
ATOM 4580 O O . TYR B 1 272 ? 11.165 7.736 0.576 1 97.65 272 TYR B O 1
ATOM 4588 N N . ASP B 1 273 ? 12.288 7.951 -1.455 1 96.48 273 ASP B N 1
ATOM 4589 C CA . ASP B 1 273 ? 11.487 7.01 -2.233 1 96.48 273 ASP B CA 1
ATOM 4590 C C . ASP B 1 273 ? 10.611 7.741 -3.248 1 96.48 273 ASP B C 1
ATOM 4592 O O . ASP B 1 273 ? 10.141 7.141 -4.217 1 96.48 273 ASP B O 1
ATOM 4596 N N . ASN B 1 274 ? 10.288 9.055 -2.951 1 96.42 274 ASN B N 1
ATOM 4597 C CA . ASN B 1 274 ? 9.462 9.872 -3.833 1 96.42 274 ASN B CA 1
ATOM 4598 C C . ASN B 1 274 ? 8.118 9.207 -4.118 1 96.42 274 ASN B C 1
ATOM 4600 O O . ASN B 1 274 ? 7.725 9.063 -5.277 1 96.42 274 ASN B O 1
ATOM 4604 N N . THR B 1 275 ? 7.492 8.75 -3.029 1 92.7 275 THR B N 1
ATOM 4605 C CA . THR B 1 275 ? 6.186 8.109 -3.135 1 92.7 275 THR B CA 1
ATOM 4606 C C . THR B 1 275 ? 5.087 9.15 -3.33 1 92.7 275 THR B C 1
ATOM 4608 O O . THR B 1 275 ? 5.366 10.348 -3.407 1 92.7 275 THR B O 1
ATOM 4611 N N . ALA B 1 276 ? 3.903 8.731 -3.415 1 82.02 276 ALA B N 1
ATOM 4612 C CA . ALA B 1 276 ? 2.76 9.629 -3.557 1 82.02 276 ALA B CA 1
ATOM 4613 C C . ALA B 1 276 ? 2.654 10.575 -2.365 1 82.02 276 ALA B C 1
ATOM 4615 O O . ALA B 1 276 ? 2.178 11.704 -2.5 1 82.02 276 ALA B O 1
ATOM 4616 N N . LEU B 1 277 ? 3.133 10.171 -1.235 1 83.97 277 LEU B N 1
ATOM 4617 C CA . LEU B 1 277 ? 3.117 11.009 -0.041 1 83.97 277 LEU B CA 1
ATOM 4618 C C . LEU B 1 277 ? 3.903 12.295 -0.27 1 83.97 277 LEU B C 1
ATOM 4620 O O . LEU B 1 277 ? 3.577 13.338 0.303 1 83.97 277 LEU B O 1
ATOM 4624 N N . ALA B 1 278 ? 4.878 12.224 -1.101 1 88.74 278 ALA B N 1
ATOM 4625 C CA . ALA B 1 278 ? 5.762 13.364 -1.33 1 88.74 278 ALA B CA 1
ATOM 4626 C C . ALA B 1 278 ? 5.069 14.436 -2.167 1 88.74 278 ALA B C 1
ATOM 4628 O O . ALA B 1 278 ? 5.408 15.618 -2.078 1 88.74 278 ALA B O 1
ATOM 4629 N N . SER B 1 279 ? 4.076 14.029 -2.925 1 79.46 279 SER B N 1
ATOM 4630 C CA . SER B 1 279 ? 3.449 14.954 -3.863 1 79.46 279 SER B CA 1
ATOM 4631 C C . SER B 1 279 ? 2.162 15.536 -3.289 1 79.46 279 SER B C 1
ATOM 4633 O O . SER B 1 279 ? 1.425 16.235 -3.988 1 79.46 279 SER B O 1
ATOM 4635 N N . PHE B 1 280 ? 1.919 15.183 -2.08 1 77.28 280 PHE B N 1
ATOM 4636 C CA . PHE B 1 280 ? 0.765 15.821 -1.457 1 77.28 280 PHE B CA 1
ATOM 4637 C C . PHE B 1 280 ? 0.905 17.338 -1.485 1 77.28 280 PHE B C 1
ATOM 4639 O O . PHE B 1 280 ? 1.918 17.882 -1.042 1 77.28 280 PHE B O 1
ATOM 4646 N N . TYR B 1 281 ? -0.031 17.993 -1.939 1 70.53 281 TYR B N 1
ATOM 4647 C CA . TYR B 1 281 ? 0.04 19.415 -2.258 1 70.53 281 TYR B CA 1
ATOM 4648 C C . TYR B 1 281 ? 0.384 20.235 -1.021 1 70.53 281 TYR B C 1
ATOM 4650 O O . TYR B 1 281 ? 1.186 21.168 -1.091 1 70.53 281 TYR B O 1
ATOM 4658 N N . SER B 1 282 ? -0.197 19.903 0.093 1 75.41 282 SER B N 1
ATOM 4659 C CA . SER B 1 282 ? -0.015 20.73 1.282 1 75.41 282 SER B CA 1
ATOM 4660 C C . SER B 1 282 ? 1.358 20.505 1.907 1 75.41 282 SER B C 1
ATOM 4662 O O . SER B 1 282 ? 1.849 21.35 2.659 1 75.41 282 SER B O 1
ATOM 4664 N N . LEU B 1 283 ? 2.01 19.399 1.517 1 82.34 283 LEU B N 1
ATOM 4665 C CA . LEU B 1 283 ? 3.304 19.106 2.126 1 82.34 283 LEU B CA 1
ATOM 4666 C C . LEU B 1 283 ? 4.44 19.379 1.146 1 82.34 283 LEU B C 1
ATOM 4668 O O . LEU B 1 283 ? 5.445 19.993 1.509 1 82.34 283 LEU B O 1
ATOM 4672 N N . GLU B 1 284 ? 4.155 18.899 -0.202 1 88.66 284 GLU B N 1
ATOM 4673 C CA . GLU B 1 284 ? 5.181 19.067 -1.226 1 88.66 284 GLU B CA 1
ATOM 4674 C C . GLU B 1 284 ? 6.564 18.712 -0.686 1 88.66 284 GLU B C 1
ATOM 4676 O O . GLU B 1 284 ? 7.463 19.555 -0.664 1 88.66 284 GLU B O 1
ATOM 4681 N N . LEU B 1 285 ? 6.693 17.502 -0.348 1 94 285 LEU B N 1
ATOM 4682 C CA . LEU B 1 285 ? 7.874 16.99 0.339 1 94 285 LEU B CA 1
ATOM 4683 C C . LEU B 1 285 ? 9.035 16.815 -0.635 1 94 285 LEU B C 1
ATOM 4685 O O . LEU B 1 285 ? 8.9 16.134 -1.654 1 94 285 LEU B O 1
ATOM 4689 N N . THR B 1 286 ? 10.133 17.483 -0.443 1 97.23 286 THR B N 1
ATOM 4690 C CA . THR B 1 286 ? 11.385 17.114 -1.094 1 97.23 286 THR B CA 1
ATOM 4691 C C . THR B 1 286 ? 11.746 15.663 -0.788 1 97.23 286 THR B C 1
ATOM 4693 O O . THR B 1 286 ? 11.656 15.224 0.36 1 97.23 286 THR B O 1
ATOM 4696 N N . SER B 1 287 ? 12.099 14.866 -1.806 1 98.07 287 SER B N 1
ATOM 4697 C CA . SER B 1 287 ? 12.342 13.444 -1.587 1 98.07 287 SER B CA 1
ATOM 4698 C C . SER B 1 287 ? 13.369 12.9 -2.575 1 98.07 287 SER B C 1
ATOM 4700 O O . SER B 1 287 ? 13.621 13.512 -3.615 1 98.07 287 SER B O 1
ATOM 4702 N N . ILE B 1 288 ? 14.007 11.859 -2.23 1 98.51 288 ILE B N 1
ATOM 4703 C CA . ILE B 1 288 ? 14.917 11.153 -3.124 1 98.51 288 ILE B CA 1
ATOM 4704 C C . ILE B 1 288 ? 14.131 10.172 -3.992 1 98.51 288 ILE B C 1
ATOM 4706 O O . ILE B 1 288 ? 13.312 9.403 -3.483 1 98.51 288 ILE B O 1
ATOM 4710 N N . ASP B 1 289 ? 14.305 10.245 -5.226 1 98.17 289 ASP B N 1
ATOM 4711 C CA . ASP B 1 289 ? 13.74 9.294 -6.178 1 98.17 289 ASP B CA 1
ATOM 4712 C C . ASP B 1 289 ? 14.721 8.161 -6.47 1 98.17 289 ASP B C 1
ATOM 4714 O O . ASP B 1 289 ? 15.818 8.398 -6.979 1 98.17 289 ASP B O 1
ATOM 4718 N N . GLN B 1 290 ? 14.4 6.947 -6.209 1 96.89 290 GLN B N 1
ATOM 4719 C CA . GLN B 1 290 ? 15.281 5.794 -6.357 1 96.89 290 GLN B CA 1
ATOM 4720 C C . GLN B 1 290 ? 15.261 5.267 -7.789 1 96.89 290 GLN B C 1
ATOM 4722 O O . GLN B 1 290 ? 16.009 4.348 -8.128 1 96.89 290 GLN B O 1
ATOM 4727 N N . GLY B 1 291 ? 14.352 5.8 -8.6 1 96.17 291 GLY B N 1
ATOM 4728 C CA . GLY B 1 291 ? 14.259 5.335 -9.974 1 96.17 291 GLY B CA 1
ATOM 4729 C C . GLY B 1 291 ? 13.558 3.996 -10.105 1 96.17 291 GLY B C 1
ATOM 4730 O O . GLY B 1 291 ? 14.083 3.073 -10.731 1 96.17 291 GLY B O 1
ATOM 4731 N N . LEU B 1 292 ? 12.409 3.91 -9.563 1 95.63 292 LEU B N 1
ATOM 4732 C CA . LEU B 1 292 ? 11.665 2.659 -9.46 1 95.63 292 LEU B CA 1
ATOM 4733 C C . LEU B 1 292 ? 11.413 2.061 -10.84 1 95.63 292 LEU B C 1
ATOM 4735 O O . LEU B 1 292 ? 11.473 0.842 -11.013 1 95.63 292 LEU B O 1
ATOM 4739 N N . ALA B 1 293 ? 11.098 2.926 -11.8 1 95.9 293 ALA B N 1
ATOM 4740 C CA . ALA B 1 293 ? 10.845 2.429 -13.15 1 95.9 293 ALA B CA 1
ATOM 4741 C C . ALA B 1 293 ? 12.073 1.722 -13.714 1 95.9 293 ALA B C 1
ATOM 4743 O O . ALA B 1 293 ? 11.964 0.634 -14.285 1 95.9 293 ALA B O 1
ATOM 4744 N N . ARG B 1 294 ? 13.211 2.328 -13.547 1 96.74 294 ARG B N 1
ATOM 4745 C CA . ARG B 1 294 ? 14.461 1.736 -14.011 1 96.74 294 ARG B CA 1
ATOM 4746 C C . ARG B 1 294 ? 14.775 0.452 -13.25 1 96.74 294 ARG B C 1
ATOM 4748 O O . ARG B 1 294 ? 15.241 -0.527 -13.837 1 96.74 294 ARG B O 1
ATOM 4755 N N . MET B 1 295 ? 14.563 0.487 -12.008 1 96.37 295 MET B N 1
ATOM 4756 C CA . MET B 1 295 ? 14.785 -0.688 -11.17 1 96.37 295 MET B CA 1
ATOM 4757 C C . MET B 1 295 ? 13.919 -1.856 -11.63 1 96.37 295 MET B C 1
ATOM 4759 O O . MET B 1 295 ? 14.408 -2.978 -11.776 1 96.37 295 MET B O 1
ATOM 4763 N N . ALA B 1 296 ? 12.671 -1.57 -11.83 1 97.1 296 ALA B N 1
ATOM 4764 C CA . ALA B 1 296 ? 11.717 -2.591 -12.255 1 97.1 296 ALA B CA 1
ATOM 4765 C C . ALA B 1 296 ? 12.092 -3.156 -13.621 1 97.1 296 ALA B C 1
ATOM 4767 O O . ALA B 1 296 ? 12.113 -4.375 -13.811 1 97.1 296 ALA B O 1
ATOM 4768 N N . ARG B 1 297 ? 12.377 -2.293 -14.557 1 97.27 297 ARG B N 1
ATOM 4769 C CA . ARG B 1 297 ? 12.762 -2.728 -15.896 1 97.27 297 ARG B CA 1
ATOM 4770 C C . ARG B 1 297 ? 14.013 -3.598 -15.851 1 97.27 297 ARG B C 1
ATOM 4772 O O . ARG B 1 297 ? 14.089 -4.621 -16.534 1 97.27 297 ARG B O 1
ATOM 4779 N N . GLY B 1 298 ? 14.964 -3.142 -15.045 1 96.41 298 GLY B N 1
ATOM 4780 C CA . GLY B 1 298 ? 16.177 -3.928 -14.89 1 96.41 298 GLY B CA 1
ATOM 4781 C C . GLY B 1 298 ? 15.922 -5.314 -14.328 1 96.41 298 GLY B C 1
ATOM 4782 O O . GLY B 1 298 ? 16.436 -6.306 -14.851 1 96.41 298 GLY B O 1
ATOM 4783 N N . ALA B 1 299 ? 15.134 -5.417 -13.295 1 96.56 299 ALA B N 1
ATOM 4784 C CA . ALA B 1 299 ? 14.849 -6.687 -12.631 1 96.56 299 ALA B CA 1
ATOM 4785 C C . ALA B 1 299 ? 14.14 -7.653 -13.576 1 96.56 299 ALA B C 1
ATOM 4787 O O . ALA B 1 299 ? 14.537 -8.814 -13.7 1 96.56 299 ALA B O 1
ATOM 4788 N N . VAL B 1 300 ? 13.097 -7.175 -14.274 1 96.76 300 VAL B N 1
ATOM 4789 C CA . VAL B 1 300 ? 12.316 -8.013 -15.177 1 96.76 300 VAL B CA 1
ATOM 4790 C C . VAL B 1 300 ? 13.186 -8.46 -16.35 1 96.76 300 VAL B C 1
ATOM 4792 O O . VAL B 1 300 ? 13.122 -9.617 -16.773 1 96.76 300 VAL B O 1
ATOM 4795 N N . ALA B 1 301 ? 14.028 -7.572 -16.861 1 95.08 301 ALA B N 1
ATOM 4796 C CA . ALA B 1 301 ? 14.927 -7.904 -17.964 1 95.08 301 ALA B CA 1
ATOM 4797 C C . ALA B 1 301 ? 15.904 -9.006 -17.563 1 95.08 301 ALA B C 1
ATOM 4799 O O . ALA B 1 301 ? 16.201 -9.9 -18.358 1 95.08 301 ALA B O 1
ATOM 4800 N N . MET B 1 302 ? 16.384 -8.945 -16.363 1 92.97 302 MET B N 1
ATOM 4801 C CA . MET B 1 302 ? 17.339 -9.939 -15.88 1 92.97 302 MET B CA 1
ATOM 4802 C C . MET B 1 302 ? 16.686 -11.313 -15.773 1 92.97 302 MET B C 1
ATOM 4804 O O . MET B 1 302 ? 17.286 -12.321 -16.151 1 92.97 302 MET B O 1
ATOM 4808 N N . ILE B 1 303 ? 15.477 -11.362 -15.239 1 93 303 ILE B N 1
ATOM 4809 C CA . ILE B 1 303 ? 14.744 -12.619 -15.135 1 93 303 ILE B CA 1
ATOM 4810 C C . ILE B 1 303 ? 14.531 -13.208 -16.527 1 93 303 ILE B C 1
ATOM 4812 O O . ILE B 1 303 ? 14.756 -14.401 -16.745 1 93 303 ILE B O 1
ATOM 4816 N N . GLU B 1 304 ? 14.129 -12.381 -17.436 1 89.66 304 GLU B N 1
ATOM 4817 C CA . GLU B 1 304 ? 13.869 -12.834 -18.8 1 89.66 304 GLU B CA 1
ATOM 4818 C C . GLU B 1 304 ? 15.139 -13.372 -19.453 1 89.66 304 GLU B C 1
ATOM 4820 O O . GLU B 1 304 ? 15.102 -14.391 -20.146 1 89.66 304 GLU B O 1
ATOM 4825 N N . SER B 1 305 ? 16.21 -12.667 -19.254 1 87.74 305 SER B N 1
ATOM 4826 C CA . SER B 1 305 ? 17.478 -13.064 -19.859 1 87.74 305 SER B CA 1
ATOM 4827 C C . SER B 1 305 ? 17.92 -14.437 -19.365 1 87.74 305 SER B C 1
ATOM 4829 O O . SER B 1 305 ? 18.511 -15.213 -20.119 1 87.74 305 SER B O 1
ATOM 4831 N N . ARG B 1 306 ? 17.668 -14.761 -18.139 1 85.15 306 ARG B N 1
ATOM 4832 C CA . ARG B 1 306 ? 18.086 -16.035 -17.562 1 85.15 306 ARG B CA 1
ATOM 4833 C C . ARG B 1 306 ? 17.214 -17.178 -18.07 1 85.15 306 ARG B C 1
ATOM 4835 O O . ARG B 1 306 ? 17.674 -18.318 -18.172 1 85.15 306 ARG B O 1
ATOM 4842 N N . GLN B 1 307 ? 16.048 -16.899 -18.324 1 76.17 307 GLN B N 1
ATOM 4843 C CA . GLN B 1 307 ? 15.157 -17.906 -18.893 1 76.17 307 GLN B CA 1
ATOM 4844 C C . GLN B 1 307 ? 15.686 -18.414 -20.231 1 76.17 307 GLN B C 1
ATOM 4846 O O . GLN B 1 307 ? 15.437 -19.561 -20.607 1 76.17 307 GLN B O 1
ATOM 4851 N N . HIS B 1 308 ? 16.39 -17.597 -20.882 1 68.34 308 HIS B N 1
ATOM 4852 C CA . HIS B 1 308 ? 16.89 -17.947 -22.207 1 68.34 308 HIS B CA 1
ATOM 4853 C C . HIS B 1 308 ? 18.309 -18.501 -22.131 1 68.34 308 HIS B C 1
ATOM 4855 O O . HIS B 1 308 ? 19.012 -18.558 -23.143 1 68.34 308 HIS B O 1
ATOM 4861 N N . GLY B 1 309 ? 18.67 -18.999 -20.906 1 65.43 309 GLY B N 1
ATOM 4862 C CA . GLY B 1 309 ? 19.865 -19.822 -20.812 1 65.43 309 GLY B CA 1
ATOM 4863 C C . GLY B 1 309 ? 21.095 -19.041 -20.389 1 65.43 309 GLY B C 1
ATOM 4864 O O . GLY B 1 309 ? 22.221 -19.522 -20.533 1 65.43 309 GLY B O 1
ATOM 4865 N N . HIS B 1 310 ? 20.942 -17.811 -20.059 1 57.25 310 HIS B N 1
ATOM 4866 C CA . HIS B 1 310 ? 22.13 -17.122 -19.568 1 57.25 310 HIS B CA 1
ATOM 4867 C C . HIS B 1 310 ? 22.439 -17.515 -18.127 1 57.25 310 HIS B C 1
ATOM 4869 O O . HIS B 1 310 ? 21.694 -17.163 -17.21 1 57.25 310 HIS B O 1
ATOM 4875 N N . HIS B 1 311 ? 23.161 -18.609 -17.926 1 62.72 311 HIS B N 1
ATOM 4876 C CA . HIS B 1 311 ? 23.484 -19.111 -16.596 1 62.72 311 HIS B CA 1
ATOM 4877 C C . HIS B 1 311 ? 24.783 -18.502 -16.077 1 62.72 311 HIS B C 1
ATOM 4879 O O . HIS B 1 311 ? 25.455 -19.092 -15.229 1 62.72 311 HIS B O 1
ATOM 4885 N N . GLU B 1 312 ? 25.024 -17.269 -16.614 1 65.68 312 GLU B N 1
ATOM 4886 C CA . GLU B 1 312 ? 26.242 -16.559 -16.235 1 65.68 312 GLU B CA 1
ATOM 4887 C C . GLU B 1 312 ? 26.198 -16.13 -14.771 1 65.68 312 GLU B C 1
ATOM 4889 O O . GLU B 1 312 ? 25.23 -16.417 -14.064 1 65.68 312 GLU B O 1
ATOM 4894 N N . ALA B 1 313 ? 27.299 -15.679 -14.302 1 80.53 313 ALA B N 1
ATOM 4895 C CA . ALA B 1 313 ? 27.482 -15.058 -12.993 1 80.53 313 ALA B CA 1
ATOM 4896 C C . ALA B 1 313 ? 26.447 -13.961 -12.757 1 80.53 313 ALA B C 1
ATOM 4898 O O . ALA B 1 313 ? 26.011 -13.298 -13.7 1 80.53 313 ALA B O 1
ATOM 4899 N N . GLY B 1 314 ? 25.987 -13.956 -11.59 1 87.17 314 GLY B N 1
ATOM 4900 C CA . GLY B 1 314 ? 25.047 -12.913 -11.209 1 87.17 314 GLY B CA 1
ATOM 4901 C C . GLY B 1 314 ? 25.521 -11.52 -11.578 1 87.17 314 GLY B C 1
ATOM 4902 O O . GLY B 1 314 ? 26.71 -11.213 -11.466 1 87.17 314 GLY B O 1
ATOM 4903 N N . ARG B 1 315 ? 24.655 -10.729 -12.165 1 88.8 315 ARG B N 1
ATOM 4904 C CA . ARG B 1 315 ? 24.917 -9.339 -12.523 1 88.8 315 ARG B CA 1
ATOM 4905 C C . ARG B 1 315 ? 24.29 -8.385 -11.512 1 88.8 315 ARG B C 1
ATOM 4907 O O . ARG B 1 315 ? 23.247 -8.688 -10.929 1 88.8 315 ARG B O 1
ATOM 4914 N N . THR B 1 316 ? 24.998 -7.303 -11.289 1 91.78 316 THR B N 1
ATOM 4915 C CA . THR B 1 316 ? 24.475 -6.258 -10.416 1 91.78 316 THR B CA 1
ATOM 4916 C C . THR B 1 316 ? 24.354 -4.936 -11.168 1 91.78 316 THR B C 1
ATOM 4918 O O . THR B 1 316 ? 25.3 -4.501 -11.827 1 91.78 316 THR B O 1
ATOM 4921 N N . GLN B 1 317 ? 23.222 -4.353 -11.192 1 93.27 317 GLN B N 1
ATOM 4922 C CA . GLN B 1 317 ? 22.975 -3.023 -11.739 1 93.27 317 GLN B CA 1
ATOM 4923 C C . GLN B 1 317 ? 22.758 -2.002 -10.626 1 93.27 317 GLN B C 1
ATOM 4925 O O . GLN B 1 317 ? 21.979 -2.24 -9.701 1 93.27 317 GLN B O 1
ATOM 4930 N N . MET B 1 318 ? 23.454 -0.923 -10.688 1 94.67 318 MET B N 1
ATOM 4931 C CA . MET B 1 318 ? 23.312 0.165 -9.725 1 94.67 318 MET B CA 1
ATOM 4932 C C . MET B 1 318 ? 22.538 1.331 -10.331 1 94.67 318 MET B C 1
ATOM 4934 O O . MET B 1 318 ? 22.869 1.802 -11.42 1 94.67 318 MET B O 1
ATOM 4938 N N . ILE B 1 319 ? 21.524 1.754 -9.683 1 96.2 319 ILE B N 1
ATOM 4939 C CA . ILE B 1 319 ? 20.725 2.894 -10.122 1 96.2 319 ILE B CA 1
ATOM 4940 C C . ILE B 1 319 ? 21.134 4.141 -9.341 1 96.2 319 ILE B C 1
ATOM 4942 O O . ILE B 1 319 ? 21.23 4.108 -8.112 1 96.2 319 ILE B O 1
ATOM 4946 N N . ASP B 1 320 ? 21.32 5.2 -10.034 1 96.63 320 ASP B N 1
ATOM 4947 C CA . ASP B 1 320 ? 21.623 6.484 -9.409 1 96.63 320 ASP B CA 1
ATOM 4948 C C . ASP B 1 320 ? 20.348 7.18 -8.936 1 96.63 320 ASP B C 1
ATOM 4950 O O . ASP B 1 320 ? 19.443 7.436 -9.733 1 96.63 320 ASP B O 1
ATOM 4954 N N . PRO B 1 321 ? 20.324 7.485 -7.669 1 97.67 321 PRO B N 1
ATOM 4955 C CA . PRO B 1 321 ? 19.159 8.226 -7.181 1 97.67 321 PRO B CA 1
ATOM 4956 C C . PRO B 1 321 ? 19.188 9.7 -7.578 1 97.67 321 PRO B C 1
ATOM 4958 O O . PRO B 1 321 ? 20.238 10.218 -7.966 1 97.67 321 PRO B O 1
ATOM 4961 N N . THR B 1 322 ? 18.046 10.332 -7.564 1 98.26 322 THR B N 1
ATOM 4962 C CA . THR B 1 322 ? 17.945 11.76 -7.846 1 98.26 322 THR B CA 1
ATOM 4963 C C . THR B 1 322 ? 17.158 12.473 -6.749 1 98.26 322 THR B C 1
ATOM 4965 O O . THR B 1 322 ? 16.284 11.876 -6.117 1 98.26 322 THR B O 1
ATOM 4968 N N . LEU B 1 323 ? 17.485 13.713 -6.544 1 98.22 323 LEU B N 1
ATOM 4969 C CA . LEU B 1 323 ? 16.763 14.558 -5.599 1 98.22 323 LEU B CA 1
ATOM 4970 C C . LEU B 1 323 ? 15.641 15.32 -6.297 1 98.22 323 LEU B C 1
ATOM 4972 O O . LEU B 1 323 ? 15.874 15.987 -7.308 1 98.22 323 LEU B O 1
ATOM 4976 N N . VAL B 1 324 ? 14.494 15.187 -5.821 1 97.84 324 VAL B N 1
ATOM 4977 C CA . VAL B 1 324 ? 13.358 15.974 -6.289 1 97.84 324 VAL B CA 1
ATOM 4978 C C . VAL B 1 324 ? 13.023 17.057 -5.265 1 97.84 324 VAL B C 1
ATOM 4980 O O . VAL B 1 324 ? 12.442 16.77 -4.216 1 97.84 324 VAL B O 1
ATOM 4983 N N . THR B 1 325 ? 13.303 18.248 -5.577 1 96.42 325 THR B N 1
ATOM 4984 C CA . THR B 1 325 ? 13.135 19.361 -4.65 1 96.42 325 THR B CA 1
ATOM 4985 C C . THR B 1 325 ? 11.718 19.922 -4.73 1 96.42 325 THR B C 1
ATOM 4987 O O . THR B 1 325 ? 11.196 20.153 -5.823 1 96.42 325 THR B O 1
ATOM 4990 N N . ARG B 1 326 ? 11.15 20.107 -3.53 1 94.45 326 ARG B N 1
ATOM 4991 C CA . ARG B 1 326 ? 9.831 20.723 -3.426 1 94.45 326 ARG B CA 1
ATOM 4992 C C . ARG B 1 326 ? 9.8 21.766 -2.314 1 94.45 326 ARG B C 1
ATOM 4994 O O . ARG B 1 326 ? 10.846 22.273 -1.902 1 94.45 326 ARG B O 1
ATOM 5001 N N . ARG B 1 327 ? 8.653 22.057 -1.766 1 91.95 327 ARG B N 1
ATOM 5002 C CA . ARG B 1 327 ? 8.462 23.214 -0.897 1 91.95 327 ARG B CA 1
ATOM 5003 C C . ARG B 1 327 ? 8.957 22.925 0.516 1 91.95 327 ARG B C 1
ATOM 5005 O O . ARG B 1 327 ? 9.31 23.845 1.256 1 91.95 327 ARG B O 1
ATOM 5012 N N . SER B 1 328 ? 9.034 21.696 0.893 1 94.65 328 SER B N 1
ATOM 5013 C CA . SER B 1 328 ? 9.305 21.332 2.281 1 94.65 328 SER B CA 1
ATOM 5014 C C . SER B 1 328 ? 10.736 21.683 2.674 1 94.65 328 SER B C 1
ATOM 5016 O O . SER B 1 328 ? 11.118 21.539 3.837 1 94.65 328 SER B O 1
ATOM 5018 N N . THR B 1 329 ? 11.579 22.139 1.666 1 94.36 329 THR B N 1
ATOM 5019 C CA . THR B 1 329 ? 12.952 22.516 1.986 1 94.36 329 THR B CA 1
ATOM 5020 C C . THR B 1 329 ? 13.292 23.878 1.388 1 94.36 329 THR B C 1
ATOM 5022 O O . THR B 1 329 ? 14.459 24.275 1.36 1 94.36 329 THR B O 1
ATOM 5025 N N . ARG B 1 330 ? 12.412 24.542 0.711 1 81.39 330 ARG B N 1
ATOM 5026 C CA . ARG B 1 330 ? 12.721 25.78 0.003 1 81.39 330 ARG B CA 1
ATOM 5027 C C . ARG B 1 330 ? 12.77 26.963 0.964 1 81.39 330 ARG B C 1
ATOM 5029 O O . ARG B 1 330 ? 11.735 27.55 1.287 1 81.39 330 ARG B O 1
ATOM 5036 N N . ARG B 1 331 ? 13.824 27.086 1.722 1 72.82 331 ARG B N 1
ATOM 5037 C CA . ARG B 1 331 ? 13.983 28.34 2.45 1 72.82 331 ARG B CA 1
ATOM 5038 C C . ARG B 1 331 ? 14.187 29.508 1.492 1 72.82 331 ARG B C 1
ATOM 5040 O O . ARG B 1 331 ? 14.763 29.341 0.415 1 72.82 331 ARG B O 1
ATOM 5047 N N . ARG B 1 332 ? 13.157 30.315 1.168 1 50.02 332 ARG B N 1
ATOM 5048 C CA . ARG B 1 332 ? 13.423 31.536 0.415 1 50.02 332 ARG B CA 1
ATOM 5049 C C . ARG B 1 332 ? 14.83 32.056 0.693 1 50.02 332 ARG B C 1
ATOM 5051 O O . ARG B 1 332 ? 15.194 32.289 1.848 1 50.02 332 ARG B O 1
ATOM 5058 N N . VAL B 1 333 ? 15.789 31.526 0.177 1 43.09 333 VAL B N 1
ATOM 5059 C CA . VAL B 1 333 ? 16.963 32.392 0.195 1 43.09 333 VAL B CA 1
ATOM 5060 C C . VAL B 1 333 ? 16.535 33.847 0.018 1 43.09 333 VAL B C 1
ATOM 5062 O O . VAL B 1 333 ? 16.063 34.236 -1.053 1 43.09 333 VAL B O 1
ATOM 5065 N N . TRP B 1 334 ? 15.783 34.453 0.841 1 33.13 334 TRP B N 1
ATOM 5066 C CA . TRP B 1 334 ? 15.845 35.908 0.754 1 33.13 334 TRP B CA 1
ATOM 5067 C C . TRP B 1 334 ? 17.289 36.387 0.656 1 33.13 334 TRP B C 1
ATOM 5069 O O . TRP B 1 334 ? 18.085 36.173 1.574 1 33.13 334 TRP B O 1
ATOM 5079 N N . LYS B 1 335 ? 18.055 36.228 -0.43 1 33.74 335 LYS B N 1
ATOM 5080 C CA . LYS B 1 335 ? 19.103 37.231 -0.595 1 33.74 335 LYS B CA 1
ATOM 5081 C C . LYS B 1 335 ? 18.65 38.591 -0.071 1 33.74 335 LYS B C 1
ATOM 5083 O O . LYS B 1 335 ? 17.616 39.112 -0.495 1 33.74 335 LYS B O 1
ATOM 5088 N N . LYS B 1 336 ? 19.225 39.002 1.134 1 28.69 336 LYS B N 1
ATOM 5089 C CA . LYS B 1 336 ? 19.437 40.429 1.361 1 28.69 336 LYS B CA 1
ATOM 5090 C C . LYS B 1 336 ? 19.985 41.109 0.109 1 28.69 336 LYS B C 1
ATOM 5092 O O . LYS B 1 336 ? 20.894 40.587 -0.54 1 28.69 336 LYS B O 1
#

Foldseek 3Di:
DQDDLVQLCVQLVHDSLLLLCLLLVPPPRDPSSNVSSVVSCVVRVHDCDLVNNCVSNVASLEEEEEEQDPPPVLVVVLQVLLQVLSVVVSHHYDYDHQVLPQVSSVVSLVVCLVVRHQEYEYEPHPDALVVVQVSCVSHAYEYEQADHDWHQHAYEHEQLLLLLLVVLVLLVVLPQQAEEEAAEPCCPPPRGSRVSSVNSNCVNCVVVVNNVRYYYDYPPDQLLVVLVVRCVVVVAQSYEYEYSALVSQLRSQVSCVVVVDDAQARYATAHECPGPSCVDPRQVHKYKHRPSNVRSNVRSVSSVVVSVPCSDIYYYHYTYIDIDDTRRNNHPPPPD/DQDDLVQLCVQLVHDSLLLLCLLLVPPPRDPSSNVSSVVSCVVRVHDCDLVNNCVSNVASLEEEEEEQDPPPVLVVVLQVLLQVLSVVVSHHYDYDHQVLPQVSSVVSLVVCLVVRHQEYEYEPHPDALVVVQVSCVSHAYEYEQADHDWHQHAYEHEQLLLLLLVVLVLLVVLPQQAEEEAAEPCCPPPRGSRVSSVNSNCVNCVVVVNNVRYYYDYPPDQLLVVLVVRCVVVVAQSYEYEYSALVSQLRSQVSCVVVVDDAQARYATAHECPGPSCVDPRQVHWYKHRPSNVRSNVRSVSSVVVSVPCSDIYYYHYTYIDIDDTRRNNHPPPPD